Protein AF-A0A420M5S5-F1 (afdb_monomer_lite)

Secondary structure (DSSP, 8-state):
-HHHHHHHHHHHHSTTGGGEEEEEEETTEEEEEESSHHHHHHHHHTHHHHHHHHTEEEEEE----EEEEEEEEESEEE-TTS-EEEHHHHHHHHHHHHHSS--SEEEEPSP--S-TTEEEEEEEESS--SS---STT-PPPEE-------PBPTTT--BS-GGG--SPP--TTT--SSS-STT--SPP--TTT--SS-TT-TT-TTS-EEETTEEEPPPHHHHHHHHHHHHHHHHHHH-------------------------------------------EEEEEE----------------------------PPPPEEEEE-TT-HHHHHHHHHHHHHTT-SEEEEES--EEE-SS-EEE---TTEEEE-S-S---STTTS-SEEEEEE--TT--EEEE-SS--SSEEEEEETTEEEEEE---TT--HHHHTT--

Sequence (438 aa):
CSYAIRTLIREKLGAVSDKIRQVFQVRSGWAVLAADSATRDFLVEKQAEWAAELGATAVETNKEWFTYVVSDVPTRLSDFYGNEVDSDSVVSDEIEIQTGLKPIDVRTGRQFSDNPLTKALLVSFLKPTKRFWSLFGSSAARLVDKTDRPRQCEKCWGHHFARNCHRQPVCRRCGEAGHLVDDCIAREQCVNCLGPHQANFRRCPARPKTVHGVLRRLTKEQRKHVRAVGAETYRQRHQEPQSGSHQEAQQGMAERQNEDVTSQERPNARAPSPAVSGAPSCIMVATTPHAGYEAEEEPEQPRPGSPRKRRINDRKPLRIFQANVGKIPPAHDCALALADSEQYDVVLLQEPWTAHTETRTLTKTHPAYDTFTPVDMWNSNDTRPRVMTYVRRDPRLLADQIRPFQTRDILWLTINDLTIVNFYRQNDERDALDTLFQ

InterPro domains:
  IPR001878 Zinc finger, CCHC-type [PS50158] (171-184)
  IPR036691 Endonuclease/exonuclease/phosphatase superfamily [G3DSA:3.60.10.10] (312-438)
  IPR036691 Endonuclease/exonuclease/phosphatase superfamily [SSF56219] (317-429)

Organism: Fusarium oxysporum (NCBI:txid5507)

Foldseek 3Di:
DFVVLLVLCCVQVVPQSVQFDGWDADPQGIKTFGNDVVSLVVCQVCCVRRQVVVQFPDKDKDADKFKWKWWFAFQWDADPVRDIDGCVVCVQVQCCVFQVFGWPDKDWDDAPDPDPRGTMIITIGSDDGPDWDHPPPTDIIGGDPPPLFQDQAQAQRDRHPVVPDPDGRAAQADRHDDDYVVPDPDFGAAVQQRARHGSPDPPQPQDFDQDPNDTDGDDPVRSVVSNVVRNVNRCVVPDDPDDDDDDDDDDDDDDDDDDDDDDDDDDDDDDDDDDDDDDTIMIDTHHDDDDDDDDDDDDDDDDDDDDDPPPPPPPDDQFEAEDEQQLDQVSLVVQVVVCVVVVHFKYKYFQFNWDDDPVDIDGDDDPQWDKDFLAPDDDDPVRAARIIMIGGPDPQWDKDWDRPDSDSAWTWIQTPNDIDIRGDDDPPDPPRVVVVVD

pLDDT: mean 75.43, std 22.24, range [22.83, 97.31]

Radius of gyration: 33.3 Å; chains: 1; bounding box: 75×92×108 Å

Structure (mmCIF, N/CA/C/O backbone):
data_AF-A0A420M5S5-F1
#
_entry.id   AF-A0A420M5S5-F1
#
loop_
_atom_site.group_PDB
_atom_site.id
_atom_site.type_symbol
_atom_site.label_atom_id
_atom_site.label_alt_id
_atom_site.label_comp_id
_atom_site.label_asym_id
_atom_site.label_entity_id
_atom_site.label_seq_id
_atom_site.pdbx_PDB_ins_code
_atom_site.Cartn_x
_atom_site.Cartn_y
_atom_site.Cartn_z
_atom_site.occupancy
_atom_site.B_iso_or_equiv
_atom_site.auth_seq_id
_atom_site.auth_comp_id
_atom_site.auth_asym_id
_atom_site.auth_atom_id
_atom_site.pdbx_PDB_model_num
ATOM 1 N N . CYS A 1 1 ? 11.525 -15.168 18.310 1.00 63.62 1 CYS A N 1
ATOM 2 C CA . CYS A 1 1 ? 10.301 -14.609 18.934 1.00 63.62 1 CYS A CA 1
ATOM 3 C C . CYS A 1 1 ? 9.070 -15.522 18.844 1.00 63.62 1 CYS A C 1
ATOM 5 O O . CYS A 1 1 ? 8.443 -15.721 19.872 1.00 63.62 1 CYS A O 1
ATOM 7 N N . SER A 1 2 ? 8.735 -16.144 17.702 1.00 72.69 2 SER A N 1
ATOM 8 C CA . SER A 1 2 ? 7.577 -17.069 17.603 1.00 72.69 2 SER A CA 1
ATOM 9 C C . SER A 1 2 ? 7.628 -18.253 18.585 1.00 72.69 2 SER A C 1
ATOM 11 O O . SER A 1 2 ? 6.608 -18.611 19.170 1.00 72.69 2 SER A O 1
ATOM 13 N N . TYR A 1 3 ? 8.818 -18.828 18.798 1.00 78.25 3 TYR A N 1
ATOM 14 C CA . TYR A 1 3 ? 9.046 -19.880 19.795 1.00 78.25 3 TYR A CA 1
ATOM 15 C C . TYR A 1 3 ? 8.723 -19.401 21.216 1.00 78.25 3 TYR A C 1
ATOM 17 O O . TYR A 1 3 ? 7.983 -20.073 21.919 1.00 78.25 3 TYR A O 1
ATOM 25 N N . ALA A 1 4 ? 9.188 -18.209 21.603 1.00 81.00 4 ALA A N 1
ATOM 26 C CA . ALA A 1 4 ? 8.965 -17.649 22.937 1.00 81.00 4 ALA A CA 1
ATOM 27 C C . ALA A 1 4 ? 7.472 -17.460 23.253 1.00 81.00 4 ALA A C 1
ATOM 29 O O . ALA A 1 4 ? 7.020 -17.872 24.313 1.00 81.00 4 ALA A O 1
ATOM 30 N N . ILE A 1 5 ? 6.689 -16.939 22.301 1.00 83.19 5 ILE A N 1
ATOM 31 C CA . ILE A 1 5 ? 5.234 -16.772 22.461 1.00 83.19 5 ILE A CA 1
ATOM 32 C C . ILE A 1 5 ? 4.554 -18.127 22.663 1.00 83.19 5 ILE A C 1
ATOM 34 O O . ILE A 1 5 ? 3.716 -18.289 23.546 1.00 83.19 5 ILE A O 1
ATOM 38 N N . ARG A 1 6 ? 4.935 -19.128 21.863 1.00 82.75 6 ARG A N 1
ATOM 39 C CA . ARG A 1 6 ? 4.373 -20.475 21.985 1.00 82.75 6 ARG A CA 1
ATOM 40 C C . ARG A 1 6 ? 4.744 -21.134 23.318 1.00 82.75 6 ARG A C 1
ATOM 42 O O . ARG A 1 6 ? 3.898 -21.818 23.891 1.00 82.75 6 ARG A O 1
ATOM 49 N N . THR A 1 7 ? 5.975 -20.948 23.791 1.00 83.69 7 THR A N 1
ATOM 50 C CA . THR A 1 7 ? 6.462 -21.497 25.065 1.00 83.69 7 THR A CA 1
ATOM 51 C C . THR A 1 7 ? 5.795 -20.822 26.257 1.00 83.69 7 THR A C 1
ATOM 53 O O . THR A 1 7 ? 5.362 -21.520 27.162 1.00 83.69 7 THR A O 1
ATOM 56 N N . LEU A 1 8 ? 5.611 -19.503 26.229 1.00 85.38 8 LEU A N 1
ATOM 57 C CA . LEU A 1 8 ? 4.917 -18.795 27.302 1.00 85.38 8 LEU A CA 1
ATOM 58 C C . LEU A 1 8 ? 3.447 -19.224 27.402 1.00 85.38 8 LEU A C 1
ATOM 60 O O . LEU A 1 8 ? 2.963 -19.571 28.475 1.00 85.38 8 LEU A O 1
ATOM 64 N N . ILE A 1 9 ? 2.739 -19.277 26.269 1.00 83.50 9 ILE A N 1
ATOM 65 C CA . ILE A 1 9 ? 1.344 -19.743 26.249 1.00 83.50 9 ILE A CA 1
ATOM 66 C C . ILE A 1 9 ? 1.258 -21.207 26.716 1.00 83.50 9 ILE A C 1
ATOM 68 O O . ILE A 1 9 ? 0.305 -21.584 27.394 1.00 83.50 9 ILE A O 1
ATOM 72 N N . ARG A 1 10 ? 2.261 -22.038 26.390 1.00 82.62 10 ARG A N 1
ATOM 73 C CA . ARG A 1 10 ? 2.371 -23.416 26.896 1.00 82.62 10 ARG A CA 1
ATOM 74 C C . ARG A 1 10 ? 2.505 -23.451 28.412 1.00 82.62 10 ARG A C 1
ATOM 76 O O . ARG A 1 10 ? 1.813 -24.238 29.039 1.00 82.62 10 ARG A O 1
ATOM 83 N N . GLU A 1 11 ? 3.398 -22.648 28.969 1.00 84.56 11 GLU A N 1
ATOM 84 C CA . GLU A 1 11 ? 3.664 -22.614 30.404 1.00 84.56 11 GLU A CA 1
ATOM 85 C C . GLU A 1 11 ? 2.419 -22.204 31.193 1.00 84.56 11 GLU A C 1
ATOM 87 O O . GLU A 1 11 ? 2.068 -22.860 32.169 1.00 84.56 11 GLU A O 1
ATOM 92 N N . LYS A 1 12 ? 1.703 -21.176 30.725 1.00 84.44 12 LYS A N 1
ATOM 93 C CA . LYS A 1 12 ? 0.516 -20.661 31.419 1.00 84.44 12 LYS A CA 1
ATOM 94 C C . LYS A 1 12 ? -0.712 -21.545 31.256 1.00 84.44 12 LYS A C 1
ATOM 96 O O . LYS A 1 12 ? -1.436 -21.763 32.217 1.00 84.44 12 LYS A O 1
ATOM 101 N N . LEU A 1 13 ? -0.960 -22.049 30.045 1.00 83.00 13 LEU A N 1
ATOM 102 C CA . LEU A 1 13 ? -2.224 -22.719 29.723 1.00 83.00 13 LEU A CA 1
ATOM 103 C C . LEU A 1 13 ? -2.122 -24.241 29.614 1.00 83.00 13 LEU A C 1
ATOM 105 O O . LEU A 1 13 ? -3.152 -24.881 29.410 1.00 83.00 13 LEU A O 1
ATOM 109 N N . GLY A 1 14 ? -0.921 -24.823 29.727 1.00 71.44 14 GLY A N 1
ATOM 110 C CA . GLY A 1 14 ? -0.634 -26.262 29.825 1.00 71.44 14 GLY A CA 1
ATOM 111 C C . GLY A 1 14 ? -1.149 -27.125 28.662 1.00 71.44 14 GLY A C 1
ATOM 112 O O . GLY A 1 14 ? -0.384 -27.600 27.826 1.00 71.44 14 GLY A O 1
ATOM 113 N N . ALA A 1 15 ? -2.466 -27.315 28.593 1.00 62.88 15 ALA A N 1
ATOM 114 C CA . ALA A 1 15 ? -3.198 -28.231 27.720 1.00 62.88 15 ALA A CA 1
ATOM 115 C C . ALA A 1 15 ? -3.354 -27.777 26.250 1.00 62.88 15 ALA A C 1
ATOM 117 O O . ALA A 1 15 ? -3.826 -28.542 25.410 1.00 62.88 15 ALA A O 1
ATOM 118 N N . VAL A 1 16 ? -2.986 -26.537 25.910 1.00 64.62 16 VAL A N 1
ATOM 119 C CA . VAL A 1 16 ? -3.302 -25.925 24.598 1.00 64.62 16 VAL A CA 1
ATOM 120 C C . VAL A 1 16 ? -2.123 -25.977 23.613 1.00 64.62 16 VAL A C 1
ATOM 122 O O . VAL A 1 16 ? -2.286 -25.771 22.410 1.00 64.62 16 VAL A O 1
ATOM 125 N N . SER A 1 17 ? -0.905 -26.259 24.082 1.00 63.34 17 SER A N 1
ATOM 126 C CA . SER A 1 17 ? 0.302 -26.010 23.277 1.00 63.34 17 SER A CA 1
ATOM 127 C C . SER A 1 17 ? 0.430 -26.867 22.013 1.00 63.34 17 SER A C 1
ATOM 129 O O . SER A 1 17 ? 0.946 -26.400 20.985 1.00 63.34 17 SER A O 1
ATOM 131 N N . ASP A 1 18 ? -0.074 -28.097 22.060 1.00 71.12 18 ASP A N 1
ATOM 132 C CA . ASP A 1 18 ? -0.043 -29.021 20.921 1.00 71.12 18 ASP A CA 1
ATOM 133 C C . ASP A 1 18 ? -1.049 -28.620 19.838 1.00 71.12 18 ASP A C 1
ATOM 135 O O . ASP A 1 18 ? -0.922 -28.999 18.673 1.00 71.12 18 ASP A O 1
ATOM 139 N N . LYS A 1 19 ? -2.009 -27.767 20.203 1.00 81.19 19 LYS A N 1
ATOM 140 C CA . LYS A 1 19 ? -3.033 -27.227 19.316 1.00 81.19 19 LYS A CA 1
ATOM 141 C C . LYS A 1 19 ? -2.680 -25.848 18.756 1.00 81.19 19 LYS A C 1
ATOM 143 O O . LYS A 1 19 ? -3.466 -25.294 17.994 1.00 81.19 19 LYS A O 1
ATOM 148 N N . ILE A 1 20 ? -1.505 -25.289 19.058 1.00 83.81 20 ILE A N 1
ATOM 149 C CA . ILE A 1 20 ? -0.998 -24.078 18.391 1.00 83.81 20 ILE A CA 1
ATOM 150 C C . ILE A 1 20 ? -0.148 -24.502 17.192 1.00 83.81 20 ILE A C 1
ATOM 152 O O . ILE A 1 20 ? 0.965 -25.005 17.346 1.00 83.81 20 ILE A O 1
ATOM 156 N N . ARG A 1 21 ? -0.669 -24.288 15.981 1.00 81.06 21 ARG A N 1
ATOM 157 C CA . ARG A 1 21 ? -0.026 -24.703 14.726 1.00 81.06 21 ARG A CA 1
ATOM 158 C C . ARG A 1 21 ? 1.106 -23.780 14.314 1.00 81.06 21 ARG A C 1
ATOM 160 O O . ARG A 1 21 ? 2.157 -24.245 13.885 1.00 81.06 21 ARG A O 1
ATOM 167 N N . GLN A 1 22 ? 0.879 -22.474 14.406 1.00 82.00 22 GLN A N 1
ATOM 168 C CA . GLN A 1 22 ? 1.822 -21.484 13.905 1.00 82.00 22 GLN A CA 1
ATOM 169 C C . GLN A 1 22 ? 1.703 -20.180 14.682 1.00 82.00 22 GLN A C 1
ATOM 171 O O . GLN A 1 22 ? 0.619 -19.796 15.107 1.00 82.00 22 GLN A O 1
ATOM 176 N N . VAL A 1 23 ? 2.825 -19.483 14.828 1.00 83.94 23 VAL A N 1
ATOM 177 C CA . VAL A 1 23 ? 2.871 -18.108 15.320 1.00 83.94 23 VAL A CA 1
ATOM 178 C C . VAL A 1 23 ? 3.719 -17.312 14.341 1.00 83.94 23 VAL A C 1
ATOM 180 O O . VAL A 1 23 ? 4.861 -17.692 14.070 1.00 83.94 23 VAL A O 1
ATOM 183 N N . PHE A 1 24 ? 3.166 -16.246 13.774 1.00 80.69 24 PHE A N 1
ATOM 184 C CA . PHE A 1 24 ? 3.857 -15.421 12.785 1.00 80.69 24 PHE A CA 1
ATOM 185 C C . PHE A 1 24 ? 3.594 -13.938 13.015 1.00 80.69 24 PHE A C 1
ATOM 187 O O . PHE A 1 24 ? 2.580 -13.547 13.588 1.00 80.69 24 PHE A O 1
ATOM 194 N N . GLN A 1 25 ? 4.540 -13.112 12.585 1.00 78.56 25 GLN A N 1
ATOM 195 C CA . GLN A 1 25 ? 4.461 -11.671 12.762 1.00 78.56 25 GLN A CA 1
ATOM 196 C C . GLN A 1 25 ? 3.519 -11.049 11.726 1.00 78.56 25 GLN A C 1
ATOM 198 O O . GLN A 1 25 ? 3.466 -11.458 10.565 1.00 78.56 25 GLN A O 1
ATOM 203 N N . VAL A 1 26 ? 2.786 -10.033 12.156 1.00 78.12 26 VAL A N 1
ATOM 204 C CA . VAL A 1 26 ? 1.840 -9.233 11.377 1.00 78.12 26 VAL A CA 1
ATOM 205 C C . VAL A 1 26 ? 2.063 -7.758 11.702 1.00 78.12 26 VAL A C 1
ATOM 207 O O . VAL A 1 26 ? 2.740 -7.416 12.667 1.00 78.12 26 VAL A O 1
ATOM 210 N N . ARG A 1 27 ? 1.502 -6.848 10.900 1.00 68.06 27 ARG A N 1
ATOM 211 C CA . ARG A 1 27 ? 1.753 -5.402 11.065 1.00 68.06 27 ARG A CA 1
ATOM 212 C C . ARG A 1 27 ? 1.361 -4.852 12.436 1.00 68.06 27 ARG A C 1
ATOM 214 O O . ARG A 1 27 ? 1.976 -3.899 12.885 1.00 68.06 27 ARG A O 1
ATOM 221 N N . SER A 1 28 ? 0.352 -5.437 13.073 1.00 73.50 28 SER A N 1
ATOM 222 C CA . SER A 1 28 ? -0.120 -5.037 14.399 1.00 73.50 28 SER A CA 1
ATOM 223 C C . SER A 1 28 ? 0.418 -5.926 15.528 1.00 73.50 28 SER A C 1
ATOM 225 O O . SER A 1 28 ? -0.133 -5.886 16.618 1.00 73.50 28 SER A O 1
ATOM 227 N N . GLY A 1 29 ? 1.442 -6.757 15.283 1.00 83.44 29 GLY A N 1
ATOM 228 C CA . GLY A 1 29 ? 2.060 -7.610 16.305 1.00 83.44 29 GLY A CA 1
ATOM 229 C C . GLY A 1 29 ? 2.205 -9.066 15.866 1.00 83.44 29 GLY A C 1
ATOM 230 O O . GLY A 1 29 ? 2.899 -9.357 14.891 1.00 83.44 29 GLY A O 1
ATOM 231 N N . TRP A 1 30 ? 1.563 -9.993 16.574 1.00 84.00 30 TRP A N 1
ATOM 232 C CA . TRP A 1 30 ? 1.672 -11.435 16.329 1.00 84.00 30 TRP A CA 1
ATOM 233 C C . TRP A 1 30 ? 0.319 -12.079 16.065 1.00 84.00 30 TRP A C 1
ATOM 235 O O . TRP A 1 30 ? -0.651 -11.775 16.748 1.00 84.00 30 TRP A O 1
ATOM 245 N N . ALA A 1 31 ? 0.273 -12.995 15.100 1.00 86.19 31 ALA A N 1
ATOM 246 C CA . ALA A 1 31 ? -0.872 -13.849 14.831 1.00 86.19 31 ALA A CA 1
ATOM 247 C C . ALA A 1 31 ? -0.593 -15.272 15.328 1.00 86.19 31 ALA A C 1
ATOM 249 O O . ALA A 1 31 ? 0.389 -15.899 14.918 1.00 86.19 31 ALA A O 1
ATOM 250 N N . VAL A 1 32 ? -1.476 -15.788 16.183 1.00 86.38 32 VAL A N 1
ATOM 251 C CA . VAL A 1 32 ? -1.442 -17.166 16.691 1.00 86.38 32 VAL A CA 1
ATOM 252 C C . VAL A 1 32 ? -2.494 -17.991 15.961 1.00 86.38 32 VAL A C 1
ATOM 254 O O . VAL A 1 32 ? -3.682 -17.684 16.020 1.00 86.38 32 VAL A O 1
ATOM 257 N N . LEU A 1 33 ? -2.057 -19.036 15.264 1.00 85.81 33 LEU A N 1
ATOM 258 C CA . LEU A 1 33 ? -2.897 -19.971 14.527 1.00 85.81 33 LEU A CA 1
ATOM 259 C C . LEU A 1 33 ? -3.204 -21.198 15.394 1.00 85.81 33 LEU A C 1
ATOM 261 O O . LEU A 1 33 ? -2.326 -22.036 15.617 1.00 85.81 33 LEU A O 1
ATOM 265 N N . ALA A 1 34 ? -4.453 -21.320 15.840 1.00 84.88 34 ALA A N 1
ATOM 266 C CA . ALA A 1 34 ? -4.937 -22.499 16.554 1.00 84.88 34 ALA A CA 1
ATOM 267 C C . ALA A 1 34 ? -5.323 -23.638 15.585 1.00 84.88 34 ALA A C 1
ATOM 269 O O . ALA A 1 34 ? -5.586 -23.412 14.402 1.00 84.88 34 ALA A O 1
ATOM 270 N N . ALA A 1 35 ? -5.342 -24.873 16.083 1.00 84.12 35 ALA A N 1
ATOM 271 C CA . ALA A 1 35 ? -5.730 -26.065 15.334 1.00 84.12 35 ALA A CA 1
ATOM 272 C C . ALA A 1 35 ? -7.242 -26.129 15.082 1.00 84.12 35 ALA A C 1
ATOM 274 O O . ALA A 1 35 ? -7.658 -26.622 14.035 1.00 84.12 35 ALA A O 1
ATOM 275 N N . ASP A 1 36 ? -8.037 -25.610 16.017 1.00 83.88 36 ASP A N 1
ATOM 276 C CA . ASP A 1 36 ? -9.495 -25.580 15.968 1.00 83.88 36 ASP A CA 1
ATOM 277 C C . ASP A 1 36 ? -10.048 -24.292 16.610 1.00 83.88 36 ASP A C 1
ATOM 279 O O . ASP A 1 36 ? -9.339 -23.563 17.316 1.00 83.88 36 ASP A O 1
ATOM 283 N N . SER A 1 37 ? -11.322 -23.991 16.335 1.00 82.25 37 SER A N 1
ATOM 284 C CA . SER A 1 37 ? -11.982 -22.780 16.834 1.00 82.25 37 SER A CA 1
ATOM 285 C C . SER A 1 37 ? -12.178 -22.793 18.347 1.00 82.25 37 SER A C 1
ATOM 287 O O . SER A 1 37 ? -12.071 -21.738 18.958 1.00 82.25 37 SER A O 1
ATOM 289 N N . ALA A 1 38 ? -12.393 -23.962 18.958 1.00 85.19 38 ALA A N 1
ATOM 290 C CA . ALA A 1 38 ? -12.541 -24.088 20.408 1.00 85.19 38 ALA A CA 1
ATOM 291 C C . ALA A 1 38 ? -11.250 -23.686 21.138 1.00 85.19 38 ALA A C 1
ATOM 293 O O . ALA A 1 38 ? -11.283 -22.963 22.125 1.00 85.19 38 ALA A O 1
ATOM 294 N N . THR A 1 39 ? -10.100 -24.081 20.595 1.00 84.94 39 THR A N 1
ATOM 295 C CA . THR A 1 39 ? -8.771 -23.704 21.082 1.00 84.94 39 THR A CA 1
ATOM 296 C C . THR A 1 39 ? -8.528 -22.208 20.905 1.00 84.94 39 THR A C 1
ATOM 298 O O . THR A 1 39 ? -7.999 -21.569 21.808 1.00 84.94 39 THR A O 1
ATOM 301 N N . ARG A 1 40 ? -8.929 -21.622 19.766 1.00 86.12 40 ARG A N 1
ATOM 302 C CA . ARG A 1 40 ? -8.882 -20.161 19.581 1.00 86.12 40 ARG A CA 1
ATOM 303 C C . ARG A 1 40 ? -9.723 -19.461 20.654 1.00 86.12 40 ARG A C 1
ATOM 305 O O . ARG A 1 40 ? -9.245 -18.533 21.292 1.00 86.12 40 ARG A O 1
ATOM 312 N N . ASP A 1 41 ? -10.961 -19.891 20.846 1.00 85.00 41 ASP A N 1
ATOM 313 C CA . ASP A 1 41 ? -11.880 -19.219 21.763 1.00 85.00 41 ASP A CA 1
ATOM 314 C C . ASP A 1 41 ? -11.397 -19.350 23.214 1.00 85.00 41 ASP A C 1
ATOM 316 O O . ASP A 1 41 ? -11.365 -18.353 23.929 1.00 85.00 41 ASP A O 1
ATOM 320 N N . PHE A 1 42 ? -10.859 -20.515 23.589 1.00 86.50 42 PHE A N 1
ATOM 321 C CA . PHE A 1 42 ? -10.191 -20.733 24.873 1.00 86.50 42 PHE A CA 1
ATOM 322 C C . PHE A 1 42 ? -8.971 -19.819 25.076 1.00 86.50 42 PHE A C 1
ATOM 324 O O . PHE A 1 42 ? -8.795 -19.245 26.146 1.00 86.50 42 PHE A O 1
ATOM 331 N N . LEU A 1 43 ? -8.131 -19.639 24.048 1.00 86.56 43 LEU A N 1
ATOM 332 C CA . LEU A 1 43 ? -6.977 -18.733 24.114 1.00 86.56 43 LEU A CA 1
ATOM 333 C C . LEU A 1 43 ? -7.395 -17.276 24.362 1.00 86.56 43 LEU A C 1
ATOM 335 O O . LEU A 1 43 ? -6.699 -16.569 25.091 1.00 86.56 43 LEU A O 1
ATOM 339 N N . VAL A 1 44 ? -8.509 -16.831 23.768 1.00 86.88 44 VAL A N 1
ATOM 340 C CA . VAL A 1 44 ? -9.055 -15.479 23.988 1.00 86.88 44 VAL A CA 1
ATOM 341 C C . VAL A 1 44 ? -9.727 -15.355 25.349 1.00 86.88 44 VAL A C 1
ATOM 343 O O . VAL A 1 44 ? -9.532 -14.350 26.026 1.00 86.88 44 VAL A O 1
ATOM 346 N N . GLU A 1 45 ? -10.482 -16.362 25.780 1.00 87.44 45 GLU A N 1
ATOM 347 C CA . GLU A 1 45 ? -11.086 -16.402 27.117 1.00 87.44 45 GLU A CA 1
ATOM 348 C C . GLU A 1 45 ? -10.011 -16.279 28.203 1.00 87.44 45 GLU A C 1
ATOM 350 O O . GLU A 1 45 ? -10.139 -15.499 29.144 1.00 87.44 45 GLU A O 1
ATOM 355 N N . LYS A 1 46 ? -8.895 -16.986 28.013 1.00 87.69 46 LYS A N 1
ATOM 356 C CA . LYS A 1 46 ? -7.759 -17.020 28.931 1.00 87.69 46 LYS A CA 1
ATOM 357 C C . LYS A 1 46 ? -6.704 -15.952 28.660 1.00 87.69 46 LYS A C 1
ATOM 359 O O . LYS A 1 46 ? -5.610 -16.032 29.213 1.00 87.69 46 LYS A O 1
ATOM 364 N N . GLN A 1 47 ? -7.011 -14.941 27.841 1.00 87.12 47 GLN A N 1
ATOM 365 C CA . GLN A 1 47 ? -6.052 -13.892 27.477 1.00 87.12 47 GLN A CA 1
ATOM 366 C C . GLN A 1 47 ? -5.418 -13.228 28.706 1.00 87.12 47 GLN A C 1
ATOM 368 O O . GLN A 1 47 ? -4.217 -13.003 28.709 1.00 87.12 47 GLN A O 1
ATOM 373 N N . ALA A 1 48 ? -6.173 -13.002 29.785 1.00 85.44 48 ALA A N 1
ATOM 374 C CA . ALA A 1 48 ? -5.664 -12.346 30.991 1.00 85.44 48 ALA A CA 1
ATOM 375 C C . ALA A 1 48 ? -4.464 -13.072 31.638 1.00 85.44 48 ALA A C 1
ATOM 377 O O . ALA A 1 48 ? -3.645 -12.428 32.284 1.00 85.44 48 ALA A O 1
ATOM 378 N N . GLU A 1 49 ? -4.330 -14.387 31.436 1.00 85.56 49 GLU A N 1
ATOM 379 C CA . GLU A 1 49 ? -3.289 -15.213 32.065 1.00 85.56 49 GLU A CA 1
ATOM 380 C C . GLU A 1 49 ? -1.934 -15.156 31.335 1.00 85.56 49 GLU A C 1
ATOM 382 O O . GLU A 1 49 ? -0.906 -15.494 31.918 1.00 85.56 49 GLU A O 1
ATOM 387 N N . TRP A 1 50 ? -1.906 -14.732 30.065 1.00 85.50 50 TRP A N 1
ATOM 388 C CA . TRP A 1 50 ? -0.687 -14.736 29.238 1.00 85.50 50 TRP A CA 1
ATOM 389 C C . TRP A 1 50 ? -0.452 -13.440 28.450 1.00 85.50 50 TRP A C 1
ATOM 391 O O . TRP A 1 50 ? 0.680 -13.140 28.074 1.00 85.50 50 TRP A O 1
ATOM 401 N N . ALA A 1 51 ? -1.498 -12.651 28.197 1.00 85.38 51 ALA A N 1
ATOM 402 C CA . ALA A 1 51 ? -1.439 -11.425 27.406 1.00 85.38 51 ALA A CA 1
ATOM 403 C C . ALA A 1 51 ? -0.546 -10.365 28.068 1.00 85.38 51 ALA A C 1
ATOM 405 O O . ALA A 1 51 ? 0.315 -9.790 27.404 1.00 85.38 51 ALA A O 1
ATOM 406 N N . ALA A 1 52 ? -0.701 -10.152 29.378 1.00 83.31 52 ALA A N 1
ATOM 407 C CA . ALA A 1 52 ? 0.059 -9.145 30.118 1.00 83.31 52 ALA A CA 1
ATOM 408 C C . ALA A 1 52 ? 1.574 -9.404 30.070 1.00 83.31 52 ALA A C 1
ATOM 410 O O . ALA A 1 52 ? 2.352 -8.483 29.849 1.00 83.31 52 ALA A O 1
ATOM 411 N N . GLU A 1 53 ? 1.989 -10.667 30.184 1.00 83.38 53 GLU A N 1
ATOM 412 C CA . GLU A 1 53 ? 3.402 -11.060 30.167 1.00 83.38 53 GLU A CA 1
ATOM 413 C C . GLU A 1 53 ? 4.030 -10.973 28.767 1.00 83.38 53 GLU A C 1
ATOM 415 O O . GLU A 1 53 ? 5.232 -10.759 28.629 1.00 83.38 53 GLU A O 1
ATOM 420 N N . LEU A 1 54 ? 3.214 -11.038 27.708 1.00 81.56 54 LEU A N 1
ATOM 421 C CA . LEU A 1 54 ? 3.661 -10.671 26.363 1.00 81.56 54 LEU A CA 1
ATOM 422 C C . LEU A 1 54 ? 3.729 -9.156 26.147 1.00 81.56 54 LEU A C 1
ATOM 424 O O . LEU A 1 54 ? 4.319 -8.731 25.159 1.00 81.56 54 LEU A O 1
ATOM 428 N N . GLY A 1 55 ? 3.133 -8.341 27.021 1.00 81.31 55 GLY A N 1
ATOM 429 C CA . GLY A 1 55 ? 2.921 -6.911 26.793 1.00 81.31 55 GLY A CA 1
ATOM 430 C C . GLY A 1 55 ? 1.789 -6.629 25.800 1.00 81.31 55 GLY A C 1
ATOM 431 O O . GLY A 1 55 ? 1.831 -5.630 25.087 1.00 81.31 55 GLY A O 1
ATOM 432 N N . ALA A 1 56 ? 0.821 -7.544 25.688 1.00 80.25 56 ALA A N 1
ATOM 433 C CA . ALA A 1 56 ? -0.284 -7.478 24.741 1.00 80.25 56 ALA A CA 1
ATOM 434 C C . ALA A 1 56 ? -1.270 -6.340 25.073 1.00 80.25 56 ALA A C 1
ATOM 436 O O . ALA A 1 56 ? -1.948 -6.395 26.093 1.00 80.25 56 ALA A O 1
ATOM 437 N N . THR A 1 57 ? -1.425 -5.352 24.192 1.00 79.50 57 THR A N 1
ATOM 438 C CA . THR A 1 57 ? -2.422 -4.274 24.298 1.00 79.50 57 THR A CA 1
ATOM 439 C C . THR A 1 57 ? -3.835 -4.758 23.972 1.00 79.50 57 THR A C 1
ATOM 441 O O . THR A 1 57 ? -4.807 -4.262 24.530 1.00 79.50 57 THR A O 1
ATOM 444 N N . ALA A 1 58 ? -3.961 -5.721 23.059 1.00 80.12 58 ALA A N 1
ATOM 445 C CA . ALA A 1 58 ? -5.234 -6.314 22.672 1.00 80.12 58 ALA A CA 1
ATOM 446 C C . ALA A 1 58 ? -5.016 -7.759 22.224 1.00 80.12 58 ALA A C 1
ATOM 448 O O . ALA A 1 58 ? -4.013 -8.052 21.565 1.00 80.12 58 ALA A O 1
ATOM 449 N N . VAL A 1 59 ? -5.959 -8.637 22.573 1.00 82.69 59 VAL A N 1
ATOM 450 C CA . VAL A 1 59 ? -6.004 -10.031 22.125 1.00 82.69 59 VAL A CA 1
ATOM 451 C C . VAL A 1 59 ? -7.358 -10.296 21.481 1.00 82.69 59 VAL A C 1
ATOM 453 O O . VAL A 1 59 ? -8.379 -10.433 22.150 1.00 82.69 59 VAL A O 1
ATOM 456 N N . GLU A 1 60 ? -7.378 -10.352 20.151 1.00 82.19 60 GLU A N 1
ATOM 457 C CA . GLU A 1 60 ? -8.629 -10.423 19.391 1.00 82.19 60 GLU A CA 1
ATOM 458 C C . GLU A 1 60 ? -8.643 -11.586 18.412 1.00 82.19 60 GLU A C 1
ATOM 460 O O . GLU A 1 60 ? -7.656 -11.854 17.730 1.00 82.19 60 GLU A O 1
ATOM 465 N N . THR A 1 61 ? -9.796 -12.237 18.267 1.00 83.00 61 THR A N 1
ATOM 466 C CA . THR A 1 61 ? -10.026 -13.200 17.187 1.00 83.00 61 THR A CA 1
ATOM 467 C C . THR A 1 61 ? -10.101 -12.485 15.839 1.00 83.00 61 THR A C 1
ATOM 469 O O . THR A 1 61 ? -10.795 -11.477 15.716 1.00 83.00 61 THR A O 1
ATOM 472 N N . ASN A 1 62 ? -9.523 -13.066 14.792 1.00 75.88 62 ASN A N 1
ATOM 473 C CA . ASN A 1 62 ? -9.788 -12.662 13.418 1.00 75.88 62 ASN A CA 1
ATOM 474 C C . ASN A 1 62 ? -11.274 -12.872 13.109 1.00 75.88 62 ASN A C 1
ATOM 476 O O . ASN A 1 62 ? -11.761 -14.005 13.063 1.00 75.88 62 ASN A O 1
ATOM 480 N N . LYS A 1 63 ? -11.983 -11.755 12.946 1.00 76.81 63 LYS A N 1
ATOM 481 C CA . LYS A 1 63 ? -13.377 -11.701 12.519 1.00 76.81 63 LYS A CA 1
ATOM 482 C C . LYS A 1 63 ? -13.409 -11.137 11.107 1.00 76.81 63 LYS A C 1
ATOM 484 O O . LYS A 1 63 ? -12.731 -10.155 10.805 1.00 76.81 63 LYS A O 1
ATOM 489 N N . GLU A 1 64 ? -14.217 -11.740 10.245 1.00 80.50 64 GLU A N 1
ATOM 490 C CA . GLU A 1 64 ? -14.470 -11.172 8.928 1.00 80.50 64 GLU A CA 1
ATOM 491 C C . GLU A 1 64 ? -15.283 -9.884 9.088 1.00 80.50 64 GLU A C 1
ATOM 493 O O . GLU A 1 64 ? -16.352 -9.877 9.696 1.00 80.50 64 GLU A O 1
ATOM 498 N N . TRP A 1 65 ? -14.734 -8.778 8.588 1.00 87.25 65 TRP A N 1
ATOM 499 C CA . TRP A 1 65 ? -15.388 -7.474 8.624 1.00 87.25 65 TRP A CA 1
ATOM 500 C C . TRP A 1 65 ? -15.945 -7.121 7.250 1.00 87.25 65 TRP A C 1
ATOM 502 O O . TRP A 1 65 ? -15.213 -7.110 6.252 1.00 87.25 65 TRP A O 1
ATOM 512 N N . PHE A 1 66 ? -17.221 -6.746 7.233 1.00 89.06 66 PHE A N 1
ATOM 513 C CA . PHE A 1 66 ? -17.882 -6.104 6.105 1.00 89.06 66 PHE A CA 1
ATOM 514 C C . PHE A 1 66 ? -17.669 -4.597 6.230 1.00 89.06 66 PHE A C 1
ATOM 516 O O . PHE A 1 66 ? -18.386 -3.921 6.966 1.00 89.06 66 PHE A O 1
ATOM 523 N N . THR A 1 67 ? -16.641 -4.086 5.554 1.00 90.81 67 THR A N 1
ATOM 524 C CA . THR A 1 67 ? -16.288 -2.661 5.584 1.00 90.81 67 THR A CA 1
ATOM 525 C C . THR A 1 67 ? -16.973 -1.915 4.447 1.00 90.81 67 THR A C 1
ATOM 527 O O . THR A 1 67 ? -16.853 -2.303 3.287 1.00 90.81 67 THR A O 1
ATOM 530 N N . TYR A 1 68 ? -17.648 -0.821 4.771 1.00 92.12 68 TYR A N 1
ATOM 531 C CA . TYR A 1 68 ? -18.286 0.099 3.840 1.00 92.12 68 TYR A CA 1
ATOM 532 C C . TYR A 1 68 ? -17.510 1.413 3.812 1.00 92.12 68 TYR A C 1
ATOM 534 O O . TYR A 1 68 ? -16.993 1.854 4.837 1.00 92.12 68 TYR A O 1
ATOM 542 N N . VAL A 1 69 ? -17.431 2.035 2.639 1.00 91.62 69 VAL A N 1
ATOM 543 C CA . VAL A 1 69 ? -16.940 3.404 2.481 1.00 91.62 69 VAL A CA 1
ATOM 544 C C . VAL A 1 69 ? -18.122 4.343 2.274 1.00 91.62 69 VAL A C 1
ATOM 546 O O . VAL A 1 69 ? -18.959 4.102 1.401 1.00 91.62 69 VAL A O 1
ATOM 549 N N . VAL A 1 70 ? -18.165 5.407 3.071 1.00 90.94 70 VAL A N 1
ATOM 550 C CA . VAL A 1 70 ? -19.110 6.520 2.947 1.00 90.94 70 VAL A CA 1
ATOM 551 C C . VAL A 1 70 ? -18.292 7.759 2.605 1.00 90.94 70 VAL A C 1
ATOM 553 O O . VAL A 1 70 ? -17.381 8.129 3.345 1.00 90.94 70 VAL A O 1
ATOM 556 N N . SER A 1 71 ? -18.547 8.341 1.439 1.00 89.44 71 SER A N 1
ATOM 557 C CA . SER A 1 71 ? -17.838 9.527 0.941 1.00 89.44 71 SER A CA 1
ATOM 558 C C . SER A 1 71 ? -18.665 10.777 1.216 1.00 89.44 71 SER A C 1
ATOM 560 O O . SER A 1 71 ? -19.880 10.672 1.320 1.00 89.44 71 SER A O 1
ATOM 562 N N . ASP A 1 72 ? -18.017 11.940 1.277 1.00 87.62 72 ASP A N 1
ATOM 563 C CA . ASP A 1 72 ? -18.684 13.247 1.379 1.00 87.62 72 ASP A CA 1
ATOM 564 C C . ASP A 1 72 ? -19.476 13.447 2.683 1.00 87.62 72 ASP A C 1
ATOM 566 O O . ASP A 1 72 ? -20.508 14.111 2.707 1.00 87.62 72 ASP A O 1
ATOM 570 N N . VAL A 1 73 ? -19.001 12.858 3.785 1.00 87.88 73 VAL A N 1
ATOM 571 C CA . VAL A 1 73 ? -19.603 13.044 5.110 1.00 87.88 73 VAL A CA 1
ATOM 572 C C . VAL A 1 73 ? -19.188 14.417 5.647 1.00 87.88 73 VAL A C 1
ATOM 574 O O . VAL A 1 73 ? -17.985 14.678 5.710 1.00 87.88 73 VAL A O 1
ATOM 577 N N . PRO A 1 74 ? -20.119 15.298 6.049 1.00 87.25 74 PRO A N 1
ATOM 578 C CA . PRO A 1 74 ? -19.773 16.597 6.624 1.00 87.25 74 PRO A CA 1
ATOM 579 C C . PRO A 1 74 ? -18.869 16.452 7.855 1.00 87.25 74 PRO A C 1
ATOM 581 O O . PRO A 1 74 ? -19.090 15.580 8.696 1.00 87.25 74 PRO A O 1
ATOM 584 N N . THR A 1 75 ? -17.840 17.295 7.978 1.00 83.62 75 THR A N 1
ATOM 585 C CA . THR A 1 75 ? -16.961 17.295 9.163 1.00 83.62 75 THR A CA 1
ATOM 586 C C . THR A 1 75 ? -17.627 17.938 10.375 1.00 83.62 75 THR A C 1
ATOM 588 O O . THR A 1 75 ? -17.390 17.502 11.501 1.00 83.62 75 THR A O 1
ATOM 591 N N . ARG A 1 76 ? -18.496 18.924 10.140 1.00 82.25 76 ARG A N 1
ATOM 592 C CA . ARG A 1 76 ? -19.308 19.605 11.150 1.00 82.25 76 ARG A CA 1
ATOM 593 C C . ARG A 1 76 ? -20.775 19.509 10.767 1.00 82.25 76 ARG A C 1
ATOM 595 O O . ARG A 1 76 ? -21.114 19.654 9.593 1.00 82.25 76 ARG A O 1
ATOM 602 N N . LEU A 1 77 ? -21.621 19.262 11.755 1.00 84.31 77 LEU A N 1
ATOM 603 C CA . LEU A 1 77 ? -23.070 19.302 11.613 1.00 84.31 77 LEU A CA 1
ATOM 604 C C . LEU A 1 77 ? -23.594 20.505 12.392 1.00 84.31 77 LEU A C 1
ATOM 606 O O . LEU A 1 77 ? -22.960 20.949 13.345 1.00 84.31 77 LEU A O 1
ATOM 610 N N . SER A 1 78 ? -24.740 21.035 11.988 1.00 83.00 78 SER A N 1
ATOM 611 C CA . SER A 1 78 ? -25.436 22.076 12.741 1.00 83.00 78 SER A CA 1
ATOM 612 C C . SER A 1 78 ? -26.769 21.519 13.206 1.00 83.00 78 SER A C 1
ATOM 614 O O . SER A 1 78 ? -27.481 20.889 12.421 1.00 83.00 78 SER A O 1
ATOM 616 N N . ASP A 1 79 ? -27.095 21.728 14.478 1.00 82.56 79 ASP A N 1
ATOM 617 C CA . ASP A 1 79 ? -28.433 21.445 14.978 1.00 82.56 79 ASP A CA 1
ATOM 618 C C . ASP A 1 79 ? -29.454 22.455 14.416 1.00 82.56 79 ASP A C 1
ATOM 620 O O . ASP A 1 79 ? -29.118 23.406 13.703 1.00 82.56 79 ASP A O 1
ATOM 624 N N . PHE A 1 80 ? -30.733 22.256 14.739 1.00 82.44 80 PHE A N 1
ATOM 625 C CA . PHE A 1 80 ? -31.805 23.152 14.298 1.00 82.44 80 PHE A CA 1
ATOM 626 C C . PHE A 1 80 ? -31.646 24.599 14.807 1.00 82.44 80 PHE A C 1
ATOM 628 O O . PHE A 1 80 ? -32.169 25.529 14.197 1.00 82.44 80 PHE A O 1
ATOM 635 N N . TYR A 1 81 ? -30.917 24.802 15.906 1.00 85.75 81 TYR A N 1
ATOM 636 C CA . TYR A 1 81 ? -30.661 26.105 16.517 1.00 85.75 81 TYR A CA 1
ATOM 637 C C . TYR A 1 81 ? -29.358 26.752 16.015 1.00 85.75 81 TYR A C 1
ATOM 639 O O . TYR A 1 81 ? -29.021 27.855 16.443 1.00 85.75 81 TYR A O 1
ATOM 647 N N . GLY A 1 82 ? -28.647 26.100 15.089 1.00 78.69 82 GLY A N 1
ATOM 648 C CA . GLY A 1 82 ? -27.390 26.577 14.519 1.00 78.69 82 GLY A CA 1
ATOM 649 C C . GLY A 1 82 ? -26.154 26.286 15.375 1.00 78.69 82 GLY A C 1
ATOM 650 O O . GLY A 1 82 ? -25.077 26.786 15.051 1.00 78.69 82 GLY A O 1
ATOM 651 N N . ASN A 1 83 ? -26.268 25.485 16.437 1.00 83.56 83 ASN A N 1
ATOM 652 C CA . ASN A 1 83 ? -25.112 25.059 17.220 1.00 83.56 83 ASN A CA 1
ATOM 653 C C . ASN A 1 83 ? -24.342 23.972 16.468 1.00 83.56 83 ASN A C 1
ATOM 655 O O . ASN A 1 83 ? -24.933 23.042 15.912 1.00 83.56 83 ASN A O 1
ATOM 659 N N . GLU A 1 84 ? -23.013 24.076 16.464 1.00 81.75 84 GLU A N 1
ATOM 660 C CA . GLU A 1 84 ? -22.155 23.052 15.873 1.00 81.75 84 GLU A CA 1
ATOM 661 C C . GLU A 1 84 ? -22.168 21.774 16.726 1.00 81.75 84 GLU A C 1
ATOM 663 O O . GLU A 1 84 ? -21.916 21.801 17.931 1.00 81.75 84 GLU A O 1
ATOM 668 N N . VAL A 1 85 ? -22.422 20.645 16.070 1.00 82.81 85 VAL A N 1
ATOM 669 C CA . VAL A 1 85 ? -22.319 19.296 16.623 1.00 82.81 85 VAL A CA 1
ATOM 670 C C . VAL A 1 85 ? -21.175 18.581 15.915 1.00 82.81 85 VAL A C 1
ATOM 672 O O . VAL A 1 85 ? -21.079 18.580 14.681 1.00 82.81 85 VAL A O 1
ATOM 675 N N . ASP A 1 86 ? -20.298 17.962 16.702 1.00 77.94 86 ASP A N 1
ATOM 676 C CA . ASP A 1 86 ? -19.231 17.129 16.166 1.00 77.94 86 ASP A CA 1
ATOM 677 C C . ASP A 1 86 ? -19.824 15.891 15.487 1.00 77.94 86 ASP A C 1
ATOM 679 O O . ASP A 1 86 ? -20.506 15.079 16.117 1.00 77.94 86 ASP A O 1
ATOM 683 N N . SER A 1 87 ? -19.536 15.736 14.196 1.00 78.12 87 SER A N 1
ATOM 684 C CA . SER A 1 87 ? -20.018 14.605 13.407 1.00 78.12 87 SER A CA 1
ATOM 685 C C . SER A 1 87 ? -19.591 13.264 14.009 1.00 78.12 87 SER A C 1
ATOM 687 O O . SER A 1 87 ? -20.402 12.344 14.048 1.00 78.12 87 SER A O 1
ATOM 689 N N . ASP A 1 88 ? -18.369 13.144 14.539 1.00 79.56 88 ASP A N 1
ATOM 690 C CA . ASP A 1 88 ? -17.872 11.866 15.070 1.00 79.56 88 ASP A CA 1
ATOM 691 C C . ASP A 1 88 ? -18.667 11.379 16.288 1.00 79.56 88 ASP A C 1
ATOM 693 O O . ASP A 1 88 ? -18.827 10.171 16.474 1.00 79.56 88 ASP A O 1
ATOM 697 N N . SER A 1 89 ? -19.246 12.304 17.060 1.00 82.31 89 SER A N 1
ATOM 698 C CA . SER A 1 89 ? -20.064 11.971 18.229 1.00 82.31 89 SER A CA 1
ATOM 699 C C . SER A 1 89 ? -21.411 11.322 17.882 1.00 82.31 89 SER A C 1
ATOM 701 O O . SER A 1 89 ? -21.904 10.505 18.653 1.00 82.31 89 SER A O 1
ATOM 703 N N . VAL A 1 90 ? -21.983 11.627 16.710 1.00 87.31 90 VAL A N 1
ATOM 704 C CA . VAL A 1 90 ? -23.335 11.185 16.306 1.00 87.31 90 VAL A CA 1
ATOM 705 C C . VAL A 1 90 ? -23.339 10.131 15.195 1.00 87.31 90 VAL A C 1
ATOM 707 O O . VAL A 1 90 ? -24.361 9.497 14.939 1.00 87.31 90 VAL A O 1
ATOM 710 N N . VAL A 1 91 ? -22.201 9.913 14.525 1.00 90.19 91 VAL A N 1
ATOM 711 C CA . VAL A 1 91 ? -22.074 8.955 13.412 1.00 90.19 91 VAL A CA 1
ATOM 712 C C . VAL A 1 91 ? -22.502 7.544 13.818 1.00 90.19 91 VAL A C 1
ATOM 714 O O . VAL A 1 91 ? -23.199 6.884 13.053 1.00 90.19 91 VAL A O 1
ATOM 717 N N . SER A 1 92 ? -22.081 7.062 14.990 1.00 89.12 92 SER A N 1
ATOM 718 C CA . SER A 1 92 ? -22.359 5.677 15.403 1.00 89.12 92 SER A CA 1
ATOM 719 C C . SER A 1 92 ? -23.853 5.424 15.604 1.00 89.12 92 SER A C 1
ATOM 721 O O . SER A 1 92 ? -24.359 4.404 15.136 1.00 89.12 92 SER A O 1
ATOM 723 N N . ASP A 1 93 ? -24.550 6.375 16.225 1.00 89.81 93 ASP A N 1
ATOM 724 C CA . ASP A 1 93 ? -25.985 6.282 16.491 1.00 89.81 93 ASP A CA 1
ATOM 725 C C . ASP A 1 93 ? -26.786 6.358 15.186 1.00 89.81 93 ASP A C 1
ATOM 727 O O . ASP A 1 93 ? -27.678 5.545 14.950 1.00 89.81 93 ASP A O 1
ATOM 731 N N . GLU A 1 94 ? -26.408 7.262 14.277 1.00 92.06 94 GLU A N 1
ATOM 732 C CA . GLU A 1 94 ? -27.035 7.373 12.955 1.00 92.06 94 GLU A CA 1
ATOM 733 C C . GLU A 1 94 ? -26.863 6.087 12.127 1.00 92.06 94 GLU A C 1
ATOM 735 O O . GLU A 1 94 ? -27.803 5.609 11.483 1.00 92.06 94 GLU A O 1
ATOM 740 N N . ILE A 1 95 ? -25.669 5.480 12.165 1.00 92.06 95 ILE A N 1
ATOM 741 C CA . ILE A 1 95 ? -25.415 4.186 11.519 1.00 92.06 95 ILE A CA 1
ATOM 742 C C . ILE A 1 95 ? -26.348 3.115 12.090 1.00 92.06 95 ILE A C 1
ATOM 744 O O . ILE A 1 95 ? -26.925 2.333 11.326 1.00 92.06 95 ILE A O 1
ATOM 748 N N . GLU A 1 96 ? -26.487 3.054 13.414 1.00 92.56 96 GLU A N 1
ATOM 749 C CA . GLU A 1 96 ? -27.333 2.068 14.081 1.00 92.56 96 GLU A CA 1
ATOM 750 C C . GLU A 1 96 ? -28.810 2.257 13.710 1.00 92.56 96 GLU A C 1
ATOM 752 O O . GLU A 1 96 ? -29.473 1.277 13.365 1.00 92.56 96 GLU A O 1
ATOM 757 N N . ILE A 1 97 ? -29.298 3.500 13.647 1.00 90.25 97 ILE A N 1
ATOM 758 C CA . ILE A 1 97 ? -30.667 3.836 13.228 1.00 90.25 97 ILE A CA 1
ATOM 759 C C . ILE A 1 97 ? -30.943 3.375 11.790 1.00 90.25 97 ILE A C 1
ATOM 761 O O . ILE A 1 97 ? -31.963 2.733 11.527 1.00 90.25 97 ILE A O 1
ATOM 765 N N . GLN A 1 98 ? -30.043 3.660 10.844 1.00 90.56 98 GLN A N 1
ATOM 766 C CA . GLN A 1 98 ? -30.276 3.319 9.435 1.00 90.56 98 GLN A CA 1
ATOM 767 C C . GLN A 1 98 ? -30.094 1.834 9.127 1.00 90.56 98 GLN A C 1
ATOM 769 O O . GLN A 1 98 ? -30.813 1.262 8.301 1.00 90.56 98 GLN A O 1
ATOM 774 N N . THR A 1 99 ? -29.090 1.205 9.738 1.00 89.62 99 THR A N 1
ATOM 775 C CA . THR A 1 99 ? -28.680 -0.158 9.379 1.00 89.62 99 THR A CA 1
ATOM 776 C C . THR A 1 99 ? -29.250 -1.223 10.311 1.00 89.62 99 THR A C 1
ATOM 778 O O . THR A 1 99 ? -29.301 -2.395 9.924 1.00 89.62 99 THR A O 1
ATOM 781 N N . GLY A 1 100 ? -29.677 -0.841 11.520 1.00 89.94 100 GLY A N 1
ATOM 782 C CA . GLY A 1 100 ? -30.027 -1.755 12.608 1.00 89.94 100 GLY A CA 1
ATOM 783 C C . GLY A 1 100 ? -28.828 -2.546 13.145 1.00 89.94 100 GLY A C 1
ATOM 784 O O . GLY A 1 100 ? -29.015 -3.577 13.791 1.00 89.94 100 GLY A O 1
ATOM 785 N N . LEU A 1 101 ? -27.600 -2.135 12.810 1.00 90.19 101 LEU A N 1
ATOM 786 C CA . LEU A 1 101 ? -26.363 -2.799 13.203 1.00 90.19 101 LEU A CA 1
ATOM 787 C C . LEU A 1 101 ? -25.450 -1.809 13.918 1.00 90.19 101 LEU A C 1
ATOM 789 O O . LEU A 1 101 ? -25.147 -0.741 13.394 1.00 90.19 101 LEU A O 1
ATOM 793 N N . LYS A 1 102 ? -24.921 -2.225 15.067 1.00 91.56 102 LYS A N 1
ATOM 794 C CA . LYS A 1 102 ? -23.878 -1.474 15.758 1.00 91.56 102 LYS A CA 1
ATOM 795 C C . LYS A 1 102 ? -22.546 -1.595 14.998 1.00 91.56 102 LYS A C 1
ATOM 797 O O . LYS A 1 102 ? -22.102 -2.729 14.755 1.00 91.56 102 LYS A O 1
ATOM 802 N N . PRO A 1 103 ? -21.903 -0.483 14.601 1.00 91.75 103 PRO A N 1
ATOM 803 C CA . PRO A 1 103 ? -20.595 -0.537 13.957 1.00 91.75 103 PRO A CA 1
ATOM 804 C C . PRO A 1 103 ? -19.524 -1.024 14.948 1.00 91.75 103 PRO A C 1
ATOM 806 O O . PRO A 1 103 ? -19.554 -0.681 16.127 1.00 91.75 103 PRO A O 1
ATOM 809 N N . ILE A 1 104 ? -18.579 -1.847 14.478 1.00 89.38 104 ILE A N 1
ATOM 810 C CA . ILE A 1 104 ? -17.427 -2.306 15.285 1.00 89.38 104 ILE A CA 1
ATOM 811 C C . ILE A 1 104 ? -16.321 -1.254 15.277 1.00 89.38 104 ILE A C 1
ATOM 813 O O . ILE A 1 104 ? -15.656 -1.026 16.279 1.00 89.38 104 ILE A O 1
ATOM 817 N N . ASP A 1 105 ? -16.090 -0.681 14.099 1.00 88.81 105 ASP A N 1
ATOM 818 C CA . ASP A 1 105 ? -14.987 0.225 13.810 1.00 88.81 105 ASP A CA 1
ATOM 819 C C . ASP A 1 105 ? -15.508 1.302 12.866 1.00 88.81 105 ASP A C 1
ATOM 821 O O . ASP A 1 105 ? -16.058 0.996 11.799 1.00 88.81 105 ASP A O 1
ATOM 825 N N . VAL A 1 106 ? -15.334 2.551 13.282 1.00 90.88 106 VAL A N 1
ATOM 826 C CA . VAL A 1 106 ? -15.605 3.747 12.494 1.00 90.88 106 VAL A CA 1
ATOM 827 C C . VAL A 1 106 ? -14.322 4.551 12.494 1.00 90.88 106 VAL A C 1
ATOM 829 O O . VAL A 1 106 ? -13.832 4.959 13.543 1.00 90.88 106 VAL A O 1
ATOM 832 N N . ARG A 1 107 ? -13.760 4.767 11.310 1.00 89.56 107 ARG A N 1
ATOM 833 C CA . ARG A 1 107 ? -12.519 5.525 11.168 1.00 89.56 107 ARG A CA 1
ATOM 834 C C . ARG A 1 107 ? -12.528 6.383 9.928 1.00 89.56 107 ARG A C 1
ATOM 836 O O . ARG A 1 107 ? -13.082 6.010 8.892 1.00 89.56 107 ARG A O 1
ATOM 843 N N . THR A 1 108 ? -11.822 7.496 10.013 1.00 87.75 108 THR A N 1
ATOM 844 C CA . THR A 1 108 ? -11.607 8.379 8.875 1.00 87.75 108 THR A CA 1
ATOM 845 C C . THR A 1 108 ? -10.692 7.692 7.863 1.00 87.75 108 THR A C 1
ATOM 847 O O . THR A 1 108 ? -9.582 7.255 8.176 1.00 87.75 108 THR A O 1
ATOM 850 N N . GLY A 1 109 ? -11.180 7.541 6.633 1.00 76.12 109 GLY A N 1
ATOM 851 C CA . GLY A 1 109 ? -10.369 7.100 5.505 1.00 76.12 109 GLY A CA 1
ATOM 852 C C . GLY A 1 109 ? -9.351 8.173 5.111 1.00 76.12 109 GLY A C 1
ATOM 853 O O . GLY A 1 109 ? -9.464 9.332 5.506 1.00 76.12 109 GLY A O 1
ATOM 854 N N . ARG A 1 110 ? -8.359 7.816 4.285 1.00 67.81 110 ARG A N 1
ATOM 855 C CA . ARG A 1 110 ? -7.530 8.844 3.626 1.00 67.81 110 ARG A CA 1
ATOM 856 C C . ARG A 1 110 ? -8.461 9.779 2.850 1.00 67.81 110 ARG A C 1
ATOM 858 O O . ARG A 1 110 ? -9.398 9.277 2.235 1.00 67.81 110 ARG A O 1
ATOM 865 N N . GLN A 1 111 ? -8.225 11.093 2.906 1.00 59.06 111 GLN A N 1
ATOM 866 C CA . GLN A 1 111 ? -9.047 12.078 2.195 1.00 59.06 111 GLN A CA 1
ATOM 867 C C . GLN A 1 111 ? -9.230 11.642 0.736 1.00 59.06 111 GLN A C 1
ATOM 869 O O . GLN A 1 111 ? -8.261 11.496 -0.005 1.00 59.06 111 GLN A O 1
ATOM 874 N N . PHE A 1 112 ? -10.480 11.365 0.363 1.00 53.47 112 PHE A N 1
ATOM 875 C CA . PHE A 1 112 ? -10.868 11.071 -1.017 1.00 53.47 112 PHE A CA 1
ATOM 876 C C . PHE A 1 112 ? -11.470 12.304 -1.709 1.00 53.47 112 PHE A C 1
ATOM 878 O O . PHE A 1 112 ? -11.742 12.235 -2.903 1.00 53.47 112 PHE A O 1
ATOM 885 N N . SER A 1 113 ? -11.687 13.400 -0.973 1.00 55.47 113 SER A N 1
ATOM 886 C CA . SER A 1 113 ? -12.267 14.652 -1.462 1.00 55.47 113 SER A CA 1
ATOM 887 C C . SER A 1 113 ? -11.287 15.810 -1.282 1.00 55.47 113 SER A C 1
ATOM 889 O O . SER A 1 113 ? -10.707 15.952 -0.206 1.00 55.47 113 SER A O 1
ATOM 891 N N . ASP A 1 114 ? -11.186 16.678 -2.290 1.00 59.94 114 ASP A N 1
ATOM 892 C CA . ASP A 1 114 ? -10.429 17.941 -2.228 1.00 59.94 114 ASP A CA 1
ATOM 893 C C . ASP A 1 114 ? -11.122 19.005 -1.350 1.00 59.94 114 ASP A C 1
ATOM 895 O O . ASP A 1 114 ? -10.566 20.068 -1.083 1.00 59.94 114 ASP A O 1
ATOM 899 N N . ASN A 1 115 ? -12.352 18.729 -0.896 1.00 72.56 115 ASN A N 1
ATOM 900 C CA . ASN A 1 115 ? -13.117 19.617 -0.031 1.00 72.56 115 ASN A CA 1
ATOM 901 C C . ASN A 1 115 ? -12.735 19.413 1.452 1.00 72.56 115 ASN A C 1
ATOM 903 O O . ASN A 1 115 ? -12.987 18.331 1.991 1.00 72.56 115 ASN A O 1
ATOM 907 N N . PRO A 1 116 ? -12.199 20.439 2.144 1.00 74.38 116 PRO A N 1
ATOM 908 C CA . PRO A 1 116 ? -11.837 20.351 3.560 1.00 74.38 116 PRO A CA 1
ATOM 909 C C . PRO A 1 116 ? -13.046 20.256 4.510 1.00 74.38 116 PRO A C 1
ATOM 911 O O . PRO A 1 116 ? -12.875 19.931 5.684 1.00 74.38 116 PRO A O 1
ATOM 914 N N . LEU A 1 117 ? -14.265 20.526 4.026 1.00 81.81 117 LEU A N 1
ATOM 915 C CA . LEU A 1 117 ? -15.506 20.454 4.811 1.00 81.81 117 LEU A CA 1
ATOM 916 C C . LEU A 1 117 ? -16.136 19.055 4.832 1.00 81.81 117 LEU A C 1
ATOM 918 O O . LEU A 1 117 ? -17.112 18.827 5.546 1.00 81.81 117 LEU A O 1
ATOM 922 N N . THR A 1 118 ? -15.588 18.111 4.068 1.00 84.69 118 THR A N 1
ATOM 923 C CA . THR A 1 118 ? -16.079 16.734 4.009 1.00 84.69 118 THR A CA 1
ATOM 924 C C . THR A 1 118 ? -14.971 15.735 4.300 1.00 84.69 118 THR A C 1
ATOM 926 O O . THR A 1 118 ? -13.806 15.937 3.962 1.00 84.69 118 THR A O 1
ATOM 929 N N . LYS A 1 119 ? -15.344 14.611 4.902 1.00 86.69 119 LYS A N 1
ATOM 930 C CA . LYS A 1 119 ? -14.473 13.471 5.169 1.00 86.69 119 LYS A CA 1
ATOM 931 C C . LYS A 1 119 ? -15.078 12.193 4.609 1.00 86.69 119 LYS A C 1
ATOM 933 O O . LYS A 1 119 ? -16.278 12.085 4.371 1.00 86.69 119 LYS A O 1
ATOM 938 N N . ALA A 1 120 ? -14.220 11.204 4.401 1.00 89.69 120 ALA A N 1
ATOM 939 C CA . ALA A 1 120 ? -14.653 9.858 4.074 1.00 89.69 120 ALA A CA 1
ATOM 940 C C . ALA A 1 120 ? -14.538 8.975 5.311 1.00 89.69 120 ALA A C 1
ATOM 942 O O . ALA A 1 120 ? -13.511 8.994 5.991 1.00 89.69 120 ALA A O 1
ATOM 943 N N . LEU A 1 121 ? -15.561 8.169 5.563 1.00 91.38 121 LEU A N 1
ATOM 944 C CA . LEU A 1 121 ? -15.593 7.232 6.676 1.00 91.38 121 LEU A CA 1
ATOM 945 C C . LEU A 1 121 ? -15.527 5.794 6.166 1.00 91.38 121 LEU A C 1
ATOM 947 O O . LEU A 1 121 ? -16.160 5.426 5.173 1.00 91.38 121 LEU A O 1
ATOM 951 N N . LEU A 1 122 ? -14.741 4.979 6.862 1.00 92.19 122 LEU A N 1
ATOM 952 C CA . LEU A 1 122 ? -14.733 3.530 6.744 1.00 92.19 122 LEU A CA 1
ATOM 953 C C . LEU A 1 122 ? -15.469 2.959 7.950 1.00 92.19 122 LEU A C 1
ATOM 955 O O . LEU A 1 122 ? -15.031 3.141 9.083 1.00 92.19 122 LEU A O 1
ATOM 959 N N . VAL A 1 123 ? -16.566 2.256 7.684 1.00 92.88 123 VAL A N 1
ATOM 960 C CA . VAL A 1 123 ? -17.449 1.685 8.707 1.00 92.88 123 VAL A CA 1
ATOM 961 C C . VAL A 1 123 ? -17.453 0.172 8.567 1.00 92.88 123 VAL A C 1
ATOM 963 O O . VAL A 1 123 ? -17.767 -0.347 7.496 1.00 92.88 123 VAL A O 1
ATOM 966 N N . SER A 1 124 ? -17.089 -0.550 9.624 1.00 92.50 124 SER A N 1
ATOM 967 C CA . SER A 1 124 ? -16.969 -2.012 9.598 1.00 92.50 124 SER A CA 1
ATOM 968 C C . SER A 1 124 ? -18.006 -2.701 10.482 1.00 92.50 124 SER A C 1
ATOM 970 O O . SER A 1 124 ? -18.181 -2.342 11.646 1.00 92.50 124 SER A O 1
ATOM 972 N N . PHE A 1 125 ? -18.640 -3.747 9.944 1.00 91.88 125 PHE A N 1
ATOM 973 C CA . PHE A 1 125 ? -19.633 -4.576 10.638 1.00 91.88 125 PHE A CA 1
ATOM 974 C C . PHE A 1 125 ? -19.245 -6.061 10.651 1.00 91.88 125 PHE A C 1
ATOM 976 O O . PHE A 1 125 ? -18.507 -6.527 9.782 1.00 91.88 125 PHE A O 1
ATOM 983 N N . LEU A 1 126 ? -19.818 -6.831 11.588 1.00 89.12 126 LEU A N 1
ATOM 984 C CA . LEU A 1 126 ? -19.699 -8.302 11.623 1.00 89.12 126 LEU A CA 1
ATOM 985 C C . LEU A 1 126 ? -20.623 -8.995 10.619 1.00 89.12 126 LEU A C 1
ATOM 987 O O . LEU A 1 126 ? -20.435 -10.165 10.298 1.00 89.12 126 LEU A O 1
ATOM 991 N N . LYS A 1 127 ? -21.664 -8.296 10.167 1.00 89.19 127 LYS A N 1
ATOM 992 C CA . LYS A 1 127 ? -22.665 -8.800 9.228 1.00 89.19 127 LYS A CA 1
ATOM 993 C C . LYS A 1 127 ? -22.874 -7.756 8.132 1.00 89.19 127 LYS A C 1
ATOM 995 O O . LYS A 1 127 ? -22.789 -6.565 8.425 1.00 89.19 127 LYS A O 1
ATOM 1000 N N . PRO A 1 128 ? -23.146 -8.166 6.885 1.00 90.25 128 PRO A N 1
ATOM 1001 C CA . PRO A 1 128 ? -23.440 -7.217 5.822 1.00 90.25 128 PRO A CA 1
ATOM 1002 C C . PRO A 1 128 ? -24.768 -6.497 6.097 1.00 90.25 128 PRO A C 1
ATOM 1004 O O . PRO A 1 128 ? -25.695 -7.081 6.668 1.00 90.25 128 PRO A O 1
ATOM 1007 N N . THR A 1 129 ? -24.877 -5.240 5.662 1.00 88.12 129 THR A N 1
ATOM 1008 C CA . THR A 1 129 ? -26.134 -4.494 5.727 1.00 88.12 129 THR A CA 1
ATOM 1009 C C . THR A 1 129 ? -27.095 -5.037 4.671 1.00 88.12 129 THR A C 1
ATOM 1011 O O . THR A 1 129 ? -26.700 -5.404 3.565 1.00 88.12 129 THR A O 1
ATOM 1014 N N . LYS A 1 130 ? -28.384 -5.121 5.011 1.00 82.56 130 LYS A N 1
ATOM 1015 C CA . LYS A 1 130 ? -29.414 -5.644 4.092 1.00 82.56 130 LYS A CA 1
ATOM 1016 C C . LYS A 1 130 ? -29.973 -4.582 3.143 1.00 82.56 130 LYS A C 1
ATOM 1018 O O . LYS A 1 130 ? -30.642 -4.924 2.174 1.00 82.56 130 LYS A O 1
ATOM 1023 N N . ARG A 1 131 ? -29.753 -3.303 3.452 1.00 82.50 131 ARG A N 1
ATOM 1024 C CA . ARG A 1 131 ? -30.290 -2.144 2.731 1.00 82.50 131 ARG A CA 1
ATOM 1025 C C . ARG A 1 131 ? -29.180 -1.133 2.454 1.00 82.50 131 ARG A C 1
ATOM 1027 O O . ARG A 1 131 ? -28.134 -1.163 3.108 1.00 82.50 131 ARG A O 1
ATOM 1034 N N . PHE A 1 132 ? -29.427 -0.265 1.476 1.00 86.38 132 PHE A N 1
ATOM 1035 C CA . PHE A 1 132 ? -28.620 0.930 1.240 1.00 86.38 132 PHE A CA 1
ATOM 1036 C C . PHE A 1 132 ? -28.801 1.919 2.393 1.00 86.38 132 PHE A C 1
ATOM 1038 O O . PHE A 1 132 ? -29.878 1.982 2.983 1.00 86.38 132 PHE A O 1
ATOM 1045 N N . TRP A 1 133 ? -27.744 2.663 2.700 1.00 92.69 133 TRP A N 1
ATOM 1046 C CA . TRP A 1 133 ? -27.698 3.643 3.782 1.00 92.69 133 TRP A CA 1
ATOM 1047 C C . TRP A 1 133 ? -26.663 4.729 3.446 1.00 92.69 133 TRP A C 1
ATOM 1049 O O . TRP A 1 133 ? -25.802 4.520 2.585 1.00 92.69 133 TRP A O 1
ATOM 1059 N N . SER A 1 134 ? -26.765 5.896 4.075 1.00 92.75 134 SER A N 1
ATOM 1060 C CA . SER A 1 134 ? -25.924 7.081 3.827 1.00 92.75 134 SER A CA 1
ATOM 1061 C C . SER A 1 134 ? -25.941 7.993 5.048 1.00 92.75 134 SER A C 1
ATOM 1063 O O . SER A 1 134 ? -26.976 8.103 5.684 1.00 92.75 134 SER A O 1
ATOM 1065 N N . LEU A 1 135 ? -24.868 8.719 5.353 1.00 90.25 135 LEU A N 1
ATOM 1066 C CA . LEU A 1 135 ? -24.822 9.558 6.562 1.00 90.25 135 LEU A CA 1
ATOM 1067 C C . LEU A 1 135 ? -25.063 11.033 6.244 1.00 90.25 135 LEU A C 1
ATOM 1069 O O . LEU A 1 135 ? -24.371 11.568 5.392 1.00 90.25 135 LEU A O 1
ATOM 1073 N N . PHE A 1 136 ? -25.991 11.707 6.923 1.00 89.12 136 PHE A N 1
ATOM 1074 C CA . PHE A 1 136 ? -26.138 13.176 6.872 1.00 89.12 136 PHE A CA 1
ATOM 1075 C C . PHE A 1 136 ? -26.186 13.790 5.453 1.00 89.12 136 PHE A C 1
ATOM 1077 O O . PHE A 1 136 ? -25.552 14.807 5.184 1.00 89.12 136 PHE A O 1
ATOM 1084 N N . GLY A 1 137 ? -26.891 13.148 4.513 1.00 81.69 137 GLY A N 1
ATOM 1085 C CA . GLY A 1 137 ? -26.981 13.619 3.119 1.00 81.69 137 GLY A CA 1
ATOM 1086 C C . GLY A 1 137 ? -25.732 13.365 2.261 1.00 81.69 137 GLY A C 1
ATOM 1087 O O . GLY A 1 137 ? -25.634 13.885 1.153 1.00 81.69 137 GLY A O 1
ATOM 1088 N N . SER A 1 138 ? -24.792 12.563 2.761 1.00 87.88 138 SER A N 1
ATOM 1089 C CA . SER A 1 138 ? -23.590 12.139 2.041 1.00 87.88 138 SER A CA 1
ATOM 1090 C C . SER A 1 138 ? -23.868 11.084 0.967 1.00 87.88 138 SER A C 1
ATOM 1092 O O . SER A 1 138 ? -24.990 10.595 0.791 1.00 87.88 138 SER A O 1
ATOM 1094 N N . SER A 1 139 ? -22.813 10.695 0.251 1.00 86.69 139 SER A N 1
ATOM 1095 C CA . SER A 1 139 ? -22.873 9.623 -0.737 1.00 86.69 139 SER A CA 1
ATOM 1096 C C . SER A 1 139 ? -23.287 8.286 -0.105 1.00 86.69 139 SER A C 1
ATOM 1098 O O . SER A 1 139 ? -22.867 7.931 0.997 1.00 86.69 139 SER A O 1
ATOM 1100 N N . ALA A 1 140 ? -24.058 7.486 -0.849 1.00 89.69 140 ALA A N 1
ATOM 1101 C CA . ALA A 1 140 ? -24.477 6.158 -0.405 1.00 89.69 140 ALA A CA 1
ATOM 1102 C C . ALA A 1 140 ? -23.282 5.255 -0.051 1.00 89.69 140 ALA A C 1
ATOM 1104 O O . ALA A 1 140 ? -22.280 5.192 -0.776 1.00 89.69 140 ALA A O 1
ATOM 1105 N N . ALA A 1 141 ? -23.422 4.515 1.048 1.00 90.81 141 ALA A N 1
ATOM 1106 C CA . ALA A 1 141 ? -22.417 3.592 1.538 1.00 90.81 141 ALA A CA 1
ATOM 1107 C C . ALA A 1 141 ? -22.160 2.470 0.526 1.00 90.81 141 ALA A C 1
ATOM 1109 O O . ALA A 1 141 ? -23.075 1.781 0.066 1.00 90.81 141 ALA A O 1
ATOM 1110 N N . ARG A 1 142 ? -20.885 2.247 0.201 1.00 88.88 142 ARG A N 1
ATOM 1111 C CA . ARG A 1 142 ? -20.457 1.203 -0.737 1.00 88.88 142 ARG A CA 1
ATOM 1112 C C . ARG A 1 142 ? -19.660 0.139 -0.009 1.00 88.88 142 ARG A C 1
ATOM 1114 O O . ARG A 1 142 ? -18.642 0.451 0.604 1.00 88.88 142 ARG A O 1
ATOM 1121 N N . LEU A 1 143 ? -20.089 -1.120 -0.117 1.00 89.50 143 LEU A N 1
ATOM 1122 C CA . LEU A 1 143 ? -19.310 -2.248 0.390 1.00 89.50 143 LEU A CA 1
ATOM 1123 C C . LEU A 1 143 ? -17.948 -2.265 -0.313 1.00 89.50 143 LEU A C 1
ATOM 1125 O O . LEU A 1 143 ? -17.865 -2.264 -1.544 1.00 89.50 143 LEU A O 1
ATOM 1129 N N . VAL A 1 144 ? -16.878 -2.280 0.474 1.00 83.81 144 VAL A N 1
ATOM 1130 C CA . VAL A 1 144 ? -15.519 -2.405 -0.037 1.00 83.81 144 VAL A CA 1
ATOM 1131 C C . VAL A 1 144 ? -15.326 -3.850 -0.476 1.00 83.81 144 VAL A C 1
ATOM 1133 O O . VAL A 1 144 ? -15.019 -4.733 0.326 1.00 83.81 144 VAL A O 1
ATOM 1136 N N . ASP A 1 145 ? -15.518 -4.089 -1.772 1.00 69.88 145 ASP A N 1
ATOM 1137 C CA . ASP A 1 145 ? -15.205 -5.373 -2.381 1.00 69.88 145 ASP A CA 1
ATOM 1138 C C . ASP A 1 145 ? -13.684 -5.578 -2.355 1.00 69.88 145 ASP A C 1
ATOM 1140 O O . ASP A 1 145 ? -12.928 -4.962 -3.111 1.00 69.88 145 ASP A O 1
ATOM 1144 N N . LYS A 1 146 ? -13.235 -6.468 -1.467 1.00 62.19 146 LYS A N 1
ATOM 1145 C CA . LYS A 1 146 ? -11.846 -6.924 -1.393 1.00 62.19 146 LYS A CA 1
ATOM 1146 C C . LYS A 1 146 ? -11.506 -7.900 -2.527 1.00 62.19 146 LYS A C 1
ATOM 1148 O O . LYS A 1 146 ? -10.539 -8.646 -2.377 1.00 62.19 146 LYS A O 1
ATOM 1153 N N . THR A 1 147 ? -12.252 -7.941 -3.645 1.00 52.78 147 THR A N 1
ATOM 1154 C CA . THR A 1 147 ? -11.838 -8.740 -4.800 1.00 52.78 147 THR A CA 1
ATOM 1155 C C . THR A 1 147 ? -10.446 -8.304 -5.223 1.00 52.78 147 THR A C 1
ATOM 1157 O O . THR A 1 147 ? -10.214 -7.247 -5.812 1.00 52.78 147 THR A O 1
ATOM 1160 N N . ASP A 1 148 ? -9.504 -9.188 -4.919 1.00 53.16 148 ASP A N 1
ATOM 1161 C CA . ASP A 1 148 ? -8.102 -9.103 -5.261 1.00 53.16 148 ASP A CA 1
ATOM 1162 C C . ASP A 1 148 ? -8.001 -9.355 -6.774 1.00 53.16 148 ASP A C 1
ATOM 1164 O O . ASP A 1 148 ? -7.557 -10.404 -7.232 1.00 53.16 148 ASP A O 1
ATOM 1168 N N . ARG A 1 149 ? -8.522 -8.422 -7.586 1.00 57.91 149 ARG A N 1
ATOM 1169 C CA . ARG A 1 149 ? -8.493 -8.509 -9.046 1.00 57.91 149 ARG A CA 1
ATOM 1170 C C . ARG A 1 149 ? -7.078 -8.138 -9.480 1.00 57.91 149 ARG A C 1
ATOM 1172 O O . ARG A 1 149 ? -6.727 -6.956 -9.443 1.00 57.91 149 ARG A O 1
ATOM 1179 N N . PRO A 1 150 ? -6.246 -9.102 -9.911 1.00 65.62 150 PRO A N 1
ATOM 1180 C CA . PRO A 1 150 ? -4.957 -8.785 -10.483 1.00 65.62 150 PRO A CA 1
ATOM 1181 C C . PRO A 1 150 ? -5.198 -7.967 -11.751 1.00 65.62 150 PRO A C 1
ATOM 1183 O O . PRO A 1 150 ? -5.688 -8.475 -12.764 1.00 65.62 150 PRO A O 1
ATOM 1186 N N . ARG A 1 151 ? -4.871 -6.679 -11.679 1.00 78.69 151 ARG A N 1
ATOM 1187 C CA . ARG A 1 151 ? -4.851 -5.808 -12.850 1.00 78.69 151 ARG A CA 1
ATOM 1188 C C . ARG A 1 151 ? -3.762 -6.282 -13.810 1.00 78.69 151 ARG A C 1
ATOM 1190 O O . ARG A 1 151 ? -2.845 -7.017 -13.435 1.00 78.69 151 ARG A O 1
ATOM 1197 N N . GLN A 1 152 ? -3.887 -5.888 -15.071 1.00 86.31 152 GLN A N 1
ATOM 1198 C CA . GLN A 1 152 ? -2.777 -6.043 -15.994 1.00 86.31 152 GLN A CA 1
ATOM 1199 C C . GLN A 1 152 ? -1.677 -5.069 -15.567 1.00 86.31 152 GLN A C 1
ATOM 1201 O O . GLN A 1 152 ? -1.930 -3.880 -15.403 1.00 86.31 152 GLN A O 1
ATOM 1206 N N . CYS A 1 153 ? -0.484 -5.587 -15.311 1.00 88.69 153 CYS A N 1
ATOM 1207 C CA . CYS A 1 153 ? 0.667 -4.785 -14.942 1.00 88.69 153 CYS A CA 1
ATOM 1208 C C . CYS A 1 153 ? 1.172 -4.014 -16.162 1.00 88.69 153 CYS A C 1
ATOM 1210 O O . CYS A 1 153 ? 1.396 -4.614 -17.205 1.00 88.69 153 CYS A O 1
ATOM 1212 N N . GLU A 1 154 ? 1.422 -2.718 -16.022 1.00 88.69 154 GLU A N 1
ATOM 1213 C CA . GLU A 1 154 ? 1.924 -1.874 -17.118 1.00 88.69 154 GLU A CA 1
ATOM 1214 C C . GLU A 1 154 ? 3.420 -2.080 -17.402 1.00 88.69 154 GLU A C 1
ATOM 1216 O O . GLU A 1 154 ? 3.895 -1.719 -18.470 1.00 88.69 154 GLU A O 1
ATOM 1221 N N . LYS A 1 155 ? 4.164 -2.714 -16.479 1.00 89.88 155 LYS A N 1
ATOM 1222 C CA . LYS A 1 155 ? 5.578 -3.065 -16.688 1.00 89.88 155 LYS A CA 1
ATOM 1223 C C . LYS A 1 155 ? 5.714 -4.313 -17.555 1.00 89.88 155 LYS A C 1
ATOM 1225 O O . LYS A 1 155 ? 6.296 -4.268 -18.626 1.00 89.88 155 LYS A O 1
ATOM 1230 N N . CYS A 1 156 ? 5.171 -5.441 -17.098 1.00 90.50 156 CYS A N 1
ATOM 1231 C CA . CYS A 1 156 ? 5.387 -6.732 -17.764 1.00 90.50 156 CYS A CA 1
ATOM 1232 C C . CYS A 1 156 ? 4.176 -7.266 -18.542 1.00 90.50 156 CYS A C 1
ATOM 1234 O O . CYS A 1 156 ? 4.212 -8.393 -19.032 1.00 90.50 156 CYS A O 1
ATOM 1236 N N . TRP A 1 157 ? 3.067 -6.522 -18.563 1.00 91.38 157 TRP A N 1
ATOM 1237 C CA . TRP A 1 157 ? 1.786 -6.896 -19.178 1.00 91.38 157 TRP A CA 1
ATOM 1238 C C . TRP A 1 157 ? 1.147 -8.196 -18.669 1.00 91.38 157 TRP A C 1
ATOM 1240 O O . TRP A 1 157 ? 0.138 -8.649 -19.219 1.00 91.38 157 TRP A O 1
ATOM 1250 N N . GLY A 1 158 ? 1.679 -8.782 -17.593 1.00 89.31 158 GLY A N 1
ATOM 1251 C CA . GLY A 1 158 ? 1.099 -9.917 -16.881 1.00 89.31 158 GLY A CA 1
ATOM 1252 C C . GLY A 1 158 ? -0.063 -9.515 -15.968 1.00 89.31 158 GLY A C 1
ATOM 1253 O O . GLY A 1 158 ? -0.275 -8.343 -15.684 1.00 89.31 158 GLY A O 1
ATOM 1254 N N . HIS A 1 159 ? -0.818 -10.496 -15.471 1.00 87.88 159 HIS A N 1
ATOM 1255 C CA . HIS A 1 159 ? -1.952 -10.257 -14.568 1.00 87.88 159 HIS A CA 1
ATOM 1256 C C . HIS A 1 159 ? -1.543 -10.491 -13.106 1.00 87.88 159 HIS A C 1
ATOM 1258 O O . HIS A 1 159 ? -1.529 -11.629 -12.623 1.00 87.88 159 HIS A O 1
ATOM 1264 N N . HIS A 1 160 ? -1.196 -9.418 -12.397 1.00 84.06 160 HIS A N 1
ATOM 1265 C CA . HIS A 1 160 ? -0.859 -9.399 -10.967 1.00 84.06 160 HIS A CA 1
ATOM 1266 C C . HIS A 1 160 ? -0.885 -7.957 -10.442 1.00 84.06 160 HIS A C 1
ATOM 1268 O O . HIS A 1 160 ? -0.965 -7.001 -11.207 1.00 84.06 160 HIS A O 1
ATOM 1274 N N . PHE A 1 161 ? -0.782 -7.777 -9.126 1.00 79.19 161 PHE A N 1
ATOM 1275 C CA . PHE A 1 161 ? -0.629 -6.442 -8.553 1.00 79.19 161 PHE A CA 1
ATOM 1276 C C . PHE A 1 161 ? 0.671 -5.803 -9.029 1.00 79.19 161 PHE A C 1
ATOM 1278 O O . PHE A 1 161 ? 1.735 -6.413 -8.914 1.00 79.19 161 PHE A O 1
ATOM 1285 N N . ALA A 1 162 ? 0.589 -4.572 -9.540 1.00 76.94 162 ALA A N 1
ATOM 1286 C CA . ALA A 1 162 ? 1.750 -3.839 -10.044 1.00 76.94 162 ALA A CA 1
ATOM 1287 C C . ALA A 1 162 ? 2.842 -3.681 -8.971 1.00 76.94 162 ALA A C 1
ATOM 1289 O O . ALA A 1 162 ? 4.022 -3.828 -9.279 1.00 76.94 162 ALA A O 1
ATOM 1290 N N . ARG A 1 163 ? 2.436 -3.509 -7.703 1.00 77.25 163 ARG A N 1
ATOM 1291 C CA . ARG A 1 163 ? 3.321 -3.485 -6.522 1.00 77.25 163 ARG A CA 1
ATOM 1292 C C . ARG A 1 163 ? 4.171 -4.749 -6.333 1.00 77.25 163 ARG A C 1
ATOM 1294 O O . ARG A 1 163 ? 5.252 -4.657 -5.774 1.00 77.25 163 ARG A O 1
ATOM 1301 N N . ASN A 1 164 ? 3.725 -5.900 -6.840 1.00 78.06 164 ASN A N 1
ATOM 1302 C CA . ASN A 1 164 ? 4.437 -7.179 -6.727 1.00 78.06 164 ASN A CA 1
ATOM 1303 C C . ASN A 1 164 ? 5.180 -7.536 -8.033 1.00 78.06 164 ASN A C 1
ATOM 1305 O O . ASN A 1 164 ? 5.552 -8.687 -8.256 1.00 78.06 164 ASN A O 1
ATOM 1309 N N . CYS A 1 165 ? 5.328 -6.579 -8.957 1.00 83.50 165 CYS A N 1
ATOM 1310 C CA . CYS A 1 165 ? 6.037 -6.793 -10.211 1.00 83.50 165 CYS A CA 1
ATOM 1311 C C . CYS A 1 165 ? 7.546 -6.637 -10.027 1.00 83.50 165 CYS A C 1
ATOM 1313 O O . CYS A 1 165 ? 8.035 -5.514 -9.928 1.00 83.50 165 CYS A O 1
ATOM 1315 N N . HIS A 1 166 ? 8.286 -7.739 -10.106 1.00 86.06 166 HIS A N 1
ATOM 1316 C CA . HIS A 1 166 ? 9.755 -7.715 -10.155 1.00 86.06 166 HIS A CA 1
ATOM 1317 C C . HIS A 1 166 ? 10.318 -7.879 -11.575 1.00 86.06 166 HIS A C 1
ATOM 1319 O O . HIS A 1 166 ? 11.524 -7.963 -11.765 1.00 86.06 166 HIS A O 1
ATOM 1325 N N . ARG A 1 167 ? 9.447 -7.956 -12.587 1.00 87.25 167 ARG A N 1
ATOM 1326 C CA . ARG A 1 167 ? 9.843 -8.103 -13.994 1.00 87.25 167 ARG A CA 1
ATOM 1327 C C . ARG A 1 167 ? 10.217 -6.753 -14.599 1.00 87.25 167 ARG A C 1
ATOM 1329 O O . ARG A 1 167 ? 9.624 -5.734 -14.234 1.00 87.25 167 ARG A O 1
ATOM 1336 N N . GLN A 1 168 ? 11.152 -6.776 -15.544 1.00 87.81 168 GLN A N 1
ATOM 1337 C CA . GLN A 1 168 ? 11.540 -5.594 -16.309 1.00 87.81 168 GLN A CA 1
ATOM 1338 C C . GLN A 1 168 ? 10.366 -5.064 -17.155 1.00 87.81 168 GLN A C 1
ATOM 1340 O O . GLN A 1 168 ? 9.488 -5.850 -17.537 1.00 87.81 168 GLN A O 1
ATOM 1345 N N . PRO A 1 169 ? 10.318 -3.744 -17.420 1.00 90.31 169 PRO A N 1
ATOM 1346 C CA . PRO A 1 169 ? 9.382 -3.169 -18.373 1.00 90.31 169 PRO A CA 1
ATOM 1347 C C . PRO A 1 169 ? 9.605 -3.756 -19.766 1.00 90.31 169 PRO A C 1
ATOM 1349 O O . PRO A 1 169 ? 10.736 -3.804 -20.243 1.00 90.31 169 PRO A O 1
ATOM 1352 N N . VAL A 1 170 ? 8.527 -4.186 -20.412 1.00 92.00 170 VAL A N 1
ATOM 1353 C CA . VAL A 1 170 ? 8.554 -4.689 -21.786 1.00 92.00 170 VAL A CA 1
ATOM 1354 C C . VAL A 1 170 ? 7.541 -3.944 -22.641 1.00 92.00 170 VAL A C 1
ATOM 1356 O O . VAL A 1 170 ? 6.503 -3.477 -22.158 1.00 92.00 170 VAL A O 1
ATOM 1359 N N . CYS A 1 171 ? 7.830 -3.851 -23.930 1.00 91.88 171 CYS A N 1
ATOM 1360 C CA . CYS A 1 171 ? 6.980 -3.188 -24.894 1.00 91.88 171 CYS A CA 1
ATOM 1361 C C . CYS A 1 171 ? 5.617 -3.883 -25.000 1.00 91.88 171 CYS A C 1
ATOM 1363 O O . CYS A 1 171 ? 5.513 -5.104 -25.136 1.00 91.88 171 CYS A O 1
ATOM 1365 N N . ARG A 1 172 ? 4.542 -3.087 -24.997 1.00 91.50 172 ARG A N 1
ATOM 1366 C CA . ARG A 1 172 ? 3.163 -3.570 -25.174 1.00 91.50 172 ARG A CA 1
ATOM 1367 C C . ARG A 1 172 ? 2.953 -4.299 -26.502 1.00 91.50 172 ARG A C 1
ATOM 1369 O O . ARG A 1 172 ? 2.088 -5.176 -26.584 1.00 91.50 172 ARG A O 1
ATOM 1376 N N . ARG A 1 173 ? 3.687 -3.871 -27.536 1.00 91.56 173 ARG A N 1
ATOM 1377 C CA . ARG A 1 173 ? 3.522 -4.302 -28.925 1.00 91.56 173 ARG A CA 1
ATOM 1378 C C . ARG A 1 173 ? 4.240 -5.618 -29.191 1.00 91.56 173 ARG A C 1
ATOM 1380 O O . ARG A 1 173 ? 3.570 -6.557 -29.593 1.00 91.56 173 ARG A O 1
ATOM 1387 N N . CYS A 1 174 ? 5.544 -5.697 -28.933 1.00 89.81 174 CYS A N 1
ATOM 1388 C CA . CYS A 1 174 ? 6.361 -6.872 -29.263 1.00 89.81 174 CYS A CA 1
ATOM 1389 C C . CYS A 1 174 ? 6.812 -7.704 -28.053 1.00 89.81 174 CYS A C 1
ATOM 1391 O O . CYS A 1 174 ? 7.328 -8.798 -28.233 1.00 89.81 174 CYS A O 1
ATOM 1393 N N . GLY A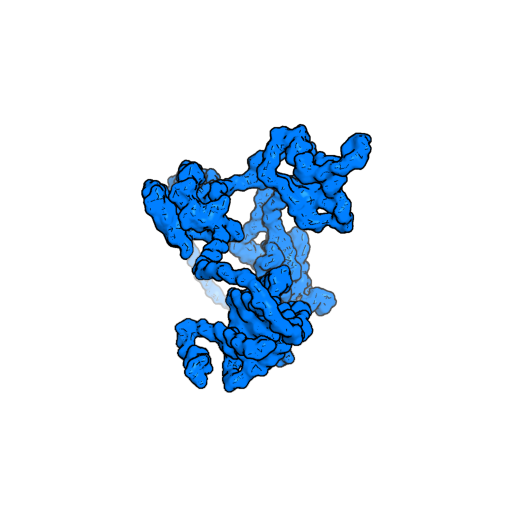 1 175 ? 6.625 -7.220 -26.820 1.00 87.94 175 GLY A N 1
ATOM 1394 C CA . GLY A 1 175 ? 7.022 -7.952 -25.614 1.00 87.94 175 GLY A CA 1
ATOM 1395 C C . GLY A 1 175 ? 8.518 -7.919 -25.285 1.00 87.94 175 GLY A C 1
ATOM 1396 O O . GLY A 1 175 ? 8.898 -8.518 -24.281 1.00 87.94 175 GLY A O 1
ATOM 1397 N N . GLU A 1 176 ? 9.329 -7.200 -26.067 1.00 88.31 176 GLU A N 1
ATOM 1398 C CA . GLU A 1 176 ? 10.765 -7.003 -25.827 1.00 88.31 176 GLU A CA 1
ATOM 1399 C C . GLU A 1 176 ? 11.052 -5.798 -24.922 1.00 88.31 176 GLU A C 1
ATOM 1401 O O . GLU A 1 176 ? 10.266 -4.848 -24.854 1.00 88.31 176 GLU A O 1
ATOM 1406 N N . ALA A 1 177 ? 12.182 -5.831 -24.217 1.00 87.06 177 ALA A N 1
ATOM 1407 C CA . ALA A 1 177 ? 12.651 -4.729 -23.376 1.00 87.06 177 ALA A CA 1
ATOM 1408 C C . ALA A 1 177 ? 13.477 -3.698 -24.179 1.00 87.06 177 ALA A C 1
ATOM 1410 O O . ALA A 1 177 ? 13.818 -3.917 -25.339 1.00 87.06 177 ALA A O 1
ATOM 1411 N N . GLY A 1 178 ? 13.807 -2.560 -23.558 1.00 83.81 178 GLY A N 1
ATOM 1412 C CA . GLY A 1 178 ? 14.820 -1.626 -24.080 1.00 83.81 178 GLY A CA 1
ATOM 1413 C C . GLY A 1 178 ? 14.339 -0.538 -25.048 1.00 83.81 178 GLY A C 1
ATOM 1414 O O . GLY A 1 178 ? 15.172 0.207 -25.547 1.00 83.81 178 GLY A O 1
ATOM 1415 N N . HIS A 1 179 ? 13.032 -0.404 -25.296 1.00 84.69 179 HIS A N 1
ATOM 1416 C CA . HIS A 1 179 ? 12.471 0.688 -26.105 1.00 84.69 179 HIS A CA 1
ATOM 1417 C C . HIS A 1 179 ? 11.089 1.130 -25.599 1.00 84.69 179 HIS A C 1
ATOM 1419 O O . HIS A 1 179 ? 10.395 0.376 -24.905 1.00 84.69 179 HIS A O 1
ATOM 1425 N N . LEU A 1 180 ? 10.690 2.358 -25.942 1.00 77.88 180 LEU A N 1
ATOM 1426 C CA . LEU A 1 180 ? 9.343 2.869 -25.688 1.00 77.88 180 LEU A CA 1
ATOM 1427 C C . LEU A 1 180 ? 8.359 2.330 -26.734 1.00 77.88 180 LEU A C 1
ATOM 1429 O O . LEU A 1 180 ? 8.742 1.942 -27.835 1.00 77.88 180 LEU A O 1
ATOM 1433 N N . VAL A 1 181 ? 7.069 2.285 -26.388 1.00 74.69 181 VAL A N 1
ATOM 1434 C CA . VAL A 1 181 ? 6.026 1.745 -27.284 1.00 74.69 181 VAL A CA 1
ATOM 1435 C C . VAL A 1 181 ? 5.926 2.545 -28.585 1.00 74.69 181 VAL A C 1
ATOM 1437 O O . VAL A 1 181 ? 5.664 1.947 -29.627 1.00 74.69 181 VAL A O 1
ATOM 1440 N N . ASP A 1 182 ? 6.159 3.855 -28.522 1.00 78.50 182 ASP A N 1
ATOM 1441 C CA . ASP A 1 182 ? 6.024 4.766 -29.663 1.00 78.50 182 ASP A CA 1
ATOM 1442 C C . ASP A 1 182 ? 7.161 4.594 -30.687 1.00 78.50 182 ASP A C 1
ATOM 1444 O O . ASP A 1 182 ? 6.931 4.734 -31.885 1.00 78.50 182 ASP A O 1
ATOM 1448 N N . ASP A 1 183 ? 8.338 4.144 -30.240 1.00 83.69 183 ASP A N 1
ATOM 1449 C CA . ASP A 1 183 ? 9.503 3.859 -31.094 1.00 83.69 183 ASP A CA 1
ATOM 1450 C C . ASP A 1 183 ? 9.499 2.417 -31.642 1.00 83.69 183 ASP A C 1
ATOM 1452 O O . ASP A 1 183 ? 10.423 1.971 -32.328 1.00 83.69 183 ASP A O 1
ATOM 1456 N N . CYS A 1 184 ? 8.471 1.628 -31.313 1.00 88.06 184 CYS A N 1
ATOM 1457 C CA . CYS A 1 184 ? 8.431 0.208 -31.633 1.00 88.06 184 CYS A CA 1
ATOM 1458 C C . CYS A 1 184 ? 8.023 -0.046 -33.093 1.00 88.06 184 CYS A C 1
ATOM 1460 O O . CYS A 1 184 ? 6.834 -0.064 -33.426 1.00 88.06 184 CYS A O 1
ATOM 1462 N N . ILE A 1 185 ? 8.997 -0.370 -33.945 1.00 87.06 185 ILE A N 1
ATOM 1463 C CA . ILE A 1 185 ? 8.769 -0.826 -35.331 1.00 87.06 185 ILE A CA 1
ATOM 1464 C C . ILE A 1 185 ? 8.507 -2.337 -35.453 1.00 87.06 185 ILE A C 1
ATOM 1466 O O . ILE A 1 185 ? 8.146 -2.827 -36.523 1.00 87.06 185 ILE A O 1
ATOM 1470 N N . ALA A 1 186 ? 8.677 -3.090 -34.364 1.00 85.94 186 ALA A N 1
ATOM 1471 C CA . ALA A 1 186 ? 8.491 -4.534 -34.362 1.00 85.94 186 ALA A CA 1
ATOM 1472 C C . ALA A 1 186 ? 7.016 -4.927 -34.564 1.00 85.94 186 ALA A C 1
ATOM 1474 O O . ALA A 1 186 ? 6.082 -4.220 -34.167 1.00 85.94 186 ALA A O 1
ATOM 1475 N N . ARG A 1 187 ? 6.809 -6.100 -35.174 1.00 89.25 187 ARG A N 1
ATOM 1476 C CA . ARG A 1 187 ? 5.477 -6.695 -35.345 1.00 89.25 187 ARG A CA 1
ATOM 1477 C C . ARG A 1 187 ? 4.863 -7.016 -33.981 1.00 89.25 187 ARG A C 1
ATOM 1479 O O . ARG A 1 187 ? 5.563 -7.234 -32.993 1.00 89.25 187 ARG A O 1
ATOM 1486 N N . GLU A 1 188 ? 3.536 -7.010 -33.920 1.00 92.12 188 GLU A N 1
ATOM 1487 C CA . GLU A 1 188 ? 2.841 -7.238 -32.659 1.00 92.12 188 GLU A CA 1
ATOM 1488 C C . GLU A 1 188 ? 2.900 -8.706 -32.224 1.00 92.12 188 GLU A C 1
ATOM 1490 O O . GLU A 1 188 ? 2.377 -9.590 -32.897 1.00 92.12 188 GLU A O 1
ATOM 1495 N N . GLN A 1 189 ? 3.497 -8.958 -31.063 1.00 94.06 189 GLN A N 1
ATOM 1496 C CA . GLN A 1 189 ? 3.570 -10.274 -30.450 1.00 94.06 189 GLN A CA 1
ATOM 1497 C C . GLN A 1 189 ? 3.267 -10.175 -28.955 1.00 94.06 189 GLN A C 1
ATOM 1499 O O . GLN A 1 189 ? 3.912 -9.458 -28.189 1.00 94.06 189 GLN A O 1
ATOM 1504 N N . CYS A 1 190 ? 2.256 -10.915 -28.510 1.00 94.00 190 CYS A N 1
ATOM 1505 C CA . CYS A 1 190 ? 1.800 -10.846 -27.131 1.00 94.00 190 CYS A CA 1
ATOM 1506 C C . CYS A 1 190 ? 2.776 -11.549 -26.179 1.00 94.00 190 CYS A C 1
ATOM 1508 O O . CYS A 1 190 ? 2.922 -12.766 -26.237 1.00 94.00 190 CYS A O 1
ATOM 1510 N N . VAL A 1 191 ? 3.314 -10.849 -25.176 1.00 93.94 191 VAL A N 1
ATOM 1511 C CA . VAL A 1 191 ? 4.216 -11.452 -24.166 1.00 93.94 191 VAL A CA 1
ATOM 1512 C C . VAL A 1 191 ? 3.585 -12.601 -23.346 1.00 93.94 191 VAL A C 1
ATOM 1514 O O . VAL A 1 191 ? 4.281 -13.464 -22.802 1.00 93.94 191 VAL A O 1
ATOM 1517 N N . ASN A 1 192 ? 2.249 -12.648 -23.249 1.00 93.50 192 ASN A N 1
ATOM 1518 C CA . ASN A 1 192 ? 1.540 -13.642 -22.435 1.00 93.50 192 ASN A CA 1
ATOM 1519 C C . ASN A 1 192 ? 1.223 -14.945 -23.191 1.00 93.50 192 ASN A C 1
ATOM 1521 O O . ASN A 1 192 ? 1.397 -16.024 -22.620 1.00 93.50 192 ASN A O 1
ATOM 1525 N N . CYS A 1 193 ? 0.743 -14.855 -24.438 1.00 94.44 193 CYS A N 1
ATOM 1526 C CA . CYS A 1 193 ? 0.343 -16.010 -25.260 1.00 94.44 193 CYS A CA 1
ATOM 1527 C C . CYS A 1 193 ? 1.217 -16.239 -26.501 1.00 94.44 193 CYS A C 1
ATOM 1529 O O . CYS A 1 193 ? 1.026 -17.248 -27.159 1.00 94.44 193 CYS A O 1
ATOM 1531 N N . LEU A 1 194 ? 2.145 -15.338 -26.828 1.00 94.44 194 LEU A N 1
ATOM 1532 C CA . LEU A 1 194 ? 2.984 -15.355 -28.037 1.00 94.44 194 LEU A CA 1
ATOM 1533 C C . LEU A 1 194 ? 2.229 -15.239 -29.375 1.00 94.44 194 LEU A C 1
ATOM 1535 O O . LEU A 1 194 ? 2.823 -15.470 -30.422 1.00 94.44 194 LEU A O 1
ATOM 1539 N N . GLY A 1 195 ? 0.944 -14.867 -29.345 1.00 93.75 195 GLY A N 1
ATOM 1540 C CA . GLY A 1 195 ? 0.109 -14.674 -30.535 1.00 93.75 195 GLY A CA 1
ATOM 1541 C C . GLY A 1 195 ? 0.271 -13.305 -31.219 1.00 93.75 195 GLY A C 1
ATOM 1542 O O . GLY A 1 195 ? 0.817 -12.383 -30.605 1.00 93.75 195 GLY A O 1
ATOM 1543 N N . PRO A 1 196 ? -0.244 -13.153 -32.458 1.00 93.75 196 PRO A N 1
ATOM 1544 C CA . PRO A 1 196 ? -0.106 -11.951 -33.287 1.00 93.75 196 PRO A CA 1
ATOM 1545 C C . PRO A 1 196 ? -1.113 -10.863 -32.893 1.00 93.75 196 PRO A C 1
ATOM 1547 O O . PRO A 1 196 ? -2.103 -10.634 -33.590 1.00 93.75 196 PRO A O 1
ATOM 1550 N N . HIS A 1 197 ? -0.907 -10.280 -31.713 1.00 93.00 197 HIS A N 1
ATOM 1551 C CA . HIS A 1 197 ? -1.659 -9.145 -31.178 1.00 93.00 197 HIS A CA 1
ATOM 1552 C C . HIS A 1 197 ? -0.897 -8.498 -30.009 1.00 93.00 197 HIS A C 1
ATOM 1554 O O . HIS A 1 197 ? -0.079 -9.141 -29.349 1.00 93.00 197 HIS A O 1
ATOM 1560 N N . GLN A 1 198 ? -1.233 -7.256 -29.656 1.00 93.12 198 GLN A N 1
ATOM 1561 C CA . GLN A 1 198 ? -0.654 -6.573 -28.488 1.00 93.12 198 GLN A CA 1
ATOM 1562 C C . GLN A 1 198 ? -1.017 -7.235 -27.147 1.00 93.12 198 GLN A C 1
ATOM 1564 O O . GLN A 1 198 ? -2.033 -7.927 -27.000 1.00 93.12 198 GLN A O 1
ATOM 1569 N N . ALA A 1 199 ? -0.215 -6.982 -26.110 1.00 91.56 199 ALA A N 1
ATOM 1570 C CA . ALA A 1 199 ? -0.390 -7.605 -24.799 1.00 91.56 199 ALA A CA 1
ATOM 1571 C C . ALA A 1 199 ? -1.690 -7.208 -24.063 1.00 91.56 199 ALA A C 1
ATOM 1573 O O . ALA A 1 199 ? -2.205 -7.997 -23.268 1.00 91.56 199 ALA A O 1
ATOM 1574 N N . ASN A 1 200 ? -2.253 -6.028 -24.345 1.00 88.56 200 ASN A N 1
ATOM 1575 C CA . ASN A 1 200 ? -3.500 -5.516 -23.754 1.00 88.56 200 ASN A CA 1
ATOM 1576 C C . ASN A 1 200 ? -4.784 -6.022 -24.446 1.00 88.56 200 ASN A C 1
ATOM 1578 O O . ASN A 1 200 ? -5.894 -5.659 -24.040 1.00 88.56 200 ASN A O 1
ATOM 1582 N N . PHE A 1 201 ? -4.662 -6.871 -25.471 1.00 91.12 201 PHE A N 1
ATOM 1583 C CA . PHE A 1 201 ? -5.801 -7.390 -26.221 1.00 91.12 201 PHE A CA 1
ATOM 1584 C C . PHE A 1 201 ? -6.792 -8.141 -25.314 1.00 91.12 201 PHE A C 1
ATOM 1586 O O . PHE A 1 201 ? -6.455 -9.123 -24.643 1.00 91.12 201 PHE A O 1
ATOM 1593 N N . ARG A 1 202 ? -8.054 -7.686 -25.288 1.00 87.00 202 ARG A N 1
ATOM 1594 C CA . ARG A 1 202 ? -9.071 -8.183 -24.339 1.00 87.00 202 ARG A CA 1
ATOM 1595 C C . ARG A 1 202 ? -9.442 -9.650 -24.541 1.00 87.00 202 ARG A C 1
ATOM 1597 O O . ARG A 1 202 ? -9.794 -10.308 -23.567 1.00 87.00 202 ARG A O 1
ATOM 1604 N N . ARG A 1 203 ? -9.339 -10.160 -25.771 1.00 87.19 203 ARG A N 1
ATOM 1605 C CA . ARG A 1 203 ? -9.664 -11.553 -26.121 1.00 87.19 203 ARG A CA 1
ATOM 1606 C C . ARG A 1 203 ? -8.440 -12.478 -26.117 1.00 87.19 203 ARG A C 1
ATOM 1608 O O . ARG A 1 203 ? -8.527 -13.594 -26.614 1.00 87.19 203 ARG A O 1
ATOM 1615 N N . CYS A 1 204 ? -7.315 -12.041 -25.544 1.00 90.00 204 CYS A N 1
ATOM 1616 C CA . CYS A 1 204 ? -6.126 -12.877 -25.407 1.00 90.00 204 CYS A CA 1
ATOM 1617 C C . CYS A 1 204 ? -6.454 -14.183 -24.648 1.00 90.00 204 CYS A C 1
ATOM 1619 O O . CYS A 1 204 ? -6.990 -14.118 -23.536 1.00 90.00 204 CYS A O 1
ATOM 1621 N N . PRO A 1 205 ? -6.096 -15.366 -25.182 1.00 90.00 205 PRO A N 1
ATOM 1622 C CA . PRO A 1 205 ? -6.365 -16.648 -24.528 1.00 90.00 205 PRO A CA 1
ATOM 1623 C C . PRO A 1 205 ? -5.609 -16.808 -23.202 1.00 90.00 205 PRO A C 1
ATOM 1625 O O . PRO A 1 205 ? -6.064 -17.544 -22.332 1.00 90.00 205 PRO A O 1
ATOM 1628 N N . ALA A 1 206 ? -4.498 -16.083 -23.009 1.00 90.25 206 ALA A N 1
ATOM 1629 C CA . ALA A 1 206 ? -3.728 -16.085 -21.764 1.00 90.25 206 ALA A CA 1
ATOM 1630 C C . ALA A 1 206 ? -4.346 -15.235 -20.631 1.00 90.25 206 ALA A C 1
ATOM 1632 O O . ALA A 1 206 ? -3.816 -15.213 -19.515 1.00 90.25 206 ALA A O 1
ATOM 1633 N N . ARG A 1 207 ? -5.445 -14.515 -20.897 1.00 89.56 207 ARG A N 1
ATOM 1634 C CA . ARG A 1 207 ? -6.110 -13.642 -19.923 1.00 89.56 207 ARG A CA 1
ATOM 1635 C C . ARG A 1 207 ? -6.901 -14.469 -18.894 1.00 89.56 207 ARG A C 1
ATOM 1637 O O . ARG A 1 207 ? -7.706 -15.306 -19.303 1.00 89.56 207 ARG A O 1
ATOM 1644 N N . PRO A 1 208 ? -6.726 -14.237 -17.576 1.00 87.44 208 PRO A N 1
ATOM 1645 C CA . PRO A 1 208 ? -7.566 -14.854 -16.551 1.00 87.44 208 PRO A CA 1
ATOM 1646 C C . PRO A 1 208 ? -9.047 -14.552 -16.789 1.00 87.44 208 PRO A C 1
ATOM 1648 O O . PRO A 1 208 ? -9.406 -13.415 -17.104 1.00 87.44 208 PRO A O 1
ATOM 1651 N N . LYS A 1 209 ? -9.899 -15.567 -16.628 1.00 82.94 209 LYS A N 1
ATOM 1652 C CA . LYS A 1 209 ? -11.347 -15.456 -16.834 1.00 82.94 209 LYS A CA 1
ATOM 1653 C C . LYS A 1 209 ? -12.073 -15.669 -15.515 1.00 82.94 209 LYS A C 1
ATOM 1655 O O . LYS A 1 209 ? -11.684 -16.526 -14.723 1.00 82.94 209 LYS A O 1
ATOM 1660 N N . THR A 1 210 ? -13.136 -14.907 -15.297 1.00 78.75 210 THR A N 1
ATOM 1661 C CA . THR A 1 210 ? -14.049 -15.146 -14.180 1.00 78.75 210 THR A CA 1
ATOM 1662 C C . THR A 1 210 ? -15.036 -16.227 -14.594 1.00 78.75 210 THR A C 1
ATOM 1664 O O . THR A 1 210 ? -15.763 -16.053 -15.568 1.00 78.75 210 THR A O 1
ATOM 1667 N N . VAL A 1 211 ? -15.041 -17.346 -13.874 1.00 71.06 211 VAL A N 1
ATOM 1668 C CA . VAL A 1 211 ? -15.971 -18.461 -14.082 1.00 71.06 211 VAL A CA 1
ATOM 1669 C C . VAL A 1 211 ? -16.713 -18.660 -12.763 1.00 71.06 211 VAL A C 1
ATOM 1671 O O . VAL A 1 211 ? -16.071 -18.870 -11.739 1.00 71.06 211 VAL A O 1
ATOM 1674 N N . HIS A 1 212 ? -18.042 -18.514 -12.769 1.00 64.12 212 HIS A N 1
ATOM 1675 C CA . HIS A 1 212 ? -18.887 -18.555 -11.562 1.00 64.12 212 HIS A CA 1
ATOM 1676 C C . HIS A 1 212 ? -18.393 -17.642 -10.417 1.00 64.12 212 HIS A C 1
ATOM 1678 O O . HIS A 1 212 ? -18.303 -18.057 -9.269 1.00 64.12 212 HIS A O 1
ATOM 1684 N N . GLY A 1 213 ? -18.006 -16.400 -10.734 1.00 58.75 213 GLY A N 1
ATOM 1685 C CA . GLY A 1 213 ? -17.535 -15.422 -9.738 1.00 58.75 213 GLY A CA 1
ATOM 1686 C C . GLY A 1 213 ? -16.095 -15.628 -9.244 1.00 58.75 213 GLY A C 1
ATOM 1687 O O . GLY A 1 213 ? -15.526 -14.719 -8.648 1.00 58.75 213 GLY A O 1
ATOM 1688 N N . VAL A 1 214 ? -15.458 -16.759 -9.562 1.00 63.28 214 VAL A N 1
ATOM 1689 C CA . VAL A 1 214 ? -14.070 -17.053 -9.182 1.00 63.28 214 VAL A CA 1
ATOM 1690 C C . VAL A 1 214 ? -13.126 -16.713 -10.332 1.00 63.28 214 VAL A C 1
ATOM 1692 O O . VAL A 1 214 ? -13.325 -17.122 -11.481 1.00 63.28 214 VAL A O 1
ATOM 1695 N N . LEU A 1 215 ? -12.060 -15.969 -10.034 1.00 73.88 215 LEU A N 1
ATOM 1696 C CA . LEU A 1 215 ? -11.015 -15.674 -11.009 1.00 73.88 215 LEU A CA 1
ATOM 1697 C C . LEU A 1 215 ? -10.159 -16.921 -11.265 1.00 73.88 215 LEU A C 1
ATOM 1699 O O . LEU A 1 215 ? -9.321 -17.297 -10.445 1.00 73.88 215 LEU A O 1
ATOM 1703 N N . ARG A 1 216 ? -10.304 -17.525 -12.444 1.00 80.12 216 ARG A N 1
ATOM 1704 C CA . ARG A 1 216 ? -9.521 -18.691 -12.851 1.00 80.12 216 ARG A CA 1
ATOM 1705 C C . ARG A 1 216 ? -8.317 -18.264 -13.688 1.00 80.12 216 ARG A C 1
ATOM 1707 O O . ARG A 1 216 ? -8.449 -17.682 -14.768 1.00 80.12 216 ARG A O 1
ATOM 1714 N N . ARG A 1 217 ? -7.120 -18.563 -13.180 1.00 86.19 217 ARG A N 1
ATOM 1715 C CA . ARG A 1 217 ? -5.852 -18.432 -13.915 1.00 86.19 217 ARG A CA 1
ATOM 1716 C C . ARG A 1 217 ? -5.551 -19.742 -14.647 1.00 86.19 217 ARG A C 1
ATOM 1718 O O . ARG A 1 217 ? -5.909 -20.812 -14.166 1.00 86.19 217 ARG A O 1
ATOM 1725 N N . LEU A 1 218 ? -4.862 -19.652 -15.782 1.00 86.31 218 LEU A N 1
ATOM 1726 C CA . LEU A 1 218 ? -4.365 -20.831 -16.499 1.00 86.31 218 LEU A CA 1
ATOM 1727 C C . LEU A 1 218 ? -3.332 -21.580 -15.652 1.00 86.31 218 LEU A C 1
ATOM 1729 O O . LEU A 1 218 ? -2.428 -20.939 -15.093 1.00 86.31 218 LEU A O 1
ATOM 1733 N N . THR A 1 219 ? -3.435 -22.913 -15.624 1.00 87.88 219 THR A N 1
ATOM 1734 C CA . THR A 1 219 ? -2.397 -23.790 -15.057 1.00 87.88 219 THR A CA 1
ATOM 1735 C C . THR A 1 219 ? -1.099 -23.695 -15.865 1.00 87.88 219 THR A C 1
ATOM 1737 O O . THR A 1 219 ? -1.044 -23.053 -16.921 1.00 87.88 219 THR A O 1
ATOM 1740 N N . LYS A 1 220 ? -0.022 -24.318 -15.375 1.00 88.19 220 LYS A N 1
ATOM 1741 C CA . LYS A 1 220 ? 1.273 -24.332 -16.071 1.00 88.19 220 LYS A CA 1
ATOM 1742 C C . LYS A 1 220 ? 1.156 -25.016 -17.439 1.00 88.19 220 LYS A C 1
ATOM 1744 O O . LYS A 1 220 ? 1.657 -24.484 -18.427 1.00 88.19 220 LYS A O 1
ATOM 1749 N N . GLU A 1 221 ? 0.427 -26.124 -17.503 1.00 90.06 221 GLU A N 1
ATOM 1750 C CA . GLU A 1 221 ? 0.177 -26.931 -18.702 1.00 90.06 221 GLU A CA 1
ATOM 1751 C C . GLU A 1 221 ? -0.681 -26.154 -19.701 1.00 90.06 221 GLU A C 1
ATOM 1753 O O . GLU A 1 221 ? -0.306 -26.004 -20.863 1.00 90.06 221 GLU A O 1
ATOM 1758 N N . GLN A 1 222 ? -1.785 -25.562 -19.232 1.00 89.50 222 GLN A N 1
ATOM 1759 C CA . GLN A 1 222 ? -2.661 -24.743 -20.071 1.00 89.50 222 GLN A CA 1
ATOM 1760 C C . GLN A 1 222 ? -1.929 -23.514 -20.619 1.00 89.50 222 GLN A C 1
ATOM 1762 O O . GLN A 1 222 ? -2.089 -23.163 -21.784 1.00 89.50 222 GLN A O 1
ATOM 1767 N N . ARG A 1 223 ? -1.083 -22.865 -19.808 1.00 92.00 223 ARG A N 1
ATOM 1768 C CA . ARG A 1 223 ? -0.262 -21.735 -20.259 1.00 92.00 223 ARG A CA 1
ATOM 1769 C C . ARG A 1 223 ? 0.768 -22.166 -21.302 1.00 92.00 223 ARG A C 1
ATOM 1771 O O . ARG A 1 223 ? 0.969 -21.431 -22.264 1.00 92.00 223 ARG A O 1
ATOM 1778 N N . LYS A 1 224 ? 1.404 -23.331 -21.129 1.00 92.75 224 LYS A N 1
ATOM 1779 C CA . LYS A 1 224 ? 2.340 -23.896 -22.113 1.00 92.75 224 LYS A CA 1
ATOM 1780 C C . LYS A 1 224 ? 1.632 -24.148 -23.445 1.00 92.75 224 LYS A C 1
ATOM 1782 O O . LYS A 1 224 ? 2.127 -23.703 -24.473 1.00 92.75 224 LYS A O 1
ATOM 1787 N N . HIS A 1 225 ? 0.455 -24.770 -23.409 1.00 92.12 225 HIS A N 1
ATOM 1788 C CA . HIS A 1 225 ? -0.360 -25.015 -24.599 1.00 92.12 225 HIS A CA 1
ATOM 1789 C C . HIS A 1 225 ? -0.783 -23.709 -25.290 1.00 92.12 225 HIS A C 1
ATOM 1791 O O . HIS A 1 225 ? -0.534 -23.537 -26.477 1.00 92.12 225 HIS A O 1
ATOM 1797 N N . VAL A 1 226 ? -1.321 -22.740 -24.539 1.00 93.88 226 VAL A N 1
ATOM 1798 C CA . VAL A 1 226 ? -1.707 -21.421 -25.075 1.00 93.88 226 VAL A CA 1
ATOM 1799 C C . VAL A 1 226 ? -0.525 -20.699 -25.728 1.00 93.88 226 VAL A C 1
ATOM 1801 O O . VAL A 1 226 ? -0.703 -20.079 -26.773 1.00 93.88 226 VAL A O 1
ATOM 1804 N N . ARG A 1 227 ? 0.677 -20.783 -25.141 1.00 95.62 227 ARG A N 1
ATOM 1805 C CA . ARG A 1 227 ? 1.895 -20.200 -25.727 1.00 95.62 227 ARG A CA 1
ATOM 1806 C C . ARG A 1 227 ? 2.346 -20.919 -26.995 1.00 95.62 227 ARG A C 1
ATOM 1808 O O . ARG A 1 227 ? 2.793 -20.249 -27.917 1.00 95.62 227 ARG A O 1
ATOM 1815 N N . ALA A 1 228 ? 2.234 -22.246 -27.043 1.00 93.19 228 ALA A N 1
ATOM 1816 C CA . ALA A 1 228 ? 2.579 -23.029 -28.228 1.00 93.19 228 ALA A CA 1
ATOM 1817 C C . ALA A 1 228 ? 1.658 -22.683 -29.408 1.00 93.19 228 ALA A C 1
ATOM 1819 O O . ALA A 1 228 ? 2.149 -22.302 -30.468 1.00 93.19 228 ALA A O 1
ATOM 1820 N N . VAL A 1 229 ? 0.339 -22.709 -29.181 1.00 93.81 229 VAL A N 1
ATOM 1821 C CA . VAL A 1 229 ? -0.668 -22.349 -30.194 1.00 93.81 229 VAL A CA 1
ATOM 1822 C C . VAL A 1 229 ? -0.486 -20.902 -30.650 1.00 93.81 229 VAL A C 1
ATOM 1824 O O . VAL A 1 229 ? -0.464 -20.632 -31.845 1.00 93.81 229 VAL A O 1
ATOM 1827 N N . GLY A 1 230 ? -0.291 -19.960 -29.719 1.00 93.94 230 GLY A N 1
ATOM 1828 C CA . GLY A 1 230 ? -0.081 -18.556 -30.074 1.00 93.94 230 GLY A CA 1
ATOM 1829 C C . GLY A 1 230 ? 1.187 -18.330 -30.901 1.00 93.94 230 GLY A C 1
ATOM 1830 O O . GLY A 1 230 ? 1.123 -17.635 -31.914 1.00 93.94 230 GLY A O 1
ATOM 1831 N N . ALA A 1 231 ? 2.307 -18.963 -30.535 1.00 93.19 231 ALA A N 1
ATOM 1832 C CA . ALA A 1 231 ? 3.551 -18.884 -31.304 1.00 93.19 231 ALA A CA 1
ATOM 1833 C C . ALA A 1 231 ? 3.410 -19.486 -32.713 1.00 93.19 231 ALA A C 1
ATOM 1835 O O . ALA A 1 231 ? 3.994 -18.981 -33.670 1.00 93.19 231 ALA A O 1
ATOM 1836 N N . GLU A 1 232 ? 2.628 -20.554 -32.869 1.00 92.81 232 GLU A N 1
ATOM 1837 C CA . GLU A 1 232 ? 2.298 -21.123 -34.176 1.00 92.81 232 GLU A CA 1
ATOM 1838 C C . GLU A 1 232 ? 1.424 -20.184 -35.014 1.00 92.81 232 GLU A C 1
ATOM 1840 O O . GLU A 1 232 ? 1.770 -19.902 -36.159 1.00 92.81 232 GLU A O 1
ATOM 1845 N N . THR A 1 233 ? 0.363 -19.613 -34.434 1.00 92.81 233 THR A N 1
ATOM 1846 C CA . THR A 1 233 ? -0.490 -18.631 -35.127 1.00 92.81 233 THR A CA 1
ATOM 1847 C C . THR A 1 233 ? 0.308 -17.399 -35.559 1.00 92.81 233 THR A C 1
ATOM 1849 O O . THR A 1 233 ? 0.096 -16.872 -36.648 1.00 92.81 233 THR A O 1
ATOM 1852 N N . TYR A 1 234 ? 1.246 -16.939 -34.724 1.00 92.81 234 TYR A N 1
ATOM 1853 C CA . TYR A 1 234 ? 2.151 -15.843 -35.070 1.00 92.81 234 TYR A CA 1
ATOM 1854 C C . TYR A 1 234 ? 3.029 -16.199 -36.278 1.00 92.81 234 TYR A C 1
ATOM 1856 O O . TYR A 1 234 ? 3.125 -15.401 -37.206 1.00 92.81 234 TYR A O 1
ATOM 1864 N N . ARG A 1 235 ? 3.609 -17.410 -36.311 1.00 92.56 235 ARG A N 1
ATOM 1865 C CA . ARG A 1 235 ? 4.407 -17.893 -37.452 1.00 92.56 235 ARG A CA 1
ATOM 1866 C C . ARG A 1 235 ? 3.587 -17.978 -38.739 1.00 92.56 235 ARG A C 1
ATOM 1868 O O . ARG A 1 235 ? 4.023 -17.438 -39.744 1.00 92.56 235 ARG A O 1
ATOM 1875 N N . GLN A 1 236 ? 2.400 -18.586 -38.705 1.00 90.19 236 GLN A N 1
ATOM 1876 C CA . GLN A 1 236 ? 1.534 -18.728 -39.888 1.00 90.19 236 GLN A CA 1
ATOM 1877 C C . GLN A 1 236 ? 1.147 -17.372 -40.493 1.00 90.19 236 GLN A C 1
ATOM 1879 O O . GLN A 1 236 ? 1.151 -17.200 -41.705 1.00 90.19 236 GLN A O 1
ATOM 1884 N N . ARG A 1 237 ? 0.856 -16.375 -39.648 1.00 86.06 237 ARG A N 1
ATOM 1885 C CA . ARG A 1 237 ? 0.468 -15.028 -40.094 1.00 86.06 237 ARG A CA 1
ATOM 1886 C C . ARG A 1 237 ? 1.632 -14.212 -40.669 1.00 86.06 237 ARG A C 1
ATOM 1888 O O . ARG A 1 237 ? 1.403 -13.160 -41.262 1.00 86.06 237 ARG A O 1
ATOM 1895 N N . HIS A 1 238 ? 2.864 -14.658 -40.437 1.00 81.31 238 HIS A N 1
ATOM 1896 C CA . HIS A 1 238 ? 4.089 -13.939 -40.776 1.00 81.31 238 HIS A CA 1
ATOM 1897 C C . HIS A 1 238 ? 5.069 -14.759 -41.625 1.00 81.31 238 HIS A C 1
ATOM 1899 O O . HIS A 1 238 ? 6.204 -14.318 -41.804 1.00 81.31 238 HIS A O 1
ATOM 1905 N N . GLN A 1 239 ? 4.642 -15.902 -42.170 1.00 77.00 239 GLN A N 1
ATOM 1906 C CA . GLN A 1 239 ? 5.346 -16.569 -43.261 1.00 77.00 239 GLN A CA 1
ATOM 1907 C C . GLN A 1 239 ? 5.231 -15.710 -44.525 1.00 77.00 239 GLN A C 1
ATOM 1909 O O . GLN A 1 239 ? 4.131 -15.377 -44.965 1.00 77.00 239 GLN A O 1
ATOM 1914 N N . GLU A 1 240 ? 6.376 -15.328 -45.086 1.00 47.22 240 GLU A N 1
ATOM 1915 C CA . GLU A 1 240 ? 6.453 -14.754 -46.427 1.00 47.22 240 GLU A CA 1
ATOM 1916 C C . GLU A 1 240 ? 6.101 -15.836 -47.460 1.00 47.22 240 GLU A C 1
ATOM 1918 O O . GLU A 1 240 ? 6.605 -16.959 -47.351 1.00 47.22 240 GLU A O 1
ATOM 1923 N N . PRO A 1 241 ? 5.269 -15.547 -48.475 1.00 46.59 241 PRO A N 1
ATOM 1924 C CA . PRO A 1 241 ? 5.146 -16.429 -49.623 1.00 46.59 241 PRO A CA 1
ATOM 1925 C C . PRO A 1 241 ? 6.425 -16.302 -50.460 1.00 46.59 241 PRO A C 1
ATOM 1927 O O . PRO A 1 241 ? 6.572 -15.361 -51.235 1.00 46.59 241 PRO A O 1
ATOM 1930 N N . GLN A 1 242 ? 7.365 -17.237 -50.316 1.00 39.81 242 GLN A N 1
ATOM 1931 C CA . GLN A 1 242 ? 8.408 -17.399 -51.326 1.00 39.81 242 GLN A CA 1
ATOM 1932 C C . GLN A 1 242 ? 7.794 -18.076 -52.554 1.00 39.81 242 GLN A C 1
ATOM 1934 O O . GLN A 1 242 ? 7.487 -19.267 -52.564 1.00 39.81 242 GLN A O 1
ATOM 1939 N N . SER A 1 243 ? 7.576 -17.268 -53.584 1.00 36.88 243 SER A N 1
ATOM 1940 C CA . SER A 1 243 ? 7.276 -17.674 -54.950 1.00 36.88 243 SER A CA 1
ATOM 1941 C C . SER A 1 243 ? 8.413 -18.512 -55.547 1.00 36.88 243 SER A C 1
ATOM 1943 O O . SER A 1 243 ? 9.529 -18.028 -55.682 1.00 36.88 243 SER A O 1
ATOM 1945 N N . GLY A 1 244 ? 8.068 -19.750 -55.911 1.00 35.88 244 GLY A N 1
ATOM 1946 C CA . GLY A 1 244 ? 8.556 -20.564 -57.032 1.00 35.88 244 GLY A CA 1
ATOM 1947 C C . GLY A 1 244 ? 10.041 -20.574 -57.415 1.00 35.88 244 GLY A C 1
ATOM 1948 O O . GLY A 1 244 ? 10.533 -19.655 -58.059 1.00 35.88 244 GLY A O 1
ATOM 1949 N N . SER A 1 245 ? 10.656 -21.749 -57.285 1.00 30.59 245 SER A N 1
ATOM 1950 C CA . SER A 1 245 ? 11.432 -22.323 -58.387 1.00 30.59 245 SER A CA 1
ATOM 1951 C C . SER A 1 245 ? 11.126 -23.817 -58.518 1.00 30.59 245 SER A C 1
ATOM 1953 O O . SER A 1 245 ? 11.426 -24.634 -57.651 1.00 30.59 245 SER A O 1
ATOM 1955 N N . HIS A 1 246 ? 10.476 -24.160 -59.629 1.00 35.00 246 HIS A N 1
ATOM 1956 C CA . HIS A 1 246 ? 10.560 -25.487 -60.219 1.00 35.00 246 HIS A CA 1
ATOM 1957 C C . HIS A 1 246 ? 12.018 -25.736 -60.621 1.00 35.00 246 HIS A C 1
ATOM 1959 O O . HIS A 1 246 ? 12.576 -24.932 -61.363 1.00 35.00 246 HIS A O 1
ATOM 1965 N N . GLN A 1 247 ? 12.593 -26.861 -60.203 1.00 34.38 247 GLN A N 1
ATOM 1966 C CA . GLN A 1 247 ? 13.441 -27.683 -61.065 1.00 34.38 247 GLN A CA 1
ATOM 1967 C C . GLN A 1 247 ? 13.293 -29.146 -60.635 1.00 34.38 247 GLN A C 1
ATOM 1969 O O . GLN A 1 247 ? 13.331 -29.487 -59.454 1.00 34.38 247 GLN A O 1
ATOM 1974 N N . GLU A 1 248 ? 12.974 -29.958 -61.633 1.00 31.50 248 GLU A N 1
ATOM 1975 C CA . GLU A 1 248 ? 12.486 -31.329 -61.573 1.00 31.50 248 GLU A CA 1
ATOM 1976 C C . GLU A 1 248 ? 13.597 -32.364 -61.339 1.00 31.50 248 GLU A C 1
ATOM 1978 O O . GLU A 1 248 ? 14.751 -32.103 -61.656 1.00 31.50 248 GLU A O 1
ATOM 1983 N N . ALA A 1 249 ? 13.158 -33.556 -60.896 1.00 30.00 249 ALA A N 1
ATOM 1984 C CA . ALA A 1 249 ? 13.629 -34.907 -61.262 1.00 30.00 249 ALA A CA 1
ATOM 1985 C C . ALA A 1 249 ? 15.127 -35.238 -61.016 1.00 30.00 249 ALA A C 1
ATOM 1987 O O . ALA A 1 249 ? 16.023 -34.546 -61.461 1.00 30.00 249 ALA A O 1
ATOM 1988 N N . GLN A 1 250 ? 15.529 -36.356 -60.403 1.00 30.25 250 GLN A N 1
ATOM 1989 C CA . GLN A 1 250 ? 14.990 -37.716 -60.457 1.00 30.25 250 GLN A CA 1
ATOM 1990 C C . GLN A 1 250 ? 15.865 -38.624 -59.549 1.00 30.25 250 GLN A C 1
ATOM 1992 O O . GLN A 1 250 ? 17.033 -38.314 -59.344 1.00 30.25 250 GLN A O 1
ATOM 1997 N N . GLN A 1 251 ? 15.324 -39.789 -59.151 1.00 30.36 251 GLN A N 1
ATOM 1998 C CA . GLN A 1 251 ? 15.988 -40.981 -58.555 1.00 30.36 251 GLN A CA 1
ATOM 1999 C C . GLN A 1 251 ? 16.179 -40.973 -57.019 1.00 30.36 251 GLN A C 1
ATOM 2001 O O . GLN A 1 251 ? 16.775 -40.066 -56.463 1.00 30.36 251 GLN A O 1
ATOM 2006 N N . GLY A 1 252 ? 15.727 -41.967 -56.246 1.00 25.70 252 GLY A N 1
ATOM 2007 C CA . GLY A 1 252 ? 15.074 -43.238 -56.567 1.00 25.70 252 GLY A CA 1
ATOM 2008 C C . GLY A 1 252 ? 14.459 -43.885 -55.313 1.00 25.70 252 GLY A C 1
ATOM 2009 O O . GLY A 1 252 ? 14.903 -43.654 -54.191 1.00 25.70 252 GLY A O 1
ATOM 2010 N N . MET A 1 253 ? 13.398 -44.661 -55.538 1.00 27.77 253 MET A N 1
ATOM 2011 C CA . MET A 1 253 ? 12.696 -45.526 -54.582 1.00 27.77 253 MET A CA 1
ATOM 2012 C C . MET A 1 253 ? 13.533 -46.752 -54.180 1.00 27.77 253 MET A C 1
ATOM 2014 O O . MET A 1 253 ? 14.133 -47.374 -55.052 1.00 27.77 253 MET A O 1
ATOM 2018 N N . ALA A 1 254 ? 13.447 -47.146 -52.904 1.00 26.98 254 ALA A N 1
ATOM 2019 C CA . ALA A 1 254 ? 13.387 -48.531 -52.394 1.00 26.98 254 ALA A CA 1
ATOM 2020 C C . ALA A 1 254 ? 13.163 -48.444 -50.863 1.00 26.98 254 ALA A C 1
ATOM 2022 O O . ALA A 1 254 ? 14.033 -47.970 -50.146 1.00 26.98 254 ALA A O 1
ATOM 2023 N N . GLU A 1 255 ? 11.933 -48.554 -50.354 1.00 27.81 255 GLU A N 1
ATOM 2024 C CA . GLU A 1 255 ? 11.213 -49.785 -49.965 1.00 27.81 255 GLU A CA 1
ATOM 2025 C C . GLU A 1 255 ? 11.519 -50.320 -48.545 1.00 27.81 255 GLU A C 1
ATOM 2027 O O . GLU A 1 255 ? 12.664 -50.349 -48.107 1.00 27.81 255 GLU A O 1
ATOM 2032 N N . ARG A 1 256 ? 10.443 -50.867 -47.933 1.00 28.22 256 ARG A N 1
ATOM 2033 C CA . ARG A 1 256 ? 10.299 -51.696 -46.703 1.00 28.22 256 ARG A CA 1
ATOM 2034 C C . ARG A 1 256 ? 10.101 -50.916 -45.392 1.00 28.22 256 ARG A C 1
ATOM 2036 O O . ARG A 1 256 ? 11.035 -50.318 -44.881 1.00 28.22 256 ARG A O 1
ATOM 2043 N N . GLN A 1 257 ? 8.879 -50.708 -44.877 1.00 27.58 257 GLN A N 1
ATOM 2044 C CA . GLN A 1 257 ? 7.827 -51.622 -44.353 1.00 27.58 257 GLN A CA 1
ATOM 2045 C C . GLN A 1 257 ? 8.227 -52.485 -43.139 1.00 27.58 257 GLN A C 1
ATOM 2047 O O . GLN A 1 257 ? 9.062 -53.376 -43.265 1.00 27.58 257 GLN A O 1
ATOM 2052 N N . ASN A 1 258 ? 7.589 -52.183 -41.995 1.00 27.25 258 ASN A N 1
ATOM 2053 C CA . ASN A 1 258 ? 6.889 -53.065 -41.027 1.00 27.25 258 ASN A CA 1
ATOM 2054 C C . ASN A 1 258 ? 6.434 -52.159 -39.851 1.00 27.25 258 ASN A C 1
ATOM 2056 O O . ASN A 1 258 ? 7.261 -51.431 -39.307 1.00 27.25 258 ASN A O 1
ATOM 2060 N N . GLU A 1 259 ? 5.138 -51.914 -39.592 1.00 28.19 259 GLU A N 1
ATOM 2061 C CA . GLU A 1 259 ? 4.153 -52.767 -38.869 1.00 28.19 259 GLU A CA 1
ATOM 2062 C C . GLU A 1 259 ? 4.712 -53.355 -37.560 1.00 28.19 259 GLU A C 1
ATOM 2064 O O . GLU A 1 259 ? 5.835 -53.838 -37.542 1.00 28.19 259 GLU A O 1
ATOM 2069 N N . ASP A 1 260 ? 4.033 -53.441 -36.419 1.00 26.44 260 ASP A N 1
ATOM 2070 C CA . ASP A 1 260 ? 2.778 -52.955 -35.825 1.00 26.44 260 ASP A CA 1
ATOM 2071 C C . ASP A 1 260 ? 2.871 -53.411 -34.335 1.00 26.44 260 ASP A C 1
ATOM 2073 O O . ASP A 1 260 ? 3.826 -54.088 -33.944 1.00 26.44 260 ASP A O 1
ATOM 2077 N N . VAL A 1 261 ? 1.848 -53.116 -33.536 1.00 26.75 261 VAL A N 1
ATOM 2078 C CA . VAL A 1 261 ? 1.365 -53.865 -32.361 1.00 26.75 261 VAL A CA 1
ATOM 2079 C C . VAL A 1 261 ? 1.411 -53.126 -31.019 1.00 26.75 261 VAL A C 1
ATOM 2081 O O . VAL A 1 261 ? 2.422 -52.879 -30.365 1.00 26.75 261 VAL A O 1
ATOM 2084 N N . THR A 1 262 ? 0.176 -52.827 -30.637 1.00 29.97 262 THR A N 1
ATOM 2085 C CA . THR A 1 262 ? -0.406 -52.441 -29.361 1.00 29.97 262 THR A CA 1
ATOM 2086 C C . THR A 1 262 ? -0.126 -53.415 -28.213 1.00 29.97 262 THR A C 1
ATOM 2088 O O . THR A 1 262 ? -0.149 -54.627 -28.381 1.00 29.97 262 THR A O 1
ATOM 2091 N N . SER A 1 263 ? -0.068 -52.880 -26.991 1.00 26.98 263 SER A N 1
ATOM 2092 C CA . SER A 1 263 ? -0.608 -53.579 -25.817 1.00 26.98 263 SER A CA 1
ATOM 2093 C C . SER A 1 263 ? -0.968 -52.586 -24.710 1.00 26.98 263 SER A C 1
ATOM 2095 O O . SER A 1 263 ? -0.148 -51.797 -24.239 1.00 26.98 263 SER A O 1
ATOM 2097 N N . GLN A 1 264 ? -2.252 -52.615 -24.357 1.00 30.64 264 GLN A N 1
ATOM 2098 C CA . GLN A 1 264 ? -2.849 -52.024 -23.165 1.00 30.64 264 GLN A CA 1
ATOM 2099 C C . GLN A 1 264 ? -2.274 -52.682 -21.903 1.00 30.64 264 GLN A C 1
ATOM 2101 O O . GLN A 1 264 ? -1.963 -53.863 -21.949 1.00 30.64 264 GLN A O 1
ATOM 2106 N N . GLU A 1 265 ? -2.252 -51.961 -20.776 1.00 24.61 265 GLU A N 1
ATOM 2107 C CA . GLU A 1 265 ? -2.835 -52.448 -19.513 1.00 24.61 265 GLU A CA 1
ATOM 2108 C C . GLU A 1 265 ? -2.861 -51.353 -18.424 1.00 24.61 265 GLU A C 1
ATOM 2110 O O . GLU A 1 265 ? -1.860 -50.735 -18.065 1.00 24.61 265 GLU A O 1
ATOM 2115 N N . ARG A 1 266 ? -4.063 -51.116 -17.889 1.00 30.48 266 ARG A N 1
ATOM 2116 C CA . ARG A 1 266 ? -4.349 -50.624 -16.529 1.00 30.48 266 ARG A CA 1
ATOM 2117 C C . ARG A 1 266 ? -5.038 -51.787 -15.808 1.00 30.48 266 ARG A C 1
ATOM 2119 O O . ARG A 1 266 ? -5.787 -52.500 -16.476 1.00 30.48 266 ARG A O 1
ATOM 2126 N N . PRO A 1 267 ? -4.930 -51.917 -14.471 1.00 32.19 267 PRO A N 1
ATOM 2127 C CA . PRO A 1 267 ? -6.097 -51.530 -13.658 1.00 32.19 267 PRO A CA 1
ATOM 2128 C C . PRO A 1 267 ? -5.811 -51.002 -12.228 1.00 32.19 267 PRO A C 1
ATOM 2130 O O . PRO A 1 267 ? -4.831 -51.370 -11.600 1.00 32.19 267 PRO A O 1
ATOM 2133 N N . ASN A 1 268 ? -6.761 -50.163 -11.765 1.00 26.19 268 ASN A N 1
ATOM 2134 C CA . ASN A 1 268 ? -7.358 -49.967 -10.418 1.00 26.19 268 ASN A CA 1
ATOM 2135 C C . ASN A 1 268 ? -6.488 -49.895 -9.136 1.00 26.19 268 ASN A C 1
ATOM 2137 O O . ASN A 1 268 ? -5.471 -50.544 -9.012 1.00 26.19 268 ASN A O 1
ATOM 2141 N N . ALA A 1 269 ? -6.848 -49.208 -8.046 1.00 23.28 269 ALA A N 1
ATOM 2142 C CA . ALA A 1 269 ? -8.015 -48.431 -7.623 1.00 23.28 269 ALA A CA 1
ATOM 2143 C C . ALA A 1 269 ? -7.628 -47.655 -6.342 1.00 23.28 269 ALA A C 1
ATOM 2145 O O . ALA A 1 269 ? -6.889 -48.198 -5.524 1.00 23.28 269 ALA A O 1
ATOM 2146 N N . ARG A 1 270 ? -8.196 -46.460 -6.110 1.00 23.84 270 ARG A N 1
ATOM 2147 C CA . ARG A 1 270 ? -8.876 -46.084 -4.845 1.00 23.84 270 ARG A CA 1
ATOM 2148 C C . ARG A 1 270 ? -9.382 -44.636 -4.886 1.00 23.84 270 ARG A C 1
ATOM 2150 O O . ARG A 1 270 ? -8.608 -43.695 -5.002 1.00 23.84 270 ARG A O 1
ATOM 2157 N N . ALA A 1 271 ? -10.692 -44.491 -4.730 1.00 27.20 271 ALA A N 1
ATOM 2158 C CA . ALA A 1 271 ? -11.348 -43.369 -4.050 1.00 27.20 271 ALA A CA 1
ATOM 2159 C C . ALA A 1 271 ? -11.839 -43.923 -2.678 1.00 27.20 271 ALA A C 1
ATOM 2161 O O . ALA A 1 271 ? -11.901 -45.156 -2.574 1.00 27.20 271 ALA A O 1
ATOM 2162 N N . PRO A 1 272 ? -12.160 -43.127 -1.626 1.00 27.09 272 PRO A N 1
ATOM 2163 C CA . PRO A 1 272 ? -13.012 -41.930 -1.685 1.00 27.09 272 PRO A CA 1
ATOM 2164 C C . PRO A 1 272 ? -12.565 -40.704 -0.836 1.00 27.09 272 PRO A C 1
ATOM 2166 O O . PRO A 1 272 ? -11.608 -40.757 -0.073 1.00 27.09 272 PRO A O 1
ATOM 2169 N N . SER A 1 273 ? -13.301 -39.602 -1.044 1.00 24.20 273 SER A N 1
ATOM 2170 C CA . SER A 1 273 ? -13.360 -38.255 -0.413 1.00 24.20 273 SER A CA 1
ATOM 2171 C C . SER A 1 273 ? -13.585 -38.253 1.127 1.00 24.20 273 SER A C 1
ATOM 2173 O O . SER A 1 273 ? -13.552 -39.340 1.697 1.00 24.20 273 SER A O 1
ATOM 2175 N N . PRO A 1 274 ? -13.970 -37.151 1.839 1.00 35.41 274 PRO A N 1
ATOM 2176 C CA . PRO A 1 274 ? -13.996 -35.685 1.588 1.00 35.41 274 PRO A CA 1
ATOM 2177 C C . PRO A 1 274 ? -13.441 -34.837 2.784 1.00 35.41 274 PRO A C 1
ATOM 2179 O O . PRO A 1 274 ? -13.215 -35.378 3.856 1.00 35.41 274 PRO A O 1
ATOM 2182 N N . ALA A 1 275 ? -13.280 -33.505 2.658 1.00 22.83 275 ALA A N 1
ATOM 2183 C CA . ALA A 1 275 ? -13.447 -32.528 3.770 1.00 22.83 275 ALA A CA 1
ATOM 2184 C C . ALA A 1 275 ? -13.257 -31.077 3.265 1.00 22.83 275 ALA A C 1
ATOM 2186 O O . ALA A 1 275 ? -12.226 -30.748 2.690 1.00 22.83 275 ALA A O 1
ATOM 2187 N N . VAL A 1 276 ? -14.314 -30.260 3.237 1.00 24.42 276 VAL A N 1
ATOM 2188 C CA . VAL A 1 276 ? -14.733 -29.296 4.281 1.00 24.42 276 VAL A CA 1
ATOM 2189 C C . VAL A 1 276 ? -13.926 -27.988 4.272 1.00 24.42 276 VAL A C 1
ATOM 2191 O O . VAL A 1 276 ? -12.758 -27.909 4.633 1.00 24.42 276 VAL A O 1
ATOM 2194 N N . SER A 1 277 ? -14.651 -26.949 3.858 1.00 34.31 277 SER A N 1
ATOM 2195 C CA . SER A 1 277 ? -14.401 -25.527 4.063 1.00 34.31 277 SER A CA 1
ATOM 2196 C C . SER A 1 277 ? -14.168 -25.197 5.541 1.00 34.31 277 SER A C 1
ATOM 2198 O O . SER A 1 277 ? -14.994 -25.536 6.383 1.00 34.31 277 SER A O 1
ATOM 2200 N N . GLY A 1 278 ? -13.101 -24.458 5.842 1.00 25.61 278 GLY A N 1
ATOM 2201 C CA . GLY A 1 278 ? -12.884 -23.851 7.153 1.00 25.61 278 GLY A CA 1
ATOM 2202 C C . GLY A 1 278 ? -11.709 -22.882 7.112 1.00 25.61 278 GLY A C 1
ATOM 2203 O O . GLY A 1 278 ? -10.559 -23.302 7.009 1.00 25.61 278 GLY A O 1
ATOM 2204 N N . ALA A 1 279 ? -11.993 -21.579 7.150 1.00 29.86 279 ALA A N 1
ATOM 2205 C CA . ALA A 1 279 ? -10.967 -20.558 7.330 1.00 29.86 279 ALA A CA 1
ATOM 2206 C C . ALA A 1 279 ? -10.332 -20.694 8.731 1.00 29.86 279 ALA A C 1
ATOM 2208 O O . ALA A 1 279 ? -11.054 -20.995 9.687 1.00 29.86 279 ALA A O 1
ATOM 2209 N N . PRO A 1 280 ? -9.015 -20.470 8.899 1.00 26.50 280 PRO A N 1
ATOM 2210 C CA . PRO A 1 280 ? -8.378 -20.660 10.189 1.00 26.50 280 PRO A CA 1
ATOM 2211 C C . PRO A 1 280 ? -8.654 -19.503 11.151 1.00 26.50 280 PRO A C 1
ATOM 2213 O O . PRO A 1 280 ? -8.585 -18.325 10.806 1.00 26.50 280 PRO A O 1
ATOM 2216 N N . SER A 1 281 ? -8.906 -19.872 12.396 1.00 29.66 281 SER A N 1
ATOM 2217 C CA . SER A 1 281 ? -9.137 -19.024 13.553 1.00 29.66 281 SER A CA 1
ATOM 2218 C C . SER A 1 281 ? -7.796 -18.505 14.107 1.00 29.66 281 SER A C 1
ATOM 2220 O O . SER A 1 281 ? -7.098 -19.251 14.795 1.00 29.66 281 SER A O 1
ATOM 2222 N N . CYS A 1 282 ? -7.402 -17.260 13.805 1.00 28.86 282 CYS A N 1
ATOM 2223 C CA . CYS A 1 282 ? -6.185 -16.653 14.369 1.00 28.86 282 CYS A CA 1
ATOM 2224 C C . CYS A 1 282 ? -6.482 -15.542 15.381 1.00 28.86 282 CYS A C 1
ATOM 2226 O O . CYS A 1 282 ? -7.516 -14.887 15.274 1.00 28.86 282 CYS A O 1
ATOM 2228 N N . ILE A 1 283 ? -5.587 -15.341 16.350 1.00 29.31 283 ILE A N 1
ATOM 2229 C CA . ILE A 1 283 ? -5.674 -14.285 17.371 1.00 29.31 283 ILE A CA 1
ATOM 2230 C C . ILE A 1 283 ? -4.500 -13.325 17.225 1.00 29.31 283 ILE A C 1
ATOM 2232 O O . ILE A 1 283 ? -3.377 -13.782 17.018 1.00 29.31 283 ILE A O 1
ATOM 2236 N N . MET A 1 284 ? -4.766 -12.025 17.330 1.00 25.83 284 MET A N 1
ATOM 2237 C CA . MET A 1 284 ? -3.789 -10.946 17.176 1.00 25.83 284 MET A CA 1
ATOM 2238 C C . MET A 1 284 ? -3.348 -10.421 18.542 1.00 25.83 284 MET A C 1
ATOM 2240 O O . MET A 1 284 ? -4.213 -10.170 19.368 1.00 25.83 284 MET A O 1
ATOM 2244 N N . VAL A 1 285 ? -2.042 -10.241 18.763 1.00 25.89 285 VAL A N 1
ATOM 2245 C CA . VAL A 1 285 ? -1.446 -9.717 20.008 1.00 25.89 285 VAL A CA 1
ATOM 2246 C C . VAL A 1 285 ? -0.483 -8.574 19.679 1.00 25.89 285 VAL A C 1
ATOM 2248 O O . VAL A 1 285 ? 0.520 -8.811 19.003 1.00 25.89 285 VAL A O 1
ATOM 2251 N N . ALA A 1 286 ? -0.779 -7.353 20.133 1.00 24.34 286 ALA A N 1
ATOM 2252 C CA . ALA A 1 286 ? 0.026 -6.145 19.895 1.00 24.34 286 ALA A CA 1
ATOM 2253 C C . ALA A 1 286 ? 0.884 -5.803 21.116 1.00 24.34 286 ALA A C 1
ATOM 2255 O O . ALA A 1 286 ? 0.331 -5.777 22.196 1.00 24.34 286 ALA A O 1
ATOM 2256 N N . THR A 1 287 ? 2.183 -5.520 20.991 1.00 27.77 287 THR A N 1
ATOM 2257 C CA . THR A 1 287 ? 3.011 -5.133 22.149 1.00 27.77 287 THR A CA 1
ATOM 2258 C C . THR A 1 287 ? 3.880 -3.935 21.780 1.00 27.77 287 THR A C 1
ATOM 2260 O O . THR A 1 287 ? 4.499 -3.910 20.713 1.00 27.77 287 THR A O 1
ATOM 2263 N N . THR A 1 288 ? 3.870 -2.904 22.624 1.00 30.20 288 THR A N 1
ATOM 2264 C CA . THR A 1 288 ? 4.723 -1.710 22.506 1.00 30.20 288 THR A CA 1
ATOM 2265 C C . THR A 1 288 ? 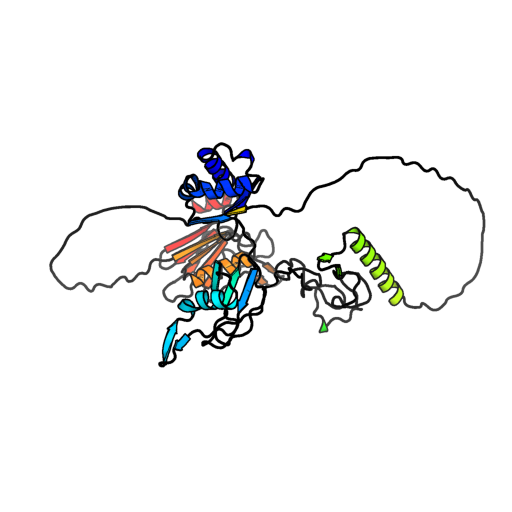5.852 -1.784 23.533 1.00 30.20 288 THR A C 1
ATOM 2267 O O . THR A 1 288 ? 5.594 -2.219 24.656 1.00 30.20 288 THR A O 1
ATOM 2270 N N . PRO A 1 289 ? 7.082 -1.337 23.226 1.00 28.92 289 PRO A N 1
ATOM 2271 C CA . PRO A 1 289 ? 8.172 -1.372 24.191 1.00 28.92 289 PRO A CA 1
ATOM 2272 C C . PRO A 1 289 ? 8.051 -0.207 25.182 1.00 28.92 289 PRO A C 1
ATOM 2274 O O . PRO A 1 289 ? 8.022 0.955 24.777 1.00 28.92 289 PRO A O 1
ATOM 2277 N N . HIS A 1 290 ? 8.016 -0.526 26.475 1.00 27.53 290 HIS A N 1
ATOM 2278 C CA . HIS A 1 290 ? 8.282 0.409 27.566 1.00 27.53 290 HIS A CA 1
ATOM 2279 C C . HIS A 1 290 ? 9.744 0.227 27.988 1.00 27.53 290 HIS A C 1
ATOM 2281 O O . HIS A 1 290 ? 10.139 -0.865 28.393 1.00 27.53 290 HIS A O 1
ATOM 2287 N N . ALA A 1 291 ? 10.549 1.278 27.850 1.00 28.73 291 ALA A N 1
ATOM 2288 C CA . ALA A 1 291 ? 11.890 1.348 28.411 1.00 28.73 291 ALA A CA 1
ATOM 2289 C C . ALA A 1 291 ? 11.801 2.137 29.720 1.00 28.73 291 ALA A C 1
ATOM 2291 O O . ALA A 1 291 ? 11.485 3.325 29.701 1.00 28.73 291 ALA A O 1
ATOM 2292 N N . GLY A 1 292 ? 12.038 1.457 30.838 1.00 26.31 292 GLY A N 1
ATOM 2293 C CA . GLY A 1 292 ? 12.317 2.084 32.122 1.00 26.31 292 GLY A CA 1
ATOM 2294 C C . GLY A 1 292 ? 13.821 2.104 32.382 1.00 26.31 292 GLY A C 1
ATOM 2295 O O . GLY A 1 292 ? 14.519 1.143 32.061 1.00 26.31 292 GLY A O 1
ATOM 2296 N N . TYR A 1 293 ? 14.292 3.188 32.987 1.00 32.31 293 TYR A N 1
ATOM 2297 C CA . TYR A 1 293 ? 15.368 3.175 33.974 1.00 32.31 293 TYR A CA 1
ATOM 2298 C C . TYR A 1 293 ? 15.177 4.380 34.901 1.00 32.31 293 TYR A C 1
ATOM 2300 O O . TYR A 1 293 ? 15.051 5.519 34.454 1.00 32.31 293 TYR A O 1
ATOM 2308 N N . GLU A 1 294 ? 15.090 4.077 36.191 1.00 30.72 294 GLU A N 1
ATOM 2309 C CA . GLU A 1 294 ? 15.040 5.008 37.313 1.00 30.72 294 GLU A CA 1
ATOM 2310 C C . GLU A 1 294 ? 16.446 5.541 37.624 1.00 30.72 294 GLU A C 1
ATOM 2312 O O . GLU A 1 294 ? 17.431 4.813 37.489 1.00 30.72 294 GLU A O 1
ATOM 2317 N N . ALA A 1 295 ? 16.527 6.785 38.097 1.00 28.17 295 ALA A N 1
ATOM 2318 C CA . ALA A 1 295 ? 17.541 7.232 39.050 1.00 28.17 295 ALA A CA 1
ATOM 2319 C C . ALA A 1 295 ? 17.002 8.473 39.779 1.00 28.17 295 ALA A C 1
ATOM 2321 O O . ALA A 1 295 ? 16.665 9.473 39.143 1.00 28.17 295 ALA A O 1
ATOM 2322 N N . GLU A 1 296 ? 16.891 8.372 41.100 1.00 32.03 296 GLU A N 1
ATOM 2323 C CA . GLU A 1 296 ? 16.580 9.476 42.006 1.00 32.03 296 GLU A CA 1
ATOM 2324 C C . GLU A 1 296 ? 17.838 10.288 42.347 1.00 32.03 296 GLU A C 1
ATOM 2326 O O . GLU A 1 296 ? 18.907 9.704 42.505 1.00 32.03 296 GLU A O 1
ATOM 2331 N N . GLU A 1 297 ? 17.694 11.608 42.526 1.00 27.59 297 GLU A N 1
ATOM 2332 C CA . GLU A 1 297 ? 18.403 12.378 43.563 1.00 27.59 297 GLU A CA 1
ATOM 2333 C C . GLU A 1 297 ? 17.680 13.718 43.857 1.00 27.59 297 GLU A C 1
ATOM 2335 O O . GLU A 1 297 ? 17.025 14.301 42.990 1.00 27.59 297 GLU A O 1
ATOM 2340 N N . GLU A 1 298 ? 17.763 14.134 45.124 1.00 28.48 298 GLU A N 1
ATOM 2341 C CA . GLU A 1 298 ? 16.942 15.096 45.890 1.00 28.48 298 GLU A CA 1
ATOM 2342 C C . GLU A 1 298 ? 17.233 16.615 45.655 1.00 28.48 298 GLU A C 1
ATOM 2344 O O . GLU A 1 298 ? 18.113 16.963 44.866 1.00 28.48 298 GLU A O 1
ATOM 2349 N N . PRO A 1 299 ? 16.489 17.558 46.297 1.00 38.47 299 PRO A N 1
ATOM 2350 C CA . PRO A 1 299 ? 16.359 18.954 45.862 1.00 38.47 299 PRO A CA 1
ATOM 2351 C C . PRO A 1 299 ? 17.220 19.968 46.644 1.00 38.47 299 PRO A C 1
ATOM 2353 O O . PRO A 1 299 ? 17.379 19.860 47.855 1.00 38.47 299 PRO A O 1
ATOM 2356 N N . GLU A 1 300 ? 17.627 21.072 46.000 1.00 29.27 300 GLU A N 1
ATOM 2357 C CA . GLU A 1 300 ? 18.056 22.295 46.705 1.00 29.27 300 GLU A CA 1
ATOM 2358 C C . GLU A 1 300 ? 17.485 23.588 46.087 1.00 29.27 300 GLU A C 1
ATOM 2360 O O . GLU A 1 300 ? 17.372 23.763 44.872 1.00 29.27 300 GLU A O 1
ATOM 2365 N N . GLN A 1 301 ? 17.126 24.519 46.974 1.00 28.88 301 GLN A N 1
ATOM 2366 C CA . GLN A 1 301 ? 16.543 25.850 46.746 1.00 28.88 301 GLN A CA 1
ATOM 2367 C C . GLN A 1 301 ? 17.419 26.918 47.484 1.00 28.88 301 GLN A C 1
ATOM 2369 O O . GLN A 1 301 ? 18.279 26.537 48.267 1.00 28.88 301 GLN A O 1
ATOM 2374 N N . PRO A 1 302 ? 17.277 28.253 47.279 1.00 44.72 302 PRO A N 1
ATOM 2375 C CA . PRO A 1 302 ? 18.198 29.086 46.478 1.00 44.72 302 PRO A CA 1
ATOM 2376 C C . PRO A 1 302 ? 18.880 30.288 47.208 1.00 44.72 302 PRO A C 1
ATOM 2378 O O . PRO A 1 302 ? 18.543 30.585 48.352 1.00 44.72 302 PRO A O 1
ATOM 2381 N N . ARG A 1 303 ? 19.704 31.068 46.446 1.00 29.95 303 ARG A N 1
ATOM 2382 C CA . ARG A 1 303 ? 20.032 32.548 46.479 1.00 29.95 303 ARG A CA 1
ATOM 2383 C C . ARG A 1 303 ? 21.550 32.898 46.621 1.00 29.95 303 ARG A C 1
ATOM 2385 O O . ARG A 1 303 ? 22.315 32.036 47.021 1.00 29.95 303 ARG A O 1
ATOM 2392 N N . PRO A 1 304 ? 22.013 34.164 46.421 1.00 38.34 304 PRO A N 1
ATOM 2393 C CA . PRO A 1 304 ? 21.993 35.004 45.205 1.00 38.34 304 PRO A CA 1
ATOM 2394 C C . PRO A 1 304 ? 23.382 35.638 44.865 1.00 38.34 304 PRO A C 1
ATOM 2396 O O . PRO A 1 304 ? 24.177 35.909 45.759 1.00 38.34 304 PRO A O 1
ATOM 2399 N N . GLY A 1 305 ? 23.663 35.992 43.597 1.00 26.38 305 GLY A N 1
ATOM 2400 C CA . GLY A 1 305 ? 24.790 36.901 43.291 1.00 26.38 305 GLY A CA 1
ATOM 2401 C C . GLY A 1 305 ? 25.366 36.895 41.864 1.00 26.38 305 GLY A C 1
ATOM 2402 O O . GLY A 1 305 ? 26.101 35.989 41.493 1.00 26.38 305 GLY A O 1
ATOM 2403 N N . SER A 1 306 ? 25.128 38.000 41.144 1.00 29.23 306 SER A N 1
ATOM 2404 C CA . SER A 1 306 ? 25.957 38.596 40.069 1.00 29.23 306 SER A CA 1
ATOM 2405 C C . SER A 1 306 ? 25.882 38.048 38.623 1.00 29.23 306 SER A C 1
ATOM 2407 O O . SER A 1 306 ? 25.913 36.841 38.387 1.00 29.23 306 SER A O 1
ATOM 2409 N N . PRO A 1 307 ? 25.820 38.938 37.604 1.00 35.25 307 PRO A N 1
ATOM 2410 C CA . PRO A 1 307 ? 25.301 38.614 36.280 1.00 35.25 307 PRO A CA 1
ATOM 2411 C C . PRO A 1 307 ? 26.386 38.031 35.369 1.00 35.25 307 PRO A C 1
ATOM 2413 O O . PRO A 1 307 ? 27.100 38.748 34.669 1.00 35.25 307 PRO A O 1
ATOM 2416 N N . ARG A 1 308 ? 26.480 36.704 35.306 1.00 31.59 308 ARG A N 1
ATOM 2417 C CA . ARG A 1 308 ? 27.122 36.042 34.166 1.00 31.59 308 ARG A CA 1
ATOM 2418 C C . ARG A 1 308 ? 26.064 35.798 33.105 1.00 31.59 308 ARG A C 1
ATOM 2420 O O . ARG A 1 308 ? 25.104 35.074 33.349 1.00 31.59 308 ARG A O 1
ATOM 2427 N N . LYS A 1 309 ? 26.247 36.432 31.940 1.00 36.91 309 LYS A N 1
ATOM 2428 C CA . LYS A 1 309 ? 25.507 36.174 30.697 1.00 36.91 309 LYS A CA 1
ATOM 2429 C C . LYS A 1 309 ? 25.320 34.663 30.530 1.00 36.91 309 LYS A C 1
ATOM 2431 O O . LYS A 1 309 ? 26.231 33.973 30.076 1.00 36.91 309 LYS A O 1
ATOM 2436 N N . ARG A 1 310 ? 24.145 34.150 30.905 1.00 30.81 310 ARG A N 1
ATOM 2437 C CA . ARG A 1 310 ? 23.712 32.802 30.549 1.00 30.81 310 ARG A CA 1
ATOM 2438 C C . ARG A 1 310 ? 23.521 32.815 29.038 1.00 30.81 310 ARG A C 1
ATOM 2440 O O . ARG A 1 310 ? 22.504 33.288 28.545 1.00 30.81 310 ARG A O 1
ATOM 2447 N N . ARG A 1 311 ? 24.513 32.316 28.297 1.00 38.31 311 ARG A N 1
ATOM 2448 C CA . ARG A 1 311 ? 24.215 31.656 27.026 1.00 38.31 311 ARG A CA 1
ATOM 2449 C C . ARG A 1 311 ? 23.350 30.464 27.404 1.00 38.31 311 ARG A C 1
ATOM 2451 O O . ARG A 1 311 ? 23.845 29.495 27.971 1.00 38.31 311 ARG A O 1
ATOM 2458 N N . ILE A 1 312 ? 22.050 30.613 27.200 1.00 35.72 312 ILE A N 1
ATOM 2459 C CA . ILE A 1 312 ? 21.108 29.507 27.234 1.00 35.72 312 ILE A CA 1
ATOM 2460 C C . ILE A 1 312 ? 21.589 28.554 26.135 1.00 35.72 312 ILE A C 1
ATOM 2462 O O . ILE A 1 312 ? 21.506 28.869 24.951 1.00 35.72 312 ILE A O 1
ATOM 2466 N N . ASN A 1 313 ? 22.218 27.445 26.525 1.00 44.31 313 ASN A N 1
ATOM 2467 C CA . ASN A 1 313 ? 22.517 26.356 25.606 1.00 44.31 313 ASN A CA 1
ATOM 2468 C C . ASN A 1 313 ? 21.202 25.610 25.351 1.00 44.31 313 ASN A C 1
ATOM 2470 O O . ASN A 1 313 ? 20.963 24.553 25.923 1.00 44.31 313 ASN A O 1
ATOM 2474 N N . ASP A 1 314 ? 20.372 26.155 24.463 1.00 44.16 314 ASP A N 1
ATOM 2475 C CA . ASP A 1 314 ? 19.232 25.461 23.851 1.00 44.16 314 ASP A CA 1
ATOM 2476 C C . ASP A 1 314 ? 19.729 24.419 22.828 1.00 44.16 314 ASP A C 1
ATOM 2478 O O . ASP A 1 314 ? 19.333 24.407 21.659 1.00 44.16 314 ASP A O 1
ATOM 2482 N N . ARG A 1 315 ? 20.662 23.540 23.217 1.00 59.12 315 ARG A N 1
ATOM 2483 C CA . ARG A 1 315 ? 21.085 22.437 22.347 1.00 59.12 315 ARG A CA 1
ATOM 2484 C C . ARG A 1 315 ? 20.054 21.320 22.461 1.00 59.12 315 ARG A C 1
ATOM 2486 O O . ARG A 1 315 ? 20.150 20.457 23.327 1.00 59.12 315 ARG A O 1
ATOM 2493 N N . LYS A 1 316 ? 19.057 21.358 21.571 1.00 71.81 316 LYS A N 1
ATOM 2494 C CA . LYS A 1 316 ? 18.168 20.220 21.294 1.00 71.81 316 LYS A CA 1
ATOM 2495 C C . LYS A 1 316 ? 19.031 18.950 21.131 1.00 71.81 316 LYS A C 1
ATOM 2497 O O . LYS A 1 316 ? 20.025 19.015 20.404 1.00 71.81 316 LYS A O 1
ATOM 2502 N N . PRO A 1 317 ? 18.691 17.829 21.791 1.00 82.25 317 PRO A N 1
ATOM 2503 C CA . PRO A 1 317 ? 19.461 16.595 21.671 1.00 82.25 317 PRO A CA 1
ATOM 2504 C C . PRO A 1 317 ? 19.432 16.082 20.227 1.00 82.25 317 PRO A C 1
ATOM 2506 O O . PRO A 1 317 ? 18.379 16.105 19.586 1.00 82.25 317 PRO A O 1
ATOM 2509 N N . LEU A 1 318 ? 20.586 15.620 19.734 1.00 86.25 318 LEU A N 1
ATOM 2510 C CA . LEU A 1 318 ? 20.733 15.051 18.394 1.00 86.25 318 LEU A CA 1
ATOM 2511 C C . LEU A 1 318 ? 19.981 13.716 18.312 1.00 86.25 318 LEU A C 1
ATOM 2513 O O . LEU A 1 318 ? 20.248 12.803 19.095 1.00 86.25 318 LEU A O 1
ATOM 2517 N N . ARG A 1 319 ? 19.049 13.581 17.365 1.00 93.69 319 ARG A N 1
ATOM 2518 C CA . ARG A 1 319 ? 18.258 12.356 17.177 1.00 93.69 319 ARG A CA 1
ATOM 2519 C C . ARG A 1 319 ? 18.806 11.523 16.029 1.00 93.69 319 ARG A C 1
ATOM 2521 O O . ARG A 1 319 ? 18.798 11.960 14.880 1.00 93.69 319 ARG A O 1
ATOM 2528 N N . ILE A 1 320 ? 19.212 10.294 16.338 1.00 93.50 320 ILE A N 1
ATOM 2529 C CA . ILE A 1 320 ? 19.794 9.351 15.376 1.00 93.50 320 ILE A CA 1
ATOM 2530 C C . ILE A 1 320 ? 18.812 8.205 15.110 1.00 93.50 320 ILE A C 1
ATOM 2532 O O . ILE A 1 320 ? 18.255 7.627 16.043 1.00 93.50 320 ILE A O 1
ATOM 2536 N N . PHE A 1 321 ? 18.608 7.870 13.838 1.00 94.69 321 PHE A N 1
ATOM 2537 C CA . PHE A 1 321 ? 17.828 6.723 13.383 1.00 94.69 321 PHE A CA 1
ATOM 2538 C C . PHE A 1 321 ? 18.752 5.707 12.711 1.00 94.69 321 PHE A C 1
ATOM 2540 O O . PHE A 1 321 ? 19.453 6.050 11.766 1.00 94.69 321 PHE A O 1
ATOM 2547 N N . GLN A 1 322 ? 18.760 4.457 13.171 1.00 94.81 322 GLN A N 1
ATOM 2548 C CA . GLN A 1 322 ? 19.586 3.396 12.591 1.00 94.81 322 GLN A CA 1
ATOM 2549 C C . GLN A 1 322 ? 18.715 2.247 12.088 1.00 94.81 322 GLN A C 1
ATOM 2551 O O . GLN A 1 322 ? 17.825 1.780 12.799 1.00 94.81 322 GLN A O 1
ATOM 2556 N N . ALA A 1 323 ? 18.995 1.759 10.878 1.00 92.69 323 ALA A N 1
ATOM 2557 C CA . ALA A 1 323 ? 18.303 0.607 10.312 1.00 92.69 323 ALA A CA 1
ATOM 2558 C C . ALA A 1 323 ? 19.173 -0.164 9.309 1.00 92.69 323 ALA A C 1
ATOM 2560 O O . ALA A 1 323 ? 19.977 0.414 8.582 1.00 92.69 323 ALA A O 1
ATOM 2561 N N . ASN A 1 324 ? 18.957 -1.476 9.212 1.00 91.94 324 ASN A N 1
ATOM 2562 C CA . ASN A 1 324 ? 19.427 -2.279 8.083 1.00 91.94 324 ASN A CA 1
ATOM 2563 C C . ASN A 1 324 ? 18.259 -2.475 7.105 1.00 91.94 324 ASN A C 1
ATOM 2565 O O . ASN A 1 324 ? 17.199 -2.971 7.492 1.00 91.94 324 ASN A O 1
ATOM 2569 N N . VAL A 1 325 ? 18.436 -2.056 5.849 1.00 90.62 325 VAL A N 1
ATOM 2570 C CA . VAL A 1 325 ? 17.372 -2.063 4.828 1.00 90.62 325 VAL A CA 1
ATOM 2571 C C . VAL A 1 325 ? 17.485 -3.229 3.839 1.00 90.62 325 VAL A C 1
ATOM 2573 O O . VAL A 1 325 ? 16.696 -3.310 2.896 1.00 90.62 325 VAL A O 1
ATOM 2576 N N . GLY A 1 326 ? 18.437 -4.147 4.040 1.00 90.50 326 GLY A N 1
ATOM 2577 C CA . GLY A 1 326 ? 18.546 -5.415 3.310 1.00 90.50 326 GLY A CA 1
ATOM 2578 C C . GLY A 1 326 ? 18.699 -5.277 1.792 1.00 90.50 326 GLY A C 1
ATOM 2579 O O . GLY A 1 326 ? 18.245 -6.137 1.038 1.00 90.50 326 GLY A O 1
ATOM 2580 N N . LYS A 1 327 ? 19.245 -4.153 1.313 1.00 88.50 327 LYS A N 1
ATOM 2581 C CA . LYS A 1 327 ? 19.320 -3.760 -0.107 1.00 88.50 327 LYS A CA 1
ATOM 2582 C C . LYS A 1 327 ? 17.946 -3.655 -0.784 1.00 88.50 327 LYS A C 1
ATOM 2584 O O . LYS A 1 327 ? 17.863 -3.688 -2.011 1.00 88.50 327 LYS A O 1
ATOM 2589 N N . ILE A 1 328 ? 16.857 -3.518 -0.020 1.00 85.19 328 ILE A N 1
ATOM 2590 C CA . ILE A 1 328 ? 15.481 -3.438 -0.529 1.00 85.19 328 ILE A CA 1
ATOM 2591 C C . ILE A 1 328 ? 15.133 -1.964 -0.813 1.00 85.19 328 ILE A C 1
ATOM 2593 O O . ILE A 1 328 ? 15.021 -1.177 0.129 1.00 85.19 328 ILE A O 1
ATOM 2597 N N . PRO A 1 329 ? 14.892 -1.555 -2.078 1.00 87.44 329 PRO A N 1
ATOM 2598 C CA . PRO A 1 329 ? 14.652 -0.146 -2.397 1.00 87.44 329 PRO A CA 1
ATOM 2599 C C . PRO A 1 329 ? 13.441 0.471 -1.667 1.00 87.44 329 PRO A C 1
ATOM 2601 O O . PRO A 1 329 ? 13.592 1.566 -1.138 1.00 87.44 329 PRO A O 1
ATOM 2604 N N . PRO A 1 330 ? 12.276 -0.205 -1.545 1.00 83.62 330 PRO A N 1
ATOM 2605 C CA . PRO A 1 330 ? 11.164 0.314 -0.744 1.00 83.62 330 PRO A CA 1
ATOM 2606 C C . PRO A 1 330 ? 11.460 0.464 0.752 1.00 83.62 330 PRO A C 1
ATOM 2608 O O . PRO A 1 330 ? 10.904 1.354 1.385 1.00 83.62 330 PRO A O 1
ATOM 2611 N N . ALA A 1 331 ? 12.302 -0.403 1.326 1.00 83.81 331 ALA A N 1
ATOM 2612 C CA . ALA A 1 331 ? 12.689 -0.293 2.732 1.00 83.81 331 ALA A CA 1
ATOM 2613 C C . ALA A 1 331 ? 13.605 0.918 2.939 1.00 83.81 331 ALA A C 1
ATOM 2615 O O . ALA A 1 331 ? 13.431 1.652 3.903 1.00 83.81 331 ALA A O 1
ATOM 2616 N N . HIS A 1 332 ? 14.506 1.168 1.984 1.00 94.50 332 HIS A N 1
ATOM 2617 C CA . HIS A 1 332 ? 15.344 2.361 1.946 1.00 94.50 332 HIS A CA 1
ATOM 2618 C C . HIS A 1 332 ? 14.493 3.644 1.856 1.00 94.50 332 HIS A C 1
ATOM 2620 O O . HIS A 1 332 ? 14.614 4.516 2.713 1.00 94.50 332 HIS A O 1
ATOM 2626 N N . ASP A 1 333 ? 13.571 3.731 0.887 1.00 88.25 333 ASP A N 1
ATOM 2627 C CA . ASP A 1 333 ? 12.684 4.898 0.740 1.00 88.25 333 ASP A CA 1
ATOM 2628 C C . ASP A 1 333 ? 11.821 5.115 1.999 1.00 88.25 333 ASP A C 1
ATOM 2630 O O . ASP A 1 333 ? 11.660 6.242 2.464 1.00 88.25 333 ASP A O 1
ATOM 2634 N N . CYS A 1 334 ? 11.288 4.034 2.583 1.00 90.38 334 CYS A N 1
ATOM 2635 C CA . CYS A 1 334 ? 10.468 4.114 3.791 1.00 90.38 334 CYS A CA 1
ATOM 2636 C C . CYS A 1 334 ? 11.275 4.548 5.019 1.00 90.38 334 CYS A C 1
ATOM 2638 O O . CYS A 1 334 ? 10.748 5.283 5.847 1.00 90.38 334 CYS A O 1
ATOM 2640 N N . ALA A 1 335 ? 12.529 4.107 5.143 1.00 91.50 335 ALA A N 1
ATOM 2641 C CA . ALA A 1 335 ? 13.412 4.500 6.234 1.00 91.50 335 ALA A CA 1
ATOM 2642 C C . ALA A 1 335 ? 13.674 6.014 6.211 1.00 91.50 335 ALA A C 1
ATOM 2644 O O . ALA A 1 335 ? 13.553 6.667 7.242 1.00 91.50 335 ALA A O 1
ATOM 2645 N N . LEU A 1 336 ? 13.947 6.587 5.033 1.00 92.88 336 LEU A N 1
ATOM 2646 C CA . LEU A 1 336 ? 14.158 8.031 4.887 1.00 92.88 336 LEU A CA 1
ATOM 2647 C C . LEU A 1 336 ? 12.871 8.839 5.110 1.00 92.88 336 LEU A C 1
ATOM 2649 O O . LEU A 1 336 ? 12.907 9.866 5.781 1.00 92.88 336 LEU A O 1
ATOM 2653 N N . ALA A 1 337 ? 11.731 8.364 4.596 1.00 93.62 337 ALA A N 1
ATOM 2654 C CA . ALA A 1 337 ? 10.445 9.035 4.793 1.00 93.62 337 ALA A CA 1
ATOM 2655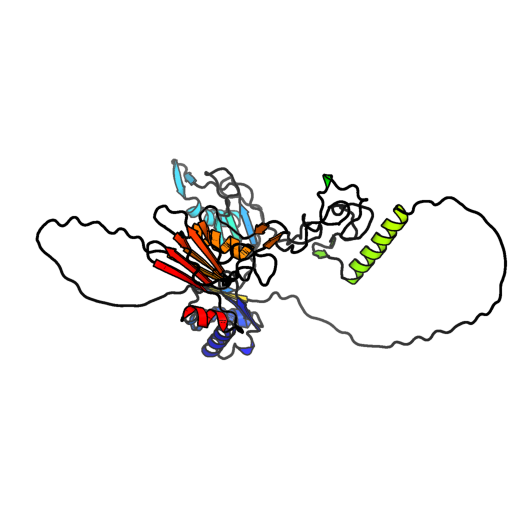 C C . ALA A 1 337 ? 9.995 9.021 6.266 1.00 93.62 337 ALA A C 1
ATOM 2657 O O . ALA A 1 337 ? 9.486 10.024 6.759 1.00 93.62 337 ALA A O 1
ATOM 2658 N N . LEU A 1 338 ? 10.206 7.902 6.972 1.00 93.00 338 LEU A N 1
ATOM 2659 C CA . LEU A 1 338 ? 9.927 7.793 8.406 1.00 93.00 338 LEU A CA 1
ATOM 2660 C C . LEU A 1 338 ? 10.873 8.677 9.225 1.00 93.00 338 LEU A C 1
ATOM 2662 O O . LEU A 1 338 ? 10.447 9.325 10.177 1.00 93.00 338 LEU A O 1
ATOM 2666 N N . ALA A 1 339 ? 12.152 8.725 8.843 1.00 93.50 339 ALA A N 1
ATOM 2667 C CA . ALA A 1 339 ? 13.120 9.592 9.496 1.00 93.50 339 ALA A CA 1
ATOM 2668 C C . ALA A 1 339 ? 12.707 11.067 9.413 1.00 93.50 339 ALA A C 1
ATOM 2670 O O . ALA A 1 339 ? 12.777 11.773 10.420 1.00 93.50 339 ALA A O 1
ATOM 2671 N N . ASP A 1 340 ? 12.226 11.511 8.245 1.00 95.19 340 ASP A N 1
ATOM 2672 C CA . ASP A 1 340 ? 11.749 12.882 8.068 1.00 95.19 340 ASP A CA 1
ATOM 2673 C C . ASP A 1 340 ? 10.465 13.154 8.860 1.00 95.19 340 ASP A C 1
ATOM 2675 O O . ASP A 1 340 ? 10.391 14.157 9.574 1.00 95.19 340 ASP A O 1
ATOM 2679 N N . SER A 1 341 ? 9.474 12.251 8.791 1.00 92.69 341 SER A N 1
ATOM 2680 C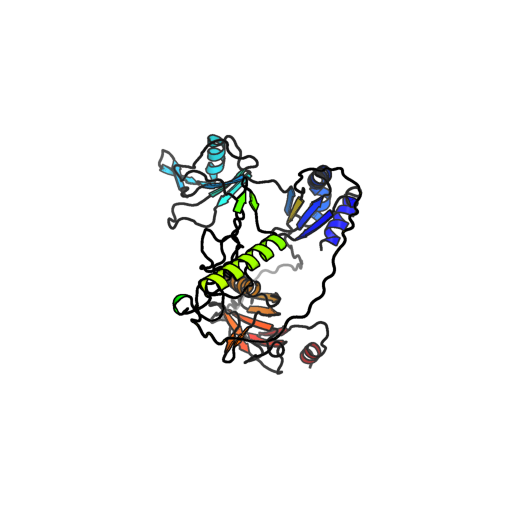 CA . SER A 1 341 ? 8.196 12.426 9.498 1.00 92.69 341 SER A CA 1
ATOM 2681 C C . SER A 1 341 ? 8.388 12.528 11.007 1.00 92.69 341 SER A C 1
ATOM 2683 O O . SER A 1 341 ? 7.756 13.352 11.662 1.00 92.69 341 SER A O 1
ATOM 2685 N N . GLU A 1 342 ? 9.306 11.726 11.546 1.00 92.56 342 GLU A N 1
ATOM 2686 C CA . GLU A 1 342 ? 9.660 11.727 12.961 1.00 92.56 342 GLU A CA 1
ATOM 2687 C C . GLU A 1 342 ? 10.730 12.769 13.309 1.00 92.56 342 GLU A C 1
ATOM 2689 O O . GLU A 1 342 ? 11.087 12.887 14.476 1.00 92.56 342 GLU A O 1
ATOM 2694 N N . GLN A 1 343 ? 11.228 13.553 12.347 1.00 92.88 343 GLN A N 1
ATOM 2695 C CA . GLN A 1 343 ? 12.240 14.599 12.531 1.00 92.88 343 GLN A CA 1
ATOM 2696 C C . GLN A 1 343 ? 13.556 14.106 13.165 1.00 92.88 343 GLN A C 1
ATOM 2698 O O . GLN A 1 343 ? 14.035 14.688 14.146 1.00 92.88 343 GLN A O 1
ATOM 2703 N N . 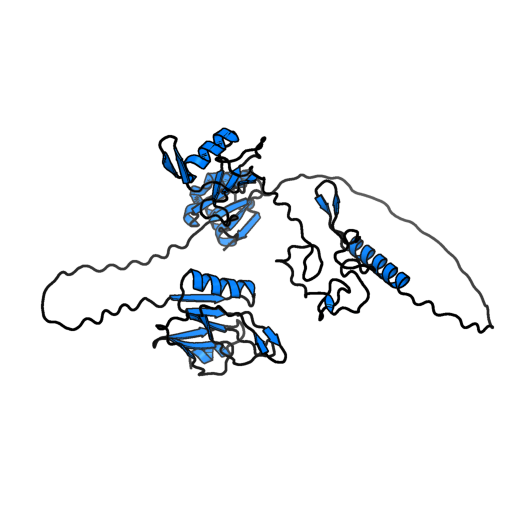TYR A 1 344 ? 14.137 13.037 12.620 1.00 96.00 344 TYR A N 1
ATOM 2704 C CA . TYR A 1 344 ? 15.491 12.597 12.968 1.00 96.00 344 TYR A CA 1
ATOM 2705 C C . TYR A 1 344 ? 16.553 13.457 12.275 1.00 96.00 344 TYR A C 1
ATOM 2707 O O . TYR A 1 344 ? 16.414 13.804 11.101 1.00 96.00 344 TYR A O 1
ATOM 2715 N N . ASP A 1 345 ? 17.626 13.771 12.998 1.00 94.56 345 ASP A N 1
ATOM 2716 C CA . ASP A 1 345 ? 18.719 14.628 12.531 1.00 94.56 345 ASP A CA 1
ATOM 2717 C C . ASP A 1 345 ? 19.743 13.840 11.702 1.00 94.56 345 ASP A C 1
ATOM 2719 O O . ASP A 1 345 ? 20.280 14.353 10.721 1.00 94.56 345 ASP A O 1
ATOM 2723 N N . VAL A 1 346 ? 19.992 12.577 12.064 1.00 95.12 346 VAL A N 1
ATOM 2724 C CA . VAL A 1 346 ? 20.956 11.695 11.387 1.00 95.12 346 VAL A CA 1
ATOM 2725 C C . VAL A 1 346 ? 20.331 10.325 11.155 1.00 95.12 346 VAL A C 1
ATOM 2727 O O . VAL A 1 346 ? 19.707 9.766 12.055 1.00 95.12 346 VAL A O 1
ATOM 2730 N N . VAL A 1 347 ? 20.528 9.754 9.968 1.00 97.25 347 VAL A N 1
ATOM 2731 C CA . VAL A 1 347 ? 20.050 8.417 9.605 1.00 97.25 347 VAL A CA 1
ATOM 2732 C C . VAL A 1 347 ? 21.215 7.539 9.171 1.00 97.25 347 VAL A C 1
ATOM 2734 O O . VAL A 1 347 ? 21.893 7.848 8.197 1.00 97.25 347 VAL A O 1
ATOM 2737 N N . LEU A 1 348 ? 21.424 6.424 9.863 1.00 96.31 348 LEU A N 1
ATOM 2738 C CA . LEU A 1 348 ? 22.470 5.440 9.604 1.00 96.31 348 LEU A CA 1
ATOM 2739 C C . LEU A 1 348 ? 21.844 4.201 8.962 1.00 96.31 348 LEU A C 1
ATOM 2741 O O . LEU A 1 348 ? 21.158 3.426 9.634 1.00 96.31 348 LEU A O 1
ATOM 2745 N N . LEU A 1 349 ? 22.069 4.005 7.663 1.00 95.56 349 LEU A N 1
ATOM 2746 C CA . LEU A 1 349 ? 21.561 2.840 6.944 1.00 95.56 349 LEU A CA 1
ATOM 2747 C C . LEU A 1 349 ? 22.668 1.834 6.649 1.00 95.56 349 LEU A C 1
ATOM 2749 O O . LEU A 1 349 ? 23.711 2.180 6.095 1.00 95.56 349 LEU A O 1
ATOM 2753 N N . GLN A 1 350 ? 22.398 0.577 6.988 1.00 94.25 350 GLN A N 1
ATOM 2754 C CA . GLN A 1 350 ? 23.176 -0.589 6.583 1.00 94.25 350 GLN A CA 1
ATOM 2755 C C . GLN A 1 350 ? 22.482 -1.314 5.432 1.00 94.25 350 GLN A C 1
ATOM 2757 O O . GLN A 1 350 ? 21.253 -1.321 5.324 1.00 94.25 350 GLN A O 1
ATOM 2762 N N . GLU A 1 351 ? 23.288 -1.936 4.578 1.00 92.12 351 GLU A N 1
ATOM 2763 C CA . GLU A 1 351 ? 22.860 -2.579 3.339 1.00 92.12 351 GLU A CA 1
ATOM 2764 C C . GLU A 1 351 ? 21.971 -1.668 2.475 1.00 92.12 351 GLU A C 1
ATOM 2766 O O . GLU A 1 351 ? 20.859 -2.054 2.104 1.00 92.12 351 GLU A O 1
ATOM 2771 N N . PRO A 1 352 ? 22.419 -0.442 2.142 1.00 93.38 352 PRO A N 1
ATOM 2772 C CA . PRO A 1 352 ? 21.616 0.471 1.351 1.00 93.38 352 PRO A CA 1
ATOM 2773 C C . PRO A 1 352 ? 21.354 -0.117 -0.036 1.00 93.38 352 PRO A C 1
ATOM 2775 O O . PRO A 1 352 ? 22.209 -0.760 -0.656 1.00 93.38 352 PRO A O 1
ATOM 2778 N N . TRP A 1 353 ? 20.158 0.138 -0.565 1.00 94.25 353 TRP A N 1
ATOM 2779 C CA . TRP A 1 353 ? 19.923 -0.115 -1.982 1.00 94.25 353 TRP A CA 1
ATOM 2780 C C . TRP A 1 353 ? 20.806 0.806 -2.825 1.00 94.25 353 TRP A C 1
ATOM 2782 O O . TRP A 1 353 ? 20.725 2.026 -2.701 1.00 94.25 353 TRP A O 1
ATOM 2792 N N . THR A 1 354 ? 21.592 0.211 -3.718 1.00 91.25 354 THR A N 1
ATOM 2793 C CA . THR A 1 354 ? 22.432 0.913 -4.687 1.00 91.25 354 THR A CA 1
ATOM 2794 C C . THR A 1 354 ? 22.337 0.243 -6.052 1.00 91.25 354 THR A C 1
ATOM 2796 O O . THR A 1 354 ? 22.185 -0.978 -6.159 1.00 91.25 354 THR A O 1
ATOM 2799 N N . ALA A 1 355 ? 22.452 1.032 -7.113 1.00 88.19 355 ALA A N 1
ATOM 2800 C CA . ALA A 1 355 ? 22.543 0.574 -8.495 1.00 88.19 355 ALA A CA 1
ATOM 2801 C C . ALA A 1 355 ? 23.701 1.284 -9.205 1.00 88.19 355 ALA A C 1
ATOM 2803 O O . ALA A 1 355 ? 24.219 2.286 -8.716 1.00 88.19 355 ALA A O 1
ATOM 2804 N N . HIS A 1 356 ? 24.133 0.752 -10.341 1.00 87.06 356 HIS A N 1
ATOM 2805 C CA . HIS A 1 356 ? 25.120 1.398 -11.199 1.00 87.06 356 HIS A CA 1
ATOM 2806 C C . HIS A 1 356 ? 24.725 1.211 -12.663 1.00 87.06 356 HIS A C 1
ATOM 2808 O O . HIS A 1 356 ? 24.004 0.277 -13.015 1.00 87.06 356 HIS A O 1
ATOM 2814 N N . THR A 1 357 ? 25.194 2.131 -13.488 1.00 81.38 357 THR A N 1
ATOM 2815 C CA . THR A 1 357 ? 25.168 2.106 -14.952 1.00 81.38 357 THR A CA 1
ATOM 2816 C C . THR A 1 357 ? 26.596 2.351 -15.436 1.00 81.38 357 THR A C 1
ATOM 2818 O O . THR A 1 357 ? 27.458 2.682 -14.623 1.00 81.38 357 THR A O 1
ATOM 2821 N N . GLU A 1 358 ? 26.860 2.239 -16.737 1.00 73.88 358 GLU A N 1
ATOM 2822 C CA . GLU A 1 358 ? 28.201 2.488 -17.296 1.00 73.88 358 GLU A CA 1
ATOM 2823 C C . GLU A 1 358 ? 28.750 3.888 -16.973 1.00 73.88 358 GLU A C 1
ATOM 2825 O O . GLU A 1 358 ? 29.960 4.074 -16.918 1.00 73.88 358 GLU A O 1
ATOM 2830 N N . THR A 1 359 ? 27.875 4.868 -16.721 1.00 73.12 359 THR A N 1
ATOM 2831 C CA . THR A 1 359 ? 28.262 6.274 -16.532 1.00 73.12 359 THR A CA 1
ATOM 2832 C C . THR A 1 359 ? 27.942 6.841 -15.151 1.00 73.12 359 THR A C 1
ATOM 2834 O O . THR A 1 359 ? 28.406 7.934 -14.832 1.00 73.12 359 THR A O 1
ATOM 2837 N N . ARG A 1 360 ? 27.115 6.166 -14.335 1.00 81.19 360 ARG A N 1
ATOM 2838 C CA . ARG A 1 360 ? 26.609 6.722 -13.064 1.00 81.19 360 ARG A CA 1
ATOM 2839 C C . ARG A 1 360 ? 26.351 5.676 -11.992 1.00 81.19 360 ARG A C 1
ATOM 2841 O O . ARG A 1 360 ? 25.838 4.589 -12.269 1.00 81.19 360 ARG A O 1
ATOM 2848 N N . THR A 1 361 ? 26.591 6.080 -10.753 1.00 87.44 361 THR A N 1
ATOM 2849 C CA . THR A 1 361 ? 26.230 5.380 -9.521 1.00 87.44 361 THR A CA 1
ATOM 2850 C C . THR A 1 361 ? 24.937 5.955 -8.954 1.00 87.44 361 THR A C 1
ATOM 2852 O O . THR A 1 361 ? 24.686 7.156 -9.013 1.00 87.44 361 THR A O 1
ATOM 2855 N N . LEU A 1 362 ? 24.057 5.084 -8.466 1.00 88.19 362 LEU A N 1
ATOM 2856 C CA . LEU A 1 362 ? 22.707 5.445 -8.046 1.00 88.19 362 LEU A CA 1
ATOM 2857 C C . LEU A 1 362 ? 22.434 4.916 -6.642 1.00 88.19 362 LEU A C 1
ATOM 2859 O O . LEU A 1 362 ? 22.701 3.753 -6.337 1.00 88.19 362 LEU A O 1
ATOM 2863 N N . THR A 1 363 ? 21.835 5.761 -5.813 1.00 92.56 363 THR A N 1
ATOM 2864 C CA . THR A 1 363 ? 21.298 5.405 -4.498 1.00 92.56 363 THR A CA 1
ATOM 2865 C C . THR A 1 363 ? 19.972 6.124 -4.266 1.00 92.56 363 THR A C 1
ATOM 2867 O O . THR A 1 363 ? 19.541 6.924 -5.101 1.00 92.56 363 THR A O 1
ATOM 2870 N N . LYS A 1 364 ? 19.296 5.818 -3.158 1.00 91.50 364 LYS A N 1
ATOM 2871 C CA . LYS A 1 364 ? 18.132 6.587 -2.720 1.00 91.50 364 LYS A CA 1
ATOM 2872 C C . LYS A 1 364 ? 18.581 7.832 -1.970 1.00 91.50 364 LYS A C 1
ATOM 2874 O O . LYS A 1 364 ? 19.532 7.793 -1.192 1.00 91.50 364 LYS A O 1
ATOM 2879 N N . THR A 1 365 ? 17.879 8.923 -2.230 1.00 93.00 365 THR A N 1
ATOM 2880 C CA . THR A 1 365 ? 18.073 10.230 -1.607 1.00 93.00 365 THR A CA 1
ATOM 2881 C C . THR A 1 365 ? 16.717 10.756 -1.149 1.00 93.00 365 THR A C 1
ATOM 2883 O O . THR A 1 365 ? 15.672 10.273 -1.591 1.00 93.00 365 THR A O 1
ATOM 2886 N N . HIS A 1 366 ? 16.722 11.741 -0.254 1.00 94.56 366 HIS A N 1
ATOM 2887 C CA . HIS A 1 366 ? 15.506 12.384 0.232 1.00 94.56 366 HIS A CA 1
ATOM 2888 C C . HIS A 1 366 ? 15.695 13.907 0.261 1.00 94.56 366 HIS A C 1
ATOM 2890 O O . HIS A 1 366 ? 16.763 14.354 0.672 1.00 94.56 366 HIS A O 1
ATOM 2896 N N . PRO A 1 367 ? 14.699 14.728 -0.131 1.00 95.19 367 PRO A N 1
ATOM 2897 C CA . PRO A 1 367 ? 14.858 16.185 -0.211 1.00 95.19 367 PRO A CA 1
ATOM 2898 C C . PRO A 1 367 ? 15.283 16.860 1.100 1.00 95.19 367 PRO A C 1
ATOM 2900 O O . PRO A 1 367 ? 15.942 17.898 1.063 1.00 95.19 367 PRO A O 1
ATOM 2903 N N . ALA A 1 368 ? 14.909 16.268 2.238 1.00 94.56 368 ALA A N 1
ATOM 2904 C CA . ALA A 1 368 ? 15.218 16.778 3.573 1.00 94.56 368 ALA A CA 1
ATOM 2905 C C . ALA A 1 368 ? 16.620 16.403 4.089 1.00 94.56 368 ALA A C 1
ATOM 2907 O O . ALA A 1 368 ? 16.998 16.874 5.158 1.00 94.56 368 ALA A O 1
ATOM 2908 N N . TYR A 1 369 ? 17.382 15.567 3.375 1.00 96.75 369 TYR A N 1
ATOM 2909 C CA . TYR A 1 369 ? 18.662 15.042 3.853 1.00 96.75 369 TYR A CA 1
ATOM 2910 C C . TYR A 1 369 ? 19.779 15.162 2.812 1.00 96.75 369 TYR A C 1
ATOM 2912 O O . TYR A 1 369 ? 19.576 14.903 1.625 1.00 96.75 369 TYR A O 1
ATOM 2920 N N . ASP A 1 370 ? 20.987 15.459 3.280 1.00 95.62 370 ASP A N 1
ATOM 2921 C CA . ASP A 1 370 ? 22.224 15.285 2.526 1.00 95.62 370 ASP A CA 1
ATOM 2922 C C . ASP A 1 370 ? 22.742 13.856 2.674 1.00 95.62 370 ASP A C 1
ATOM 2924 O O . ASP A 1 370 ? 22.595 13.230 3.722 1.00 95.62 370 ASP A O 1
ATOM 2928 N N . THR A 1 371 ? 23.291 13.309 1.589 1.00 95.25 371 THR A N 1
ATOM 2929 C CA . THR A 1 371 ? 23.656 11.889 1.479 1.00 95.25 371 THR A CA 1
ATOM 2930 C C . THR A 1 371 ? 25.167 11.725 1.493 1.00 95.25 371 THR A C 1
ATOM 2932 O O . THR A 1 371 ? 25.855 12.288 0.645 1.00 95.25 371 THR A O 1
ATOM 2935 N N . PHE A 1 372 ? 25.664 10.887 2.399 1.00 94.44 372 PHE A N 1
ATOM 2936 C CA . PHE A 1 372 ? 27.078 10.569 2.555 1.00 94.44 372 PHE A CA 1
ATOM 2937 C C . PHE A 1 372 ? 27.322 9.088 2.280 1.00 94.44 372 PHE A C 1
ATOM 2939 O O . PHE A 1 372 ? 26.568 8.207 2.709 1.00 94.44 372 PHE A O 1
ATOM 2946 N N . THR A 1 373 ? 28.400 8.808 1.554 1.00 92.88 373 THR A N 1
ATOM 2947 C CA . THR A 1 373 ? 28.767 7.461 1.120 1.00 92.88 373 THR A CA 1
ATOM 2948 C C . THR A 1 373 ? 30.259 7.222 1.340 1.00 92.88 373 THR A C 1
ATOM 2950 O O . THR A 1 373 ? 31.054 8.138 1.131 1.00 92.88 373 THR A O 1
ATOM 2953 N N . PRO A 1 374 ? 30.675 6.021 1.778 1.00 89.88 374 PRO A N 1
ATOM 2954 C CA . PRO A 1 374 ? 32.086 5.740 2.032 1.00 89.88 374 PRO A CA 1
ATOM 2955 C C . PRO A 1 374 ? 32.917 5.574 0.748 1.00 89.88 374 PRO A C 1
ATOM 2957 O O . PRO A 1 374 ? 34.142 5.681 0.790 1.00 89.88 374 PRO A O 1
ATOM 2960 N N . VAL A 1 375 ? 32.266 5.359 -0.402 1.00 88.19 375 VAL A N 1
ATOM 2961 C CA . VAL A 1 375 ? 32.911 5.186 -1.712 1.00 88.19 375 VAL A CA 1
ATOM 2962 C C . VAL A 1 375 ? 32.318 6.140 -2.743 1.00 88.19 375 VAL A C 1
ATOM 2964 O O . VAL A 1 375 ? 31.106 6.314 -2.810 1.00 88.19 375 VAL A O 1
ATOM 2967 N N . ASP A 1 376 ? 33.168 6.734 -3.579 1.00 82.88 376 ASP A N 1
ATOM 2968 C CA . ASP A 1 376 ? 32.725 7.757 -4.540 1.00 82.88 376 ASP A CA 1
ATOM 2969 C C . ASP A 1 376 ? 32.078 7.146 -5.784 1.00 82.88 376 ASP A C 1
ATOM 2971 O O . ASP A 1 376 ? 31.151 7.714 -6.363 1.00 82.88 376 ASP A O 1
ATOM 2975 N N . MET A 1 377 ? 32.538 5.956 -6.186 1.00 84.00 377 MET A N 1
ATOM 2976 C CA . MET A 1 377 ? 32.000 5.227 -7.329 1.00 84.00 377 MET A CA 1
ATOM 2977 C C . MET A 1 377 ? 31.939 3.719 -7.075 1.00 84.00 377 MET A C 1
ATOM 2979 O O . MET A 1 377 ? 32.741 3.158 -6.333 1.00 84.00 377 MET A O 1
ATOM 2983 N N . TRP A 1 378 ? 30.982 3.050 -7.720 1.00 89.00 378 TRP A N 1
ATOM 2984 C CA . TRP A 1 378 ? 30.808 1.601 -7.686 1.00 89.00 378 TRP A CA 1
ATOM 2985 C C . TRP A 1 378 ? 30.256 1.080 -9.016 1.00 89.00 378 TRP A C 1
ATOM 2987 O O . TRP A 1 378 ? 29.317 1.635 -9.580 1.00 89.00 378 TRP A O 1
ATOM 2997 N N . ASN A 1 379 ? 30.812 -0.026 -9.499 1.00 83.56 379 ASN A N 1
ATOM 2998 C CA . ASN A 1 379 ? 30.479 -0.634 -10.793 1.00 83.56 379 ASN A CA 1
ATOM 2999 C C . ASN A 1 379 ? 30.232 -2.152 -10.703 1.00 83.56 379 ASN A C 1
ATOM 3001 O O . ASN A 1 379 ? 29.980 -2.805 -11.706 1.00 83.56 379 ASN A O 1
ATOM 3005 N N . SER A 1 380 ? 30.305 -2.732 -9.506 1.00 81.31 380 SER A N 1
ATOM 3006 C CA . SER A 1 380 ? 30.077 -4.158 -9.264 1.00 81.31 380 SER A CA 1
ATOM 3007 C C . SER A 1 380 ? 29.386 -4.369 -7.915 1.00 81.31 380 SER A C 1
ATOM 3009 O O . SER A 1 380 ? 29.052 -3.410 -7.218 1.00 81.31 380 SER A O 1
ATOM 3011 N N . ASN A 1 381 ? 29.100 -5.614 -7.534 1.00 78.56 381 ASN A N 1
ATOM 3012 C CA . ASN A 1 381 ? 28.591 -5.909 -6.188 1.00 78.56 381 ASN A CA 1
ATOM 3013 C C . ASN A 1 381 ? 29.690 -5.806 -5.116 1.00 78.56 381 ASN A C 1
ATOM 3015 O O . ASN A 1 381 ? 29.382 -5.570 -3.946 1.00 78.56 381 ASN A O 1
ATOM 3019 N N . ASP A 1 382 ? 30.956 -5.907 -5.519 1.00 81.69 382 ASP A N 1
ATOM 3020 C CA . ASP A 1 382 ? 32.119 -5.899 -4.629 1.00 81.69 382 ASP A CA 1
ATOM 3021 C C . ASP A 1 382 ? 32.638 -4.490 -4.333 1.00 81.69 382 ASP A C 1
ATOM 3023 O O . ASP A 1 382 ? 33.327 -4.271 -3.345 1.00 81.69 382 ASP A O 1
ATOM 3027 N N . THR A 1 383 ? 32.220 -3.499 -5.118 1.00 85.06 383 THR A N 1
ATOM 3028 C CA . THR A 1 383 ? 32.603 -2.093 -4.917 1.00 85.06 383 THR A CA 1
ATOM 3029 C C . THR A 1 383 ? 31.495 -1.245 -4.293 1.00 85.06 383 THR A C 1
ATOM 3031 O O . THR A 1 383 ? 31.732 -0.101 -3.930 1.00 85.06 383 THR A O 1
ATOM 3034 N N . ARG A 1 384 ? 30.255 -1.753 -4.214 1.00 89.69 384 ARG A N 1
ATOM 3035 C CA . ARG A 1 384 ? 29.109 -0.991 -3.681 1.00 89.69 384 ARG A CA 1
ATOM 3036 C C . ARG A 1 384 ? 29.249 -0.733 -2.179 1.00 89.69 384 ARG A C 1
ATOM 3038 O O . ARG A 1 384 ? 29.647 -1.655 -1.466 1.00 89.69 384 ARG A O 1
ATOM 3045 N N . PRO A 1 385 ? 28.840 0.450 -1.689 1.00 91.50 385 PRO A N 1
ATOM 3046 C CA . PRO A 1 385 ? 28.833 0.751 -0.264 1.00 91.50 385 PRO A CA 1
ATOM 3047 C C . PRO A 1 385 ? 27.877 -0.184 0.477 1.00 91.50 385 PRO A C 1
ATOM 3049 O O . PRO A 1 385 ? 26.778 -0.477 -0.004 1.00 91.50 385 PRO A O 1
ATOM 3052 N N . ARG A 1 386 ? 28.286 -0.631 1.665 1.00 92.31 386 ARG A N 1
ATOM 3053 C CA . ARG A 1 386 ? 27.437 -1.408 2.581 1.00 92.31 386 ARG A CA 1
ATOM 3054 C C . ARG A 1 386 ? 26.824 -0.559 3.684 1.00 92.31 386 ARG A C 1
ATOM 3056 O O . ARG A 1 386 ? 25.911 -1.021 4.362 1.00 92.31 386 ARG A O 1
ATOM 3063 N N . VAL A 1 387 ? 27.261 0.689 3.798 1.00 93.31 387 VAL A N 1
ATOM 3064 C CA . VAL A 1 387 ? 26.701 1.701 4.691 1.00 93.31 387 VAL A CA 1
ATOM 3065 C C . VAL A 1 387 ? 26.477 3.015 3.949 1.00 93.31 387 VAL A C 1
ATOM 3067 O O . VAL A 1 387 ? 27.227 3.361 3.036 1.00 93.31 387 VAL A O 1
ATOM 3070 N N . MET A 1 388 ? 25.440 3.748 4.339 1.00 95.19 388 MET A N 1
ATOM 3071 C CA . MET A 1 388 ? 25.187 5.133 3.935 1.00 95.19 388 MET A CA 1
ATOM 3072 C C . MET A 1 388 ? 24.645 5.911 5.124 1.00 95.19 388 MET A C 1
ATOM 3074 O O . MET A 1 388 ? 23.886 5.369 5.928 1.00 95.19 388 MET A O 1
ATOM 3078 N N . THR A 1 389 ? 25.016 7.182 5.214 1.00 96.50 389 THR A N 1
ATOM 3079 C CA . THR A 1 389 ? 24.513 8.070 6.260 1.00 96.50 389 THR A CA 1
ATOM 3080 C C . THR A 1 389 ? 23.850 9.280 5.632 1.00 96.50 389 THR A C 1
ATOM 3082 O O . THR A 1 389 ? 24.346 9.831 4.652 1.00 96.50 389 THR A O 1
ATOM 3085 N N . TYR A 1 390 ? 22.724 9.687 6.203 1.00 97.31 390 TYR A N 1
ATOM 3086 C CA . TYR A 1 390 ? 21.955 10.838 5.766 1.00 97.31 390 TYR A CA 1
ATOM 3087 C C . TYR A 1 390 ? 21.880 11.848 6.902 1.00 97.31 390 TYR A C 1
ATOM 3089 O O . TYR A 1 390 ? 21.506 11.484 8.015 1.00 97.31 390 TYR A O 1
ATOM 3097 N N . VAL A 1 391 ? 22.226 13.103 6.638 1.00 95.81 391 VAL A N 1
ATOM 3098 C CA . VAL A 1 391 ? 22.167 14.180 7.638 1.00 95.81 391 VAL A CA 1
ATOM 3099 C C . VAL A 1 391 ? 21.103 15.173 7.224 1.00 95.81 391 VAL A C 1
ATOM 3101 O O . VAL A 1 391 ? 21.026 15.551 6.058 1.00 95.81 391 VAL A O 1
ATOM 3104 N N . ARG A 1 392 ? 20.221 15.540 8.152 1.00 95.31 392 ARG A N 1
ATOM 3105 C CA . ARG A 1 392 ? 19.106 16.433 7.858 1.00 95.31 392 ARG A CA 1
ATOM 3106 C C . ARG A 1 392 ? 19.643 17.794 7.433 1.00 95.31 392 ARG A C 1
ATOM 3108 O O . ARG A 1 392 ? 20.570 18.318 8.043 1.00 95.31 392 ARG A O 1
ATOM 3115 N N . ARG A 1 393 ? 19.023 18.386 6.416 1.00 93.62 393 ARG A N 1
ATOM 3116 C CA . ARG A 1 393 ? 19.307 19.751 5.968 1.00 93.62 393 ARG A CA 1
ATOM 3117 C C . ARG A 1 393 ? 18.780 20.740 6.992 1.00 93.62 393 ARG A C 1
ATOM 3119 O O . ARG A 1 393 ? 17.648 21.209 6.906 1.00 93.62 393 ARG A O 1
ATOM 3126 N N . ASP A 1 394 ? 19.610 21.021 7.980 1.00 89.25 394 ASP A N 1
ATOM 3127 C CA . ASP A 1 394 ? 19.353 21.984 9.035 1.00 89.25 394 ASP A CA 1
ATOM 3128 C C . ASP A 1 394 ? 20.613 22.845 9.197 1.00 89.25 394 ASP A C 1
ATOM 3130 O O . ASP A 1 394 ? 21.694 22.285 9.376 1.00 89.25 394 ASP A O 1
ATOM 3134 N N . PRO A 1 395 ? 20.517 24.188 9.167 1.00 84.44 395 PRO A N 1
ATOM 3135 C CA . PRO A 1 395 ? 21.668 25.076 9.361 1.00 84.44 395 PRO A CA 1
ATOM 3136 C C . PRO A 1 395 ? 22.431 24.844 10.672 1.00 84.44 395 PRO A C 1
ATOM 3138 O O . PRO A 1 395 ? 23.556 25.311 10.827 1.00 84.44 395 PRO A O 1
ATOM 3141 N N . ARG A 1 396 ? 21.811 24.157 11.637 1.00 87.06 396 ARG A N 1
ATOM 3142 C CA . ARG A 1 396 ? 22.421 23.794 12.915 1.00 87.06 396 ARG A CA 1
ATOM 3143 C C . ARG A 1 396 ? 23.270 22.529 12.843 1.00 87.06 396 ARG A C 1
ATOM 3145 O O . ARG A 1 396 ? 23.920 22.241 13.838 1.00 87.06 396 ARG A O 1
ATOM 3152 N N . LEU A 1 397 ? 23.231 21.754 11.758 1.00 87.25 397 LEU A N 1
ATOM 3153 C CA . LEU A 1 397 ? 23.969 20.500 11.598 1.00 87.25 397 LEU A CA 1
ATOM 3154 C C . LEU A 1 397 ? 25.094 20.698 10.580 1.00 87.25 397 LEU A C 1
ATOM 3156 O O . LEU A 1 397 ? 24.856 20.717 9.376 1.00 87.25 397 LEU A O 1
ATOM 3160 N N . LEU A 1 398 ? 26.326 20.841 11.069 1.00 87.25 398 LEU A N 1
ATOM 3161 C CA . LEU A 1 398 ? 27.522 20.889 10.229 1.00 87.25 398 LEU A CA 1
ATOM 3162 C C . LEU A 1 398 ? 28.119 19.489 10.158 1.00 87.25 398 LEU A C 1
ATOM 3164 O O . LEU A 1 398 ? 28.613 18.999 11.172 1.00 87.25 398 LEU A O 1
ATOM 3168 N N . ALA A 1 399 ? 28.011 18.844 8.995 1.00 90.19 399 ALA A N 1
ATOM 3169 C CA . ALA A 1 399 ? 28.475 17.481 8.771 1.00 90.19 399 ALA A CA 1
ATOM 3170 C C . ALA A 1 399 ? 29.693 17.447 7.847 1.00 90.19 399 ALA A C 1
ATOM 3172 O O . ALA A 1 399 ? 29.588 17.797 6.672 1.00 90.19 399 ALA A O 1
ATOM 3173 N N . ASP A 1 400 ? 30.803 16.934 8.369 1.00 88.12 400 ASP A N 1
ATOM 3174 C CA . ASP A 1 400 ? 32.045 16.722 7.635 1.00 88.12 400 ASP A CA 1
ATOM 3175 C C . ASP A 1 400 ? 32.370 15.230 7.567 1.00 88.12 400 ASP A C 1
ATOM 3177 O O . ASP A 1 400 ? 32.376 14.523 8.577 1.00 88.12 400 ASP A O 1
ATOM 3181 N N . GLN A 1 401 ? 32.635 14.724 6.363 1.00 89.81 401 GLN A N 1
ATOM 3182 C CA . GLN A 1 401 ? 32.993 13.322 6.166 1.00 89.81 401 GLN A CA 1
ATOM 3183 C C . GLN A 1 401 ? 34.494 13.109 6.322 1.00 89.81 401 GLN A C 1
ATOM 3185 O O . GLN A 1 401 ? 35.293 13.741 5.635 1.00 89.81 401 GLN A O 1
ATOM 3190 N N . ILE A 1 402 ? 34.865 12.135 7.154 1.00 84.75 402 ILE A N 1
ATOM 3191 C CA . ILE A 1 402 ? 36.252 11.701 7.332 1.00 84.75 402 ILE A CA 1
ATOM 3192 C C . ILE A 1 402 ? 36.421 10.337 6.653 1.00 84.75 402 ILE A C 1
ATOM 3194 O O . ILE A 1 402 ? 35.562 9.460 6.754 1.00 84.75 402 ILE A O 1
ATOM 3198 N N . ARG A 1 403 ? 37.532 10.145 5.936 1.00 80.75 403 ARG A N 1
ATOM 3199 C CA . ARG A 1 403 ? 37.889 8.864 5.303 1.00 80.75 403 ARG A CA 1
ATOM 3200 C C . ARG A 1 403 ? 39.263 8.406 5.785 1.00 80.75 403 ARG A C 1
ATOM 3202 O O . ARG A 1 403 ? 40.230 8.527 5.039 1.00 80.75 403 ARG A O 1
ATOM 3209 N N . PRO A 1 404 ? 39.364 7.919 7.034 1.00 77.62 404 PRO A N 1
ATOM 3210 C CA . PRO A 1 404 ? 40.635 7.440 7.570 1.00 77.62 404 PRO A CA 1
ATOM 3211 C C . PRO A 1 404 ? 41.129 6.192 6.824 1.00 77.62 404 PRO A C 1
ATOM 3213 O O . PRO A 1 404 ? 42.329 6.003 6.663 1.00 77.62 404 PRO A O 1
ATOM 3216 N N . PHE A 1 405 ? 40.200 5.382 6.303 1.00 75.81 405 PHE A N 1
ATOM 3217 C CA . PHE A 1 405 ? 40.489 4.157 5.564 1.00 75.81 405 PHE A CA 1
ATOM 3218 C C . PHE A 1 405 ? 39.613 4.049 4.315 1.00 75.81 405 PHE A C 1
ATOM 3220 O O . PHE A 1 405 ? 38.459 4.486 4.307 1.00 75.81 405 PHE A O 1
ATOM 3227 N N . GLN A 1 406 ? 40.139 3.418 3.264 1.00 75.56 406 GLN A N 1
ATOM 3228 C CA . GLN A 1 406 ? 39.391 3.149 2.038 1.00 75.56 406 GLN A CA 1
ATOM 3229 C C . GLN A 1 406 ? 38.597 1.847 2.179 1.00 75.56 406 GLN A C 1
ATOM 3231 O O . GLN A 1 406 ? 39.009 0.785 1.724 1.00 75.56 406 GLN A O 1
ATOM 3236 N N . THR A 1 407 ? 37.447 1.939 2.843 1.00 83.44 407 THR A N 1
ATOM 3237 C CA . THR A 1 407 ? 36.532 0.818 3.083 1.00 83.44 407 THR A CA 1
ATOM 3238 C C . THR A 1 407 ? 35.127 1.156 2.605 1.00 83.44 407 THR A C 1
ATOM 3240 O O . THR A 1 407 ? 34.715 2.310 2.610 1.00 83.44 407 THR A O 1
ATOM 3243 N N . ARG A 1 408 ? 34.375 0.141 2.178 1.00 87.31 408 ARG A N 1
ATOM 3244 C CA . ARG A 1 408 ? 32.958 0.259 1.797 1.00 87.31 408 ARG A CA 1
ATOM 3245 C C . ARG A 1 408 ? 31.999 -0.051 2.948 1.00 87.31 408 ARG A C 1
ATOM 3247 O O . ARG A 1 408 ? 30.790 0.144 2.796 1.00 87.31 408 ARG A O 1
ATOM 3254 N N . ASP A 1 409 ? 32.531 -0.572 4.050 1.00 85.44 409 ASP A N 1
ATOM 3255 C CA . ASP A 1 409 ? 31.783 -1.114 5.186 1.00 85.44 409 ASP A CA 1
ATOM 3256 C C . ASP A 1 409 ? 31.671 -0.127 6.352 1.00 85.44 409 ASP A C 1
ATOM 3258 O O . ASP A 1 409 ? 30.848 -0.327 7.246 1.00 85.44 409 ASP A O 1
ATOM 3262 N N . ILE A 1 410 ? 32.469 0.946 6.334 1.00 87.69 410 ILE A N 1
ATOM 3263 C CA . ILE A 1 410 ? 32.540 1.925 7.419 1.00 87.69 410 ILE A CA 1
ATOM 3264 C C . ILE A 1 410 ? 32.488 3.346 6.858 1.00 87.69 410 ILE A C 1
ATOM 3266 O O . ILE A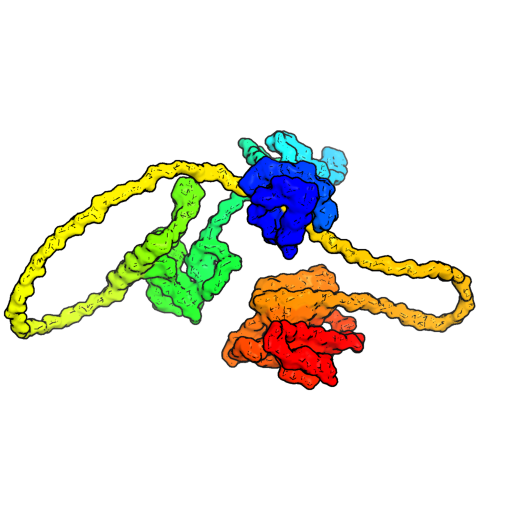 1 410 ? 33.159 3.660 5.877 1.00 87.69 410 ILE A O 1
ATOM 3270 N N . LEU A 1 411 ? 31.685 4.206 7.484 1.00 89.19 411 LEU A N 1
ATOM 3271 C CA . LEU A 1 411 ? 31.533 5.615 7.134 1.00 89.19 411 LEU A CA 1
ATOM 3272 C C . LEU A 1 411 ? 31.638 6.484 8.393 1.00 89.19 411 LEU A C 1
ATOM 3274 O O . LEU A 1 411 ? 30.808 6.355 9.294 1.00 89.19 411 LEU A O 1
ATOM 3278 N N . TRP A 1 412 ? 32.621 7.388 8.420 1.00 89.38 412 TRP A N 1
ATOM 3279 C CA . TRP A 1 412 ? 32.836 8.349 9.504 1.00 89.38 412 TRP A CA 1
ATOM 3280 C C . TRP A 1 412 ? 32.319 9.734 9.121 1.00 89.38 412 TRP A C 1
ATOM 3282 O O . TRP A 1 412 ? 32.641 10.259 8.052 1.00 89.38 412 TRP A O 1
ATOM 3292 N N . LEU A 1 413 ? 31.550 10.338 10.021 1.00 92.12 413 LEU A N 1
ATOM 3293 C CA . LEU A 1 413 ? 31.080 11.715 9.915 1.00 92.12 413 LEU A CA 1
ATOM 3294 C C . LEU A 1 413 ? 31.296 12.433 11.239 1.00 92.12 413 LEU A C 1
ATOM 3296 O O . LEU A 1 413 ? 30.962 11.895 12.291 1.00 92.12 413 LEU A O 1
ATOM 3300 N N . THR A 1 414 ? 31.788 13.661 11.187 1.00 89.69 414 THR A N 1
ATOM 3301 C CA . THR A 1 414 ? 31.800 14.575 12.325 1.00 89.69 414 THR A CA 1
ATOM 3302 C C . THR A 1 414 ? 30.637 15.541 12.168 1.00 89.69 414 THR A C 1
ATOM 3304 O O . THR A 1 414 ? 30.546 16.240 11.164 1.00 89.69 414 THR A O 1
ATOM 3307 N N . ILE A 1 415 ? 29.723 15.549 13.140 1.00 89.06 415 ILE A N 1
ATOM 3308 C CA . ILE A 1 415 ? 28.539 16.409 13.162 1.00 89.06 415 ILE A CA 1
ATOM 3309 C C . ILE A 1 415 ? 28.586 17.269 14.419 1.00 89.06 415 ILE A C 1
ATOM 3311 O O . ILE A 1 415 ? 28.419 16.745 15.518 1.00 89.06 415 ILE A O 1
ATOM 3315 N N . ASN A 1 416 ? 28.794 18.582 14.275 1.00 84.25 416 ASN A N 1
ATOM 3316 C CA . ASN A 1 416 ? 28.910 19.522 15.403 1.00 84.25 416 ASN A CA 1
ATOM 3317 C C . ASN A 1 416 ? 29.853 19.022 16.520 1.00 84.25 416 ASN A C 1
ATOM 3319 O O . ASN A 1 416 ? 29.463 18.973 17.689 1.00 84.25 416 ASN A O 1
ATOM 3323 N N . ASP A 1 417 ? 31.064 18.609 16.139 1.00 80.75 417 ASP A N 1
ATOM 3324 C CA . ASP A 1 417 ? 32.104 18.046 17.017 1.00 80.75 417 ASP A CA 1
ATOM 3325 C C . ASP A 1 417 ? 31.831 16.623 17.561 1.00 80.75 417 ASP A C 1
ATOM 3327 O O . ASP A 1 417 ? 32.649 16.085 18.307 1.00 80.75 417 ASP A O 1
ATOM 3331 N N . LEU A 1 418 ? 30.725 15.971 17.173 1.00 85.88 418 LEU A N 1
ATOM 3332 C CA . LEU A 1 418 ? 30.447 14.564 17.486 1.00 85.88 418 LEU A CA 1
ATOM 3333 C C . LEU A 1 418 ? 30.835 13.656 16.314 1.00 85.88 418 LEU A C 1
ATOM 3335 O O . LEU A 1 418 ? 30.258 13.755 15.232 1.00 85.88 418 LEU A O 1
ATOM 3339 N N . THR A 1 419 ? 31.751 12.716 16.538 1.00 88.44 419 THR A N 1
ATOM 3340 C CA . THR A 1 419 ? 32.083 11.689 15.539 1.00 88.44 419 THR A CA 1
ATOM 3341 C C . THR A 1 419 ? 31.082 10.539 15.599 1.00 88.44 419 THR A C 1
ATOM 3343 O O . THR A 1 419 ? 30.958 9.852 16.612 1.00 88.44 419 THR A O 1
ATOM 3346 N N . ILE A 1 420 ? 30.387 10.309 14.490 1.00 89.31 420 ILE A N 1
ATOM 3347 C CA . ILE A 1 420 ? 29.456 9.205 14.279 1.00 89.31 420 ILE A CA 1
ATOM 3348 C C . ILE A 1 420 ? 30.060 8.250 13.254 1.00 89.31 420 ILE A C 1
ATOM 3350 O O . ILE A 1 420 ? 30.493 8.659 12.175 1.00 89.31 420 ILE A O 1
ATOM 3354 N N . VAL A 1 421 ? 30.050 6.960 13.588 1.00 89.25 421 VAL A N 1
ATOM 3355 C CA . VAL A 1 421 ? 30.584 5.896 12.735 1.00 89.25 421 VAL A CA 1
ATOM 3356 C C . VAL A 1 421 ? 29.463 4.929 12.382 1.00 89.25 421 VAL A C 1
ATOM 3358 O O . VAL A 1 421 ? 28.902 4.268 13.254 1.00 89.25 421 VAL A O 1
ATOM 3361 N N . ASN A 1 422 ? 29.125 4.848 11.095 1.00 92.31 422 ASN A N 1
ATOM 3362 C CA . ASN A 1 422 ? 28.221 3.828 10.577 1.00 92.31 422 ASN A CA 1
ATOM 3363 C C . ASN A 1 422 ? 29.050 2.634 10.111 1.00 92.31 422 ASN A C 1
ATOM 3365 O O . ASN A 1 422 ? 29.867 2.768 9.204 1.00 92.31 422 ASN A O 1
ATOM 3369 N N . PHE A 1 423 ? 28.836 1.486 10.742 1.00 86.69 423 PHE A N 1
ATOM 3370 C CA . PHE A 1 423 ? 29.644 0.287 10.570 1.00 86.69 423 PHE A CA 1
ATOM 3371 C C . PHE A 1 423 ? 28.759 -0.901 10.194 1.00 86.69 423 PHE A C 1
ATOM 3373 O O . PHE A 1 423 ? 27.753 -1.157 10.861 1.00 86.69 423 PHE A O 1
ATOM 3380 N N . TYR A 1 424 ? 29.140 -1.644 9.156 1.00 83.44 424 TYR A N 1
ATOM 3381 C CA . TYR A 1 424 ? 28.517 -2.911 8.785 1.00 83.44 424 TYR A CA 1
ATOM 3382 C C . TYR A 1 424 ? 29.484 -4.079 8.990 1.00 83.44 424 TYR A C 1
ATOM 3384 O O . TYR A 1 424 ? 30.559 -4.129 8.398 1.00 83.44 424 TYR A O 1
ATOM 3392 N N . ARG A 1 425 ? 29.062 -5.056 9.798 1.00 75.06 425 ARG A N 1
ATOM 3393 C CA . ARG A 1 425 ? 29.813 -6.288 10.051 1.00 75.06 425 ARG A CA 1
ATOM 3394 C C . ARG A 1 425 ? 29.302 -7.408 9.154 1.00 75.06 425 ARG A C 1
ATOM 3396 O O . ARG A 1 425 ? 28.175 -7.863 9.334 1.00 75.06 425 ARG A O 1
ATOM 3403 N N . GLN A 1 426 ? 30.139 -7.903 8.249 1.00 65.56 426 GLN A N 1
ATOM 3404 C CA . GLN A 1 426 ? 29.867 -9.168 7.572 1.00 65.56 426 GLN A CA 1
ATOM 3405 C C . GLN A 1 426 ? 30.218 -10.337 8.506 1.00 65.56 426 GLN A C 1
ATOM 3407 O O . GLN A 1 426 ? 31.223 -10.289 9.210 1.00 65.56 426 GLN A O 1
ATOM 3412 N N . ASN A 1 427 ? 29.385 -11.382 8.532 1.00 56.28 427 ASN A N 1
ATOM 3413 C CA . ASN A 1 427 ? 29.521 -12.495 9.484 1.00 56.28 427 ASN A CA 1
ATOM 3414 C C . ASN A 1 427 ? 30.833 -13.299 9.347 1.00 56.28 427 ASN A C 1
ATOM 3416 O O . ASN A 1 427 ? 31.224 -13.939 10.320 1.00 56.28 427 ASN A O 1
ATOM 3420 N N . ASP A 1 428 ? 31.529 -13.207 8.205 1.00 54.69 428 ASP A N 1
ATOM 3421 C CA . ASP A 1 428 ? 32.669 -14.075 7.862 1.00 54.69 428 ASP A CA 1
ATOM 3422 C C . ASP A 1 428 ? 33.982 -13.325 7.526 1.00 54.69 428 ASP A C 1
ATOM 3424 O O . ASP A 1 428 ? 34.991 -13.967 7.247 1.00 54.69 428 ASP A O 1
ATOM 3428 N N . GLU A 1 429 ? 34.014 -11.986 7.584 1.00 55.03 429 GLU A N 1
ATOM 3429 C CA . GLU A 1 429 ? 35.219 -11.166 7.331 1.00 55.03 429 GLU A CA 1
ATOM 3430 C C . GLU A 1 429 ? 35.661 -10.454 8.625 1.00 55.03 429 GLU A C 1
ATOM 3432 O O . GLU A 1 429 ? 34.881 -9.722 9.239 1.00 55.03 429 GLU A O 1
ATOM 3437 N N . ARG A 1 430 ? 36.912 -10.677 9.061 1.00 51.06 430 ARG A N 1
ATOM 3438 C CA . ARG A 1 430 ? 37.503 -10.036 10.259 1.00 51.06 430 ARG A CA 1
ATOM 3439 C C . ARG A 1 430 ? 37.977 -8.595 10.006 1.00 51.06 430 ARG A C 1
ATOM 3441 O O . ARG A 1 430 ? 38.083 -7.821 10.951 1.00 51.06 430 ARG A O 1
ATOM 3448 N N . ASP A 1 431 ? 38.144 -8.209 8.744 1.00 58.88 431 ASP A N 1
ATOM 3449 C CA . ASP A 1 431 ? 38.865 -6.998 8.329 1.00 58.88 431 ASP A CA 1
ATOM 3450 C C . ASP A 1 431 ? 38.251 -5.676 8.829 1.00 58.88 431 ASP A C 1
ATOM 3452 O O . ASP A 1 431 ? 38.963 -4.734 9.183 1.00 58.88 431 ASP A O 1
ATOM 3456 N N . ALA A 1 432 ? 36.921 -5.583 8.900 1.00 56.50 432 ALA A N 1
ATOM 3457 C CA . ALA A 1 432 ? 36.252 -4.324 9.230 1.00 56.50 432 ALA A CA 1
ATOM 3458 C C . ALA A 1 432 ? 36.276 -4.000 10.742 1.00 56.50 432 ALA A C 1
ATOM 3460 O O . ALA A 1 432 ? 36.284 -2.832 11.122 1.00 56.50 432 ALA A O 1
ATOM 3461 N N . LEU A 1 433 ? 36.302 -5.019 11.611 1.00 60.31 433 LEU A N 1
ATOM 3462 C CA . LEU A 1 433 ? 36.386 -4.840 13.068 1.00 60.31 433 LEU A CA 1
ATOM 3463 C C . LEU A 1 433 ? 37.796 -4.441 13.505 1.00 60.31 433 LEU A C 1
ATOM 3465 O O . LEU A 1 433 ? 37.933 -3.546 14.332 1.00 60.31 433 LEU A O 1
ATOM 3469 N N . ASP A 1 434 ? 38.822 -5.048 12.908 1.00 61.34 434 ASP A N 1
ATOM 3470 C CA . ASP A 1 434 ? 40.221 -4.732 13.213 1.00 61.34 434 ASP A CA 1
ATOM 3471 C C . ASP A 1 434 ? 40.570 -3.283 12.821 1.00 61.34 434 ASP A C 1
ATOM 3473 O O . ASP A 1 434 ? 41.330 -2.619 13.517 1.00 61.34 434 ASP A O 1
ATOM 3477 N N . THR A 1 435 ? 39.933 -2.756 11.769 1.00 61.16 435 THR A N 1
ATOM 3478 C CA . THR A 1 435 ? 40.063 -1.356 11.319 1.00 61.16 435 THR A CA 1
ATOM 3479 C C . THR A 1 435 ? 39.413 -0.345 12.281 1.00 61.16 435 THR A C 1
ATOM 3481 O O . THR A 1 435 ? 39.780 0.824 12.288 1.00 61.16 435 THR A O 1
ATOM 3484 N N . LEU A 1 436 ? 38.427 -0.760 13.088 1.00 60.84 436 LEU A N 1
ATOM 3485 C CA . LEU A 1 436 ? 37.725 0.128 14.027 1.00 60.84 436 LEU A CA 1
ATOM 3486 C C . LEU A 1 436 ? 38.482 0.307 15.359 1.00 60.84 436 LEU A C 1
ATOM 3488 O O . LEU A 1 436 ? 38.178 1.231 16.111 1.00 60.84 436 LEU A O 1
ATOM 3492 N N . PHE A 1 437 ? 39.425 -0.594 15.659 1.00 62.12 437 PHE A N 1
ATOM 3493 C CA . PHE A 1 437 ? 40.204 -0.629 16.904 1.00 62.12 437 PHE A CA 1
ATOM 3494 C C . PHE A 1 437 ? 41.700 -0.303 16.718 1.00 62.12 437 PHE A C 1
ATOM 3496 O O . PHE A 1 437 ? 42.454 -0.391 17.689 1.00 62.12 437 PHE A O 1
ATOM 3503 N N . GLN A 1 438 ? 42.120 0.062 15.501 1.00 55.94 438 GLN A N 1
ATOM 3504 C CA . GLN A 1 438 ? 43.411 0.702 15.205 1.00 55.94 438 GLN A CA 1
ATOM 3505 C C . GLN A 1 438 ? 43.252 2.219 15.237 1.00 55.94 438 GLN A C 1
ATOM 3507 O O . GLN A 1 438 ? 44.189 2.881 15.738 1.00 55.94 438 GLN A O 1
#